Protein AF-0000000086685896 (afdb_homodimer)

Nearest PDB structures (foldseek):
  8y1j-assembly1_B-2  TM=9.340E-01  e=1.994E-27  Pseudomonas aeruginosa PAO1
  2gn1-assembly1_A  TM=9.544E-01  e=9.557E-26  Salmonella enterica subsp. enterica serovar Typhimurium
  8y1j-assembly1_A-2  TM=9.211E-01  e=3.137E-26  Pseudomonas aeruginosa PAO1
  2zpu-assembly1_A  TM=9.269E-01  e=1.569E-23  Schizosaccharomyces pombe
  6slh-assembly1_CCC  TM=8.999E-01  e=1.069E-21  Homo sapiens

InterPro domains:
  IPR001926 Tryptophan synthase beta chain-like, PALP domain [PF00291] (23-304)
  IPR036052 Tryptophan synthase beta chain-like, PALP domain superfamily [G3DSA:3.40.50.1100] (19-308)
  IPR036052 Tryptophan synthase beta chain-like, PALP domain superfamily [G3DSA:3.40.50.1100] (54-149)
  IPR036052 Tryptophan synthase beta chain-like, PALP domain superfamily [SSF53686] (8-313)
  IPR050147 Serine/Threonine Dehydratase [PTHR48078] (22-315)

Structure (mmCIF, N/CA/C/O backbone):
data_AF-0000000086685896-model_v1
#
loop_
_entity.id
_entity.type
_entity.pdbx_description
1 polymer 'Threonine dehydratase'
#
loop_
_atom_site.group_PDB
_atom_site.id
_atom_site.type_symbol
_atom_site.label_atom_id
_atom_site.label_alt_id
_atom_site.label_comp_id
_atom_site.label_asym_id
_atom_site.label_entity_id
_atom_site.label_seq_id
_atom_site.pdbx_PDB_ins_code
_atom_site.Cartn_x
_atom_site.Cartn_y
_atom_site.Cartn_z
_atom_site.occupancy
_atom_site.B_iso_or_equiv
_atom_site.auth_seq_id
_atom_site.auth_comp_id
_atom_site.auth_asym_id
_atom_site.auth_atom_id
_atom_site.pdbx_PDB_model_num
ATOM 1 N N . MET A 1 1 ? -11.961 -38.469 2.006 1 48.72 1 MET A N 1
ATOM 2 C CA . MET A 1 1 ? -11.5 -37.125 2.35 1 48.72 1 MET A CA 1
ATOM 3 C C . MET A 1 1 ? -10.297 -36.75 1.501 1 48.72 1 MET A C 1
ATOM 5 O O . MET A 1 1 ? -9.305 -37.469 1.446 1 48.72 1 MET A O 1
ATOM 9 N N . ILE A 1 2 ? -10.453 -35.844 0.538 1 66.44 2 ILE A N 1
ATOM 10 C CA . ILE A 1 2 ? -9.359 -35.562 -0.382 1 66.44 2 ILE A CA 1
ATOM 11 C C . ILE A 1 2 ? -8.141 -35.062 0.396 1 66.44 2 ILE A C 1
ATOM 13 O O . ILE A 1 2 ? -8.266 -34.156 1.212 1 66.44 2 ILE A O 1
ATOM 17 N N . THR A 1 3 ? -7.109 -35.75 0.344 1 82.12 3 THR A N 1
ATOM 18 C CA . THR A 1 3 ? -5.859 -35.469 1.041 1 82.12 3 THR A CA 1
ATOM 19 C C . THR A 1 3 ? -5.125 -34.312 0.39 1 82.12 3 THR A C 1
ATOM 21 O O . THR A 1 3 ? -5.234 -34.094 -0.819 1 82.12 3 THR A O 1
ATOM 24 N N . THR A 1 4 ? -4.656 -33.312 1.183 1 92.31 4 THR A N 1
ATOM 25 C CA . THR A 1 4 ? -3.863 -32.188 0.696 1 92.31 4 THR A CA 1
ATOM 26 C C . THR A 1 4 ? -2.391 -32.375 1.047 1 92.31 4 THR A C 1
ATOM 28 O O . THR A 1 4 ? -2.061 -33.031 2.025 1 92.31 4 THR A O 1
ATOM 31 N N . ARG A 1 5 ? -1.522 -31.797 0.205 1 96.75 5 ARG A N 1
ATOM 32 C CA . ARG A 1 5 ? -0.084 -31.812 0.454 1 96.75 5 ARG A CA 1
ATOM 33 C C . ARG A 1 5 ? 0.29 -30.875 1.59 1 96.75 5 ARG A C 1
ATOM 35 O O . ARG A 1 5 ? 1.377 -30.984 2.162 1 96.75 5 ARG A O 1
ATOM 42 N N . LEU A 1 6 ? -0.626 -29.969 1.919 1 98.12 6 LEU A N 1
ATOM 43 C CA . LEU A 1 6 ? -0.309 -28.859 2.82 1 98.12 6 LEU A CA 1
ATOM 44 C C . LEU A 1 6 ? -0.451 -29.297 4.277 1 98.12 6 LEU A C 1
ATOM 46 O O . LEU A 1 6 ? -1.217 -30.219 4.586 1 98.12 6 LEU A O 1
ATOM 50 N N . ASP A 1 7 ? 0.33 -28.688 5.125 1 98.06 7 ASP A N 1
ATOM 51 C CA . ASP A 1 7 ? 0.373 -29.016 6.547 1 98.06 7 ASP A CA 1
ATOM 52 C C . ASP A 1 7 ? 0.462 -27.75 7.395 1 98.06 7 ASP A C 1
ATOM 54 O O . ASP A 1 7 ? 1.377 -26.938 7.219 1 98.06 7 ASP A O 1
ATOM 58 N N . LEU A 1 8 ? -0.466 -27.672 8.367 1 98.31 8 LEU A N 1
ATOM 59 C CA . LEU A 1 8 ? -0.595 -26.453 9.156 1 98.31 8 LEU A CA 1
ATOM 60 C C . LEU A 1 8 ? 0.665 -26.203 9.977 1 98.31 8 LEU A C 1
ATOM 62 O O . LEU A 1 8 ? 1.104 -25.047 10.109 1 98.31 8 LEU A O 1
ATOM 66 N N . ASP A 1 9 ? 1.235 -27.219 10.5 1 98.56 9 ASP A N 1
ATOM 67 C CA . ASP A 1 9 ? 2.441 -27.062 11.305 1 98.56 9 ASP A CA 1
ATOM 68 C C . ASP A 1 9 ? 3.611 -26.578 10.445 1 98.56 9 ASP A C 1
ATOM 70 O O . ASP A 1 9 ? 4.395 -25.734 10.883 1 98.56 9 ASP A O 1
ATOM 74 N N . ARG A 1 10 ? 3.764 -27.109 9.258 1 98.69 10 ARG A N 1
ATOM 75 C CA . ARG A 1 10 ? 4.797 -26.641 8.336 1 98.69 10 ARG A CA 1
ATOM 76 C C . ARG A 1 10 ? 4.566 -25.188 7.938 1 98.69 10 ARG A C 1
ATOM 78 O O . ARG A 1 10 ? 5.516 -24.422 7.797 1 98.69 10 ARG A O 1
ATOM 85 N N . ILE A 1 11 ? 3.32 -24.828 7.832 1 98.88 11 ILE A N 1
ATOM 86 C CA . ILE A 1 11 ? 2.969 -23.453 7.465 1 98.88 11 ILE A CA 1
ATOM 87 C C . ILE A 1 11 ? 3.332 -22.516 8.602 1 98.88 11 ILE A C 1
ATOM 89 O O . ILE A 1 11 ? 3.885 -21.438 8.367 1 98.88 11 ILE A O 1
ATOM 93 N N . ARG A 1 12 ? 3.049 -22.922 9.812 1 98.81 12 ARG A N 1
ATOM 94 C CA . ARG A 1 12 ? 3.443 -22.125 10.977 1 98.81 12 ARG A CA 1
ATOM 95 C C . ARG A 1 12 ? 4.961 -21.984 11.047 1 98.81 12 ARG A C 1
ATOM 97 O O . ARG A 1 12 ? 5.473 -20.906 11.375 1 98.81 12 ARG A O 1
ATOM 104 N N . ALA A 1 13 ? 5.652 -23.062 10.719 1 98.69 13 ALA A N 1
ATOM 105 C CA . ALA A 1 13 ? 7.109 -23.016 10.68 1 98.69 13 ALA A CA 1
ATOM 106 C C . ALA A 1 13 ? 7.605 -22.125 9.555 1 98.69 13 ALA A C 1
ATOM 108 O O . ALA A 1 13 ? 8.594 -21.406 9.711 1 98.69 13 ALA A O 1
ATOM 109 N N . ALA A 1 14 ? 6.938 -22.141 8.414 1 98.69 14 ALA A N 1
ATOM 110 C CA . ALA A 1 14 ? 7.285 -21.312 7.262 1 98.69 14 ALA A CA 1
ATOM 111 C C . ALA A 1 14 ? 7.246 -19.844 7.617 1 98.69 14 ALA A C 1
ATOM 113 O O . ALA A 1 14 ? 8.07 -19.047 7.137 1 98.69 14 ALA A O 1
ATOM 114 N N . ARG A 1 15 ? 6.312 -19.453 8.453 1 98.62 15 ARG A N 1
ATOM 115 C CA . ARG A 1 15 ? 6.176 -18.047 8.844 1 98.62 15 ARG A CA 1
ATOM 116 C C . ARG A 1 15 ? 7.457 -17.547 9.5 1 98.62 15 ARG A C 1
ATOM 118 O O . ARG A 1 15 ? 7.824 -16.375 9.328 1 98.62 15 ARG A O 1
ATOM 125 N N . ARG A 1 16 ? 8.164 -18.375 10.203 1 98.12 16 ARG A N 1
ATOM 126 C CA . ARG A 1 16 ? 9.391 -18 10.898 1 98.12 16 ARG A CA 1
ATOM 127 C C . ARG A 1 16 ? 10.547 -17.844 9.922 1 98.12 16 ARG A C 1
ATOM 129 O O . ARG A 1 16 ? 11.555 -17.203 10.234 1 98.12 16 ARG A O 1
ATOM 136 N N . MET A 1 17 ? 10.391 -18.438 8.711 1 98.06 17 MET A N 1
ATOM 137 C CA . MET A 1 17 ? 11.461 -18.406 7.715 1 98.06 17 MET A CA 1
ATOM 138 C C . MET A 1 17 ? 11.242 -17.281 6.711 1 98.06 17 MET A C 1
ATOM 140 O O . MET A 1 17 ? 12.156 -16.922 5.969 1 98.06 17 MET A O 1
ATOM 144 N N . VAL A 1 18 ? 10.055 -16.703 6.688 1 98.62 18 VAL A N 1
ATOM 145 C CA . VAL A 1 18 ? 9.727 -15.609 5.773 1 98.62 18 VAL A CA 1
ATOM 146 C C . VAL A 1 18 ? 10.172 -14.273 6.375 1 98.62 18 VAL A C 1
ATOM 148 O O . VAL A 1 18 ? 9.914 -14 7.551 1 98.62 18 VAL A O 1
ATOM 151 N N . ASP A 1 19 ? 10.883 -13.492 5.613 1 98.31 19 ASP A N 1
ATOM 152 C CA . ASP A 1 19 ? 11.281 -12.164 6.059 1 98.31 19 ASP A CA 1
ATOM 153 C C . ASP A 1 19 ? 10.078 -11.359 6.547 1 98.31 19 ASP A C 1
ATOM 155 O O . ASP A 1 19 ? 9.031 -11.328 5.887 1 98.31 19 ASP A O 1
ATOM 159 N N . PRO A 1 20 ? 10.156 -10.695 7.684 1 97.75 20 PRO A N 1
ATOM 160 C CA . PRO A 1 20 ? 9.039 -9.945 8.258 1 97.75 20 PRO A CA 1
ATOM 161 C C . PRO A 1 20 ? 8.477 -8.898 7.301 1 97.75 20 PRO A C 1
ATOM 163 O O . PRO A 1 20 ? 7.32 -8.484 7.441 1 97.75 20 PRO A O 1
ATOM 166 N N . VAL A 1 21 ? 9.227 -8.477 6.27 1 97.94 21 VAL A N 1
ATOM 167 C CA . VAL A 1 21 ? 8.797 -7.453 5.328 1 97.94 21 VAL A CA 1
ATOM 168 C C . VAL A 1 21 ? 7.582 -7.953 4.547 1 97.94 21 VAL A C 1
ATOM 170 O O . VAL A 1 21 ? 6.801 -7.152 4.023 1 97.94 21 VAL A O 1
ATOM 173 N N . PHE A 1 22 ? 7.355 -9.289 4.516 1 98.75 22 PHE A N 1
ATOM 174 C CA . PHE A 1 22 ? 6.258 -9.883 3.758 1 98.75 22 PHE A CA 1
ATOM 175 C C . PHE A 1 22 ? 5.129 -10.32 4.688 1 98.75 22 PHE A C 1
ATOM 177 O O . PHE A 1 22 ? 4.105 -10.828 4.23 1 98.75 22 PHE A O 1
ATOM 184 N N . LEU A 1 23 ? 5.316 -10.172 6.023 1 98.62 23 LEU A N 1
ATOM 185 C CA . LEU A 1 23 ? 4.352 -10.695 6.988 1 98.62 23 LEU A CA 1
ATOM 186 C C . LEU A 1 23 ? 3.484 -9.57 7.551 1 98.62 23 LEU A C 1
ATOM 188 O O . LEU A 1 23 ? 3.852 -8.398 7.473 1 98.62 23 LEU A O 1
ATOM 192 N N . ASP A 1 24 ? 2.299 -9.914 8.055 1 98 24 ASP A N 1
ATOM 193 C CA . ASP A 1 24 ? 1.351 -8.992 8.664 1 98 24 ASP A CA 1
ATOM 194 C C . ASP A 1 24 ? 1.075 -7.801 7.742 1 98 24 ASP A C 1
ATOM 196 O O . ASP A 1 24 ? 1.174 -6.648 8.164 1 98 24 ASP A O 1
ATOM 200 N N . THR A 1 25 ? 0.858 -8.172 6.445 1 98.69 25 THR A N 1
ATOM 201 C CA . THR A 1 25 ? 0.575 -7.141 5.457 1 98.69 25 THR A CA 1
ATOM 202 C C . THR A 1 25 ? -0.764 -6.465 5.742 1 98.69 25 THR A C 1
ATOM 204 O O . THR A 1 25 ? -1.618 -7.035 6.422 1 98.69 25 THR A O 1
ATOM 207 N N . PRO A 1 26 ? -0.991 -5.285 5.289 1 98.75 26 PRO A N 1
ATOM 208 C CA . PRO A 1 26 ? -2.207 -4.527 5.598 1 98.75 26 PRO A CA 1
ATOM 209 C C . PRO A 1 26 ? -3.482 -5.285 5.227 1 98.75 26 PRO A C 1
ATOM 211 O O . PRO A 1 26 ? -3.537 -5.93 4.176 1 98.75 26 PRO A O 1
ATOM 214 N N . LEU A 1 27 ? -4.367 -5.285 6.066 1 98.81 27 LEU A N 1
ATOM 215 C CA . LEU A 1 27 ? -5.727 -5.809 5.941 1 98.81 27 LEU A CA 1
ATOM 216 C C . LEU A 1 27 ? -6.742 -4.828 6.516 1 98.81 27 LEU A C 1
ATOM 218 O O . LEU A 1 27 ? -6.75 -4.566 7.719 1 98.81 27 LEU A O 1
ATOM 222 N N . TYR A 1 28 ? -7.609 -4.234 5.641 1 98.44 28 TYR A N 1
ATOM 223 C CA . TYR A 1 28 ? -8.5 -3.18 6.109 1 98.44 28 TYR A CA 1
ATOM 224 C C . TYR A 1 28 ? -9.75 -3.092 5.234 1 98.44 28 TYR A C 1
ATOM 226 O O . TYR A 1 28 ? -9.703 -3.428 4.047 1 98.44 28 TYR A O 1
ATOM 234 N N . GLU A 1 29 ? -10.844 -2.693 5.844 1 97.75 29 GLU A N 1
ATOM 235 C CA . GLU A 1 29 ? -12.086 -2.441 5.117 1 97.75 29 GLU A CA 1
ATOM 236 C C . GLU A 1 29 ? -11.969 -1.194 4.246 1 97.75 29 GLU A C 1
ATOM 238 O O . GLU A 1 29 ? -11.445 -0.168 4.688 1 97.75 29 GLU A O 1
ATOM 243 N N . CYS A 1 30 ? -12.32 -1.323 3.018 1 97.75 30 CYS A N 1
ATOM 244 C CA . CYS A 1 30 ? -12.375 -0.2 2.088 1 97.75 30 CYS A CA 1
ATOM 245 C C . CYS A 1 30 ? -13.812 0.244 1.854 1 97.75 30 CYS A C 1
ATOM 247 O O . CYS A 1 30 ? -14.484 -0.248 0.943 1 97.75 30 CYS A O 1
ATOM 249 N N . ASP A 1 31 ? -14.297 1.248 2.57 1 95.44 31 ASP A N 1
ATOM 250 C CA . ASP A 1 31 ? -15.688 1.691 2.537 1 95.44 31 ASP A CA 1
ATOM 251 C C . ASP A 1 31 ? -16.062 2.203 1.149 1 95.44 31 ASP A C 1
ATOM 253 O O . ASP A 1 31 ? -17.172 1.957 0.674 1 95.44 31 ASP A O 1
ATOM 257 N N . ALA A 1 32 ? -15.156 2.904 0.57 1 94.75 32 ALA A N 1
ATOM 258 C CA . ALA A 1 32 ? -15.43 3.477 -0.745 1 94.75 32 ALA A CA 1
ATOM 259 C C . ALA A 1 32 ? -15.711 2.383 -1.771 1 94.75 32 ALA A C 1
ATOM 261 O O . ALA A 1 32 ? -16.656 2.484 -2.555 1 94.75 32 ALA A O 1
ATOM 262 N N . LEU A 1 33 ? -14.914 1.354 -1.754 1 96.81 33 LEU A N 1
ATOM 263 C CA . LEU A 1 33 ? -15.094 0.235 -2.672 1 96.81 33 LEU A CA 1
ATOM 264 C C . LEU A 1 33 ? -16.375 -0.534 -2.348 1 96.81 33 LEU A C 1
ATOM 266 O O . LEU A 1 33 ? -17.141 -0.88 -3.248 1 96.81 33 LEU A O 1
ATOM 270 N N . GLY A 1 34 ? -16.594 -0.798 -1.085 1 97 34 GLY A N 1
ATOM 271 C CA . GLY A 1 34 ? -17.781 -1.515 -0.658 1 97 34 GLY A CA 1
ATOM 272 C C . GLY A 1 34 ? -19.062 -0.811 -1.037 1 97 34 GLY A C 1
ATOM 273 O O . GLY A 1 34 ? -20.031 -1.452 -1.467 1 97 34 GLY A O 1
ATOM 274 N N . SER A 1 35 ? -19.078 0.524 -0.91 1 94.75 35 SER A N 1
ATOM 275 C CA . SER A 1 35 ? -20.266 1.323 -1.194 1 94.75 35 SER A CA 1
ATOM 276 C C . SER A 1 35 ? -20.703 1.157 -2.643 1 94.75 35 SER A C 1
ATOM 278 O O . SER A 1 35 ? -21.906 1.05 -2.922 1 94.75 35 SER A O 1
ATOM 280 N N . VAL A 1 36 ? -19.766 1.086 -3.584 1 95.62 36 VAL A N 1
ATOM 281 C CA . VAL A 1 36 ? -20.125 1.021 -4.996 1 95.62 36 VAL A CA 1
ATOM 282 C C . VAL A 1 36 ? -20.406 -0.426 -5.395 1 95.62 36 VAL A C 1
ATOM 284 O O . VAL A 1 36 ? -21.188 -0.682 -6.32 1 95.62 36 VAL A O 1
ATOM 287 N N . LEU A 1 37 ? -19.875 -1.402 -4.617 1 97.81 37 LEU A N 1
ATOM 288 C CA . LEU A 1 37 ? -20.031 -2.809 -4.973 1 97.81 37 LEU A CA 1
ATOM 289 C C . LEU A 1 37 ? -21.219 -3.428 -4.254 1 97.81 37 LEU A C 1
ATOM 291 O O . LEU A 1 37 ? -21.656 -4.527 -4.598 1 97.81 37 LEU A O 1
ATOM 295 N N . GLY A 1 38 ? -21.781 -2.779 -3.266 1 96.81 38 GLY A N 1
ATOM 296 C CA . GLY A 1 38 ? -22.969 -3.236 -2.582 1 96.81 38 GLY A CA 1
ATOM 297 C C . GLY A 1 38 ? -22.703 -4.328 -1.562 1 96.81 38 GLY A C 1
ATOM 298 O O . GLY A 1 38 ? -23.578 -5.141 -1.269 1 96.81 38 GLY A O 1
ATOM 299 N N . CYS A 1 39 ? -21.484 -4.441 -1.086 1 97.88 39 CYS A N 1
ATOM 300 C CA . CYS A 1 39 ? -21.078 -5.367 -0.035 1 97.88 39 CYS A CA 1
ATOM 301 C C . CYS A 1 39 ? -19.938 -4.773 0.793 1 97.88 39 CYS A C 1
ATOM 303 O O . CYS A 1 39 ? -19.516 -3.639 0.556 1 97.88 39 CYS A O 1
ATOM 305 N N . THR A 1 40 ? -19.609 -5.363 1.939 1 98.19 40 THR A N 1
ATOM 306 C CA . THR A 1 40 ? -18.438 -4.965 2.691 1 98.19 40 THR A CA 1
ATOM 307 C C . THR A 1 40 ? -17.172 -5.582 2.086 1 98.19 40 THR A C 1
ATOM 309 O O . THR A 1 40 ? -17.078 -6.805 1.945 1 98.19 40 THR A O 1
ATOM 312 N N . VAL A 1 41 ? -16.297 -4.766 1.689 1 98.75 41 VAL A N 1
ATOM 313 C CA . VAL A 1 41 ? -15.078 -5.254 1.036 1 98.75 41 VAL A CA 1
ATOM 314 C C . VAL A 1 41 ? -13.859 -4.887 1.875 1 98.75 41 VAL A C 1
ATOM 316 O O . VAL A 1 41 ? -13.656 -3.719 2.217 1 98.75 41 VAL A O 1
ATOM 319 N N . SER A 1 42 ? -13.117 -5.871 2.229 1 98.88 42 SER A N 1
ATOM 320 C CA . SER A 1 42 ? -11.812 -5.66 2.844 1 98.88 42 SER A CA 1
ATOM 321 C C . SER A 1 42 ? -10.68 -6.047 1.895 1 98.88 42 SER A C 1
ATOM 323 O O . SER A 1 42 ? -10.82 -6.992 1.114 1 98.88 42 SER A O 1
ATOM 325 N N . ILE A 1 43 ? -9.594 -5.258 2 1 98.81 43 ILE A N 1
ATOM 326 C CA . ILE A 1 43 ? -8.414 -5.43 1.153 1 98.81 43 ILE A CA 1
ATOM 327 C C . ILE A 1 43 ? -7.297 -6.098 1.951 1 98.81 43 ILE A C 1
ATOM 329 O O . ILE A 1 43 ? -6.922 -5.617 3.025 1 98.81 43 ILE A O 1
ATOM 333 N N . LYS A 1 44 ? -6.859 -7.262 1.559 1 98.94 44 LYS A N 1
ATOM 334 C CA . LYS A 1 44 ? -5.59 -7.832 1.996 1 98.94 44 LYS A CA 1
ATOM 335 C C . LYS A 1 44 ? -4.469 -7.488 1.02 1 98.94 44 LYS A C 1
ATOM 337 O O . LYS A 1 44 ? -4.383 -8.07 -0.066 1 98.94 44 LYS A O 1
ATOM 342 N N . LEU A 1 45 ? -3.621 -6.551 1.401 1 98.94 45 LEU A N 1
ATOM 343 C CA . LEU A 1 45 ? -2.684 -5.918 0.481 1 98.94 45 LEU A CA 1
ATOM 344 C C . LEU A 1 45 ? -1.335 -6.629 0.502 1 98.94 45 LEU A C 1
ATOM 346 O O . LEU A 1 45 ? -0.536 -6.426 1.419 1 98.94 45 LEU A O 1
ATOM 350 N N . GLU A 1 46 ? -1.024 -7.352 -0.541 1 98.94 46 GLU A N 1
ATOM 351 C CA . GLU A 1 46 ? 0.2 -8.141 -0.603 1 98.94 46 GLU A CA 1
ATOM 352 C C . GLU A 1 46 ? 1.235 -7.488 -1.513 1 98.94 46 GLU A C 1
ATOM 354 O O . GLU A 1 46 ? 2.162 -8.148 -1.985 1 98.94 46 GLU A O 1
ATOM 359 N N . THR A 1 47 ? 1.069 -6.176 -1.816 1 98.75 47 THR A N 1
ATOM 360 C CA . THR A 1 47 ? 1.945 -5.508 -2.771 1 98.75 47 THR A CA 1
ATOM 361 C C . THR A 1 47 ? 2.867 -4.523 -2.062 1 98.75 47 THR A C 1
ATOM 363 O O . THR A 1 47 ? 3.814 -4.008 -2.662 1 98.75 47 THR A O 1
ATOM 366 N N . ALA A 1 48 ? 2.602 -4.219 -0.8 1 98.38 48 ALA A N 1
ATOM 367 C CA . ALA A 1 48 ? 3.393 -3.238 -0.062 1 98.38 48 ALA A CA 1
ATOM 368 C C . ALA A 1 48 ? 4.684 -3.859 0.463 1 98.38 48 ALA A C 1
ATOM 370 O O . ALA A 1 48 ? 4.914 -3.9 1.674 1 98.38 48 ALA A O 1
ATOM 371 N N . ASN A 1 49 ? 5.562 -4.297 -0.397 1 98.56 49 ASN A N 1
ATOM 372 C CA . ASN A 1 49 ? 6.828 -4.961 -0.108 1 98.56 49 ASN A CA 1
ATOM 373 C C . ASN A 1 49 ? 7.82 -4.797 -1.254 1 98.56 49 ASN A C 1
ATOM 375 O O . ASN A 1 49 ? 7.48 -4.25 -2.303 1 98.56 49 ASN A O 1
ATOM 379 N N . PRO A 1 50 ? 9.047 -5.266 -1.147 1 97.81 50 PRO A N 1
ATOM 380 C CA . PRO A 1 50 ? 10.094 -4.949 -2.123 1 97.81 50 PRO A CA 1
ATOM 381 C C . PRO A 1 50 ? 9.828 -5.559 -3.496 1 97.81 50 PRO A C 1
ATOM 383 O O . PRO A 1 50 ? 10.328 -5.055 -4.508 1 97.81 50 PRO A O 1
ATOM 386 N N . VAL A 1 51 ? 9.055 -6.625 -3.539 1 98 51 VAL A N 1
ATOM 387 C CA . VAL A 1 51 ? 8.875 -7.281 -4.828 1 98 51 VAL A CA 1
ATOM 388 C C . VAL A 1 51 ? 7.473 -7.008 -5.359 1 98 51 VAL A C 1
ATOM 390 O O . VAL A 1 51 ? 7.121 -7.445 -6.457 1 98 51 VAL A O 1
ATOM 393 N N . ARG A 1 52 ? 6.566 -6.398 -4.586 1 98.12 52 ARG A N 1
ATOM 394 C CA . ARG A 1 52 ? 5.246 -5.887 -4.941 1 98.12 52 ARG A CA 1
ATOM 395 C C . ARG A 1 52 ? 4.305 -7.023 -5.324 1 98.12 52 ARG A C 1
ATOM 397 O O . ARG A 1 52 ? 3.514 -6.891 -6.262 1 98.12 52 ARG A O 1
ATOM 404 N N . SER A 1 53 ? 4.48 -8.18 -4.676 1 98.56 53 SER A N 1
ATOM 405 C CA . SER A 1 53 ? 3.561 -9.297 -4.855 1 98.56 53 SER A CA 1
ATOM 406 C C . SER A 1 53 ? 3.633 -10.266 -3.682 1 98.56 53 SER A C 1
ATOM 408 O O . SER A 1 53 ? 4.547 -10.188 -2.857 1 98.56 53 SER A O 1
ATOM 410 N N . PHE A 1 54 ? 2.705 -11.172 -3.641 1 98.88 54 PHE A N 1
ATOM 411 C CA . PHE A 1 54 ? 2.615 -12.156 -2.566 1 98.88 54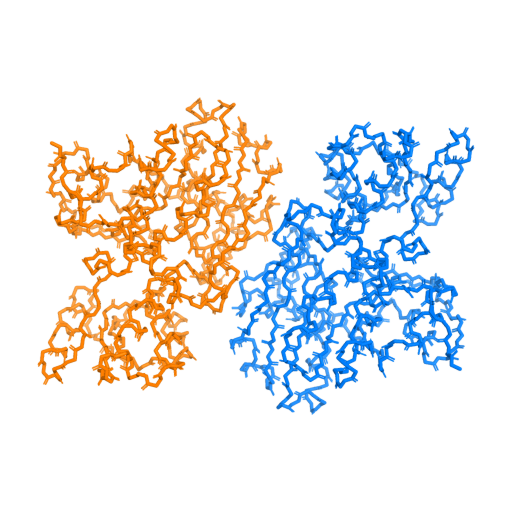 PHE A CA 1
ATOM 412 C C . PHE A 1 54 ? 3.715 -13.203 -2.695 1 98.88 54 PHE A C 1
ATOM 414 O O . PHE A 1 54 ? 3.984 -13.945 -1.751 1 98.88 54 PHE A O 1
ATOM 421 N N . LYS A 1 55 ? 4.375 -13.281 -3.844 1 98.75 55 LYS A N 1
ATOM 422 C CA . LYS A 1 55 ? 5.273 -14.398 -4.137 1 98.75 55 LYS A CA 1
ATOM 423 C C . LYS A 1 55 ? 6.527 -14.336 -3.268 1 98.75 55 LYS A C 1
ATOM 425 O O . LYS A 1 55 ? 7.219 -15.344 -3.1 1 98.75 55 LYS A O 1
ATOM 430 N N . GLY A 1 56 ? 6.773 -13.195 -2.701 1 98.81 56 GLY A N 1
ATOM 431 C CA . GLY A 1 56 ? 7.891 -13.086 -1.779 1 98.81 56 GLY A CA 1
ATOM 432 C C . GLY A 1 56 ? 7.82 -14.078 -0.634 1 98.81 56 GLY A C 1
ATOM 433 O O . GLY A 1 56 ? 8.852 -14.594 -0.188 1 98.81 56 GLY A O 1
ATOM 434 N N . ARG A 1 57 ? 6.617 -14.414 -0.185 1 98.88 57 ARG A N 1
ATOM 435 C CA . ARG A 1 57 ? 6.449 -15.328 0.942 1 98.88 57 ARG A CA 1
ATOM 436 C C . ARG A 1 57 ? 6.973 -16.719 0.604 1 98.88 57 ARG A C 1
ATOM 438 O O . ARG A 1 57 ? 7.824 -17.266 1.315 1 98.88 57 ARG A O 1
ATOM 445 N N . GLY A 1 58 ? 6.523 -17.266 -0.514 1 98.88 58 GLY A N 1
ATOM 446 C CA . GLY A 1 58 ? 6.977 -18.578 -0.929 1 98.88 58 GLY A CA 1
ATOM 447 C C . GLY A 1 58 ? 8.453 -18.625 -1.277 1 98.88 58 GLY A C 1
ATOM 448 O O . GLY A 1 58 ? 9.148 -19.578 -0.929 1 98.88 58 GLY A O 1
ATOM 449 N N . THR A 1 59 ? 8.938 -17.562 -1.977 1 98.88 59 THR A N 1
ATOM 450 C CA . THR A 1 59 ? 10.32 -17.578 -2.43 1 98.88 59 THR A CA 1
ATOM 451 C C . THR A 1 59 ? 11.281 -17.406 -1.255 1 98.88 59 THR A C 1
ATOM 453 O O . THR A 1 59 ? 12.383 -17.938 -1.257 1 98.88 59 THR A O 1
ATOM 456 N N . GLU A 1 60 ? 10.875 -16.656 -0.213 1 98.81 60 GLU A N 1
ATOM 457 C CA . GLU A 1 60 ? 11.664 -16.578 1.015 1 98.81 60 GLU A CA 1
ATOM 458 C C . GLU A 1 60 ? 11.812 -17.953 1.661 1 98.81 60 GLU A C 1
ATOM 460 O O . GLU A 1 60 ? 12.906 -18.312 2.121 1 98.81 60 GLU A O 1
ATOM 465 N N . LEU A 1 61 ? 10.703 -18.703 1.682 1 98.88 61 LEU A N 1
ATOM 466 C CA . LEU A 1 61 ? 10.766 -20.047 2.242 1 98.88 61 LEU A CA 1
ATOM 467 C C . LEU A 1 61 ? 11.719 -20.938 1.442 1 98.88 61 LEU A C 1
ATOM 469 O O . LEU A 1 61 ? 12.602 -21.578 2.014 1 98.88 61 LEU A O 1
ATOM 473 N N . VAL A 1 62 ? 11.625 -20.922 0.104 1 98.75 62 VAL A N 1
ATOM 474 C CA . VAL A 1 62 ? 12.469 -21.719 -0.782 1 98.75 62 VAL A CA 1
ATOM 475 C C . VAL A 1 62 ? 13.93 -21.328 -0.58 1 98.75 62 VAL A C 1
ATOM 477 O O . VAL A 1 62 ? 14.781 -22.203 -0.374 1 98.75 62 VAL A O 1
ATOM 480 N N . ALA A 1 63 ? 14.219 -20.062 -0.598 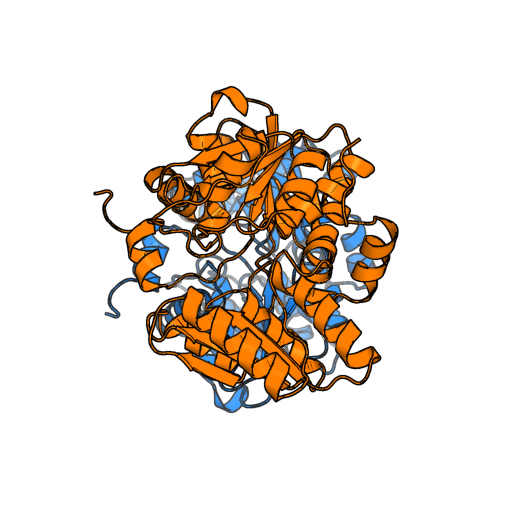1 98.56 63 ALA A N 1
ATOM 481 C CA . ALA A 1 63 ? 15.594 -19.578 -0.505 1 98.56 63 ALA A CA 1
ATOM 482 C C . ALA A 1 63 ? 16.188 -19.875 0.865 1 98.56 63 ALA A C 1
ATOM 484 O O . ALA A 1 63 ? 17.359 -20.25 0.971 1 98.56 63 ALA A O 1
ATOM 485 N N . SER A 1 64 ? 15.398 -19.703 1.913 1 98.44 64 SER A N 1
ATOM 486 C CA . SER A 1 64 ? 15.875 -19.984 3.262 1 98.44 64 SER A CA 1
ATOM 487 C C . SER A 1 64 ? 16.234 -21.453 3.422 1 98.44 64 SER A C 1
ATOM 489 O O . SER A 1 64 ? 17.281 -21.781 3.988 1 98.44 64 SER A O 1
ATOM 491 N N . LEU A 1 65 ? 15.375 -22.344 2.934 1 98.19 65 LEU A N 1
ATOM 492 C CA . LEU A 1 65 ? 15.625 -23.766 3.033 1 98.19 65 LEU A CA 1
ATOM 493 C C . LEU A 1 65 ? 16.875 -24.172 2.246 1 98.19 65 LEU A C 1
ATOM 495 O O . LEU A 1 65 ? 17.688 -24.953 2.721 1 98.19 65 LEU A O 1
ATOM 499 N N . LEU A 1 66 ? 17.031 -23.594 1.057 1 98.19 66 LEU A N 1
ATOM 500 C CA . LEU A 1 66 ? 18.203 -23.891 0.239 1 98.19 66 LEU A CA 1
ATOM 501 C C . LEU A 1 66 ? 19.469 -23.422 0.927 1 98.19 66 LEU A C 1
ATOM 503 O O . LEU A 1 66 ? 20.484 -24.125 0.936 1 98.19 66 LEU A O 1
ATOM 507 N N . ALA A 1 67 ? 19.391 -22.234 1.484 1 97.44 67 ALA A N 1
ATOM 508 C CA . ALA A 1 67 ? 20.547 -21.688 2.201 1 97.44 67 ALA A CA 1
ATOM 509 C C . ALA A 1 67 ? 20.922 -22.578 3.381 1 97.44 67 ALA A C 1
ATOM 511 O O . ALA A 1 67 ? 22.109 -22.859 3.605 1 97.44 67 ALA A O 1
ATOM 512 N N . GLU A 1 68 ? 19.953 -23.047 4.121 1 97.25 68 GLU A N 1
ATOM 513 C CA . GLU A 1 68 ? 20.188 -23.922 5.266 1 97.25 68 GLU A CA 1
ATOM 514 C C . GLU A 1 68 ? 20.797 -25.25 4.832 1 97.25 68 GLU A C 1
ATOM 516 O O . GLU A 1 68 ? 21.594 -25.844 5.57 1 97.25 68 GLU A O 1
ATOM 521 N N . GLN A 1 69 ? 20.453 -25.703 3.656 1 97 69 GLN A N 1
ATOM 522 C CA . GLN A 1 69 ? 20.938 -26.984 3.135 1 97 69 GLN A CA 1
ATOM 523 C C . GLN A 1 69 ? 22.297 -26.828 2.471 1 97 69 GLN A C 1
ATOM 525 O O . GLN A 1 69 ? 22.922 -27.812 2.068 1 97 69 GLN A O 1
ATOM 530 N N . GLY A 1 70 ? 22.766 -25.609 2.342 1 96.44 70 GLY A N 1
ATOM 531 C CA . GLY A 1 70 ? 24.047 -25.359 1.696 1 96.44 70 GLY A CA 1
ATOM 532 C C . GLY A 1 70 ? 23.984 -25.5 0.187 1 96.44 70 GLY A C 1
ATOM 533 O O . GLY A 1 70 ? 25.016 -25.766 -0.452 1 96.44 70 GLY A O 1
ATOM 534 N N . ARG A 1 71 ? 22.797 -25.406 -0.353 1 94.69 71 ARG A N 1
ATOM 535 C CA . ARG A 1 71 ? 22.641 -25.453 -1.803 1 94.69 71 ARG A CA 1
ATOM 536 C C . ARG A 1 71 ? 22.781 -24.062 -2.416 1 94.69 71 ARG A C 1
ATOM 538 O O . ARG A 1 71 ? 22.031 -23.141 -2.064 1 94.69 71 ARG A O 1
ATOM 545 N N . PRO A 1 72 ? 23.547 -23.891 -3.408 1 94.38 72 PRO A N 1
ATOM 546 C CA . PRO A 1 72 ? 24.016 -22.547 -3.758 1 94.38 72 PRO A CA 1
ATOM 547 C C . PRO A 1 72 ? 23.188 -21.891 -4.867 1 94.38 72 PRO A C 1
ATOM 549 O O . PRO A 1 72 ? 23.375 -20.719 -5.172 1 94.38 72 PRO A O 1
ATOM 552 N N . ALA A 1 73 ? 22.328 -22.703 -5.547 1 97.94 73 ALA A N 1
ATOM 553 C CA . ALA A 1 73 ? 21.719 -22.156 -6.754 1 97.94 73 ALA A CA 1
ATOM 554 C C . ALA A 1 73 ? 20.344 -22.75 -7 1 97.94 73 ALA A C 1
ATOM 556 O O . ALA A 1 73 ? 20.016 -23.812 -6.469 1 97.94 73 ALA A O 1
ATOM 557 N N . LEU A 1 74 ? 19.547 -22 -7.746 1 98.56 74 LEU A N 1
ATOM 558 C CA . LEU A 1 74 ? 18.234 -22.469 -8.195 1 98.56 74 LEU A CA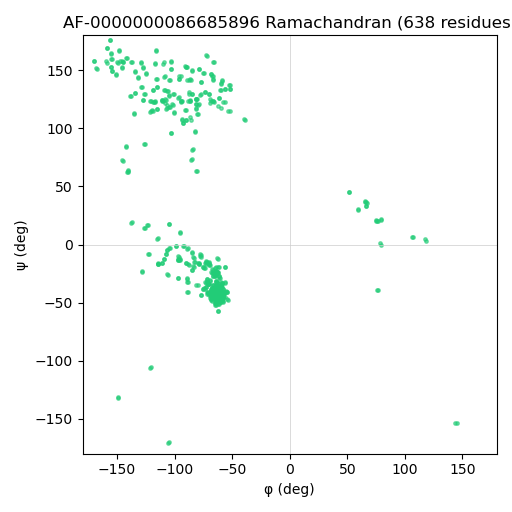 1
ATOM 559 C C . LEU A 1 74 ? 17.891 -21.891 -9.562 1 98.56 74 LEU A C 1
ATOM 561 O O . LEU A 1 74 ? 18.531 -20.938 -10.016 1 98.56 74 LEU A O 1
ATOM 565 N N . VAL A 1 75 ? 17 -22.578 -10.227 1 98.69 75 VAL A N 1
ATOM 566 C CA . VAL A 1 75 ? 16.516 -22.172 -11.547 1 98.69 75 VAL A CA 1
ATOM 567 C C . VAL A 1 75 ? 15 -22.219 -11.578 1 98.69 75 VAL A C 1
ATOM 569 O O . VAL A 1 75 ? 14.383 -23.047 -10.898 1 98.69 75 VAL A O 1
ATOM 572 N N . CYS A 1 76 ? 14.375 -21.297 -12.273 1 98.62 76 CYS A N 1
ATOM 573 C CA . CYS A 1 76 ? 12.945 -21.359 -12.547 1 98.62 76 CYS A CA 1
ATOM 574 C C . CYS A 1 76 ? 12.625 -20.797 -13.922 1 98.62 76 CYS A C 1
ATOM 576 O O . CYS A 1 76 ? 13.445 -20.094 -14.523 1 98.62 76 CYS A O 1
ATOM 578 N N . ALA A 1 77 ? 11.516 -21.203 -14.453 1 97.81 77 ALA A N 1
ATOM 579 C CA . ALA A 1 77 ? 10.938 -20.531 -15.617 1 97.81 77 ALA A CA 1
ATOM 580 C C . ALA A 1 77 ? 9.922 -19.484 -15.188 1 97.81 77 ALA A C 1
ATOM 582 O O . ALA A 1 77 ? 9 -19.781 -14.422 1 97.81 77 ALA A O 1
ATOM 583 N N . SER A 1 78 ? 10.125 -18.219 -15.617 1 96.81 78 SER A N 1
ATOM 584 C CA . SER A 1 78 ? 9.195 -17.141 -15.266 1 96.81 78 SER A CA 1
ATOM 585 C C . SER A 1 78 ? 9.461 -15.891 -16.094 1 96.81 78 SER A C 1
ATOM 587 O O . SER A 1 78 ? 10.602 -15.641 -16.5 1 96.81 78 SER A O 1
ATOM 589 N N . ALA A 1 79 ? 8.445 -15.141 -16.297 1 91.75 79 ALA A N 1
ATOM 590 C CA . ALA A 1 79 ? 8.594 -13.797 -16.859 1 91.75 79 ALA A CA 1
ATOM 591 C C . ALA A 1 79 ? 7.965 -12.758 -15.93 1 91.75 79 ALA A C 1
ATOM 593 O O . ALA A 1 79 ? 7.715 -11.617 -16.344 1 91.75 79 ALA A O 1
ATOM 594 N N . GLY A 1 80 ? 7.719 -13.156 -14.688 1 94.75 80 GLY A N 1
ATOM 595 C CA . GLY A 1 80 ? 6.973 -12.234 -13.844 1 94.75 80 GLY A CA 1
ATOM 596 C C . GLY A 1 80 ? 7.332 -12.344 -12.375 1 94.75 80 GLY A C 1
ATOM 597 O O . GLY A 1 80 ? 8.516 -12.352 -12.023 1 94.75 80 GLY A O 1
ATOM 598 N N . ASN A 1 81 ? 6.324 -12.43 -11.508 1 97.06 81 ASN A N 1
ATOM 599 C CA . ASN A 1 81 ? 6.449 -12.242 -10.07 1 97.06 81 ASN A CA 1
ATOM 600 C C . ASN A 1 81 ? 7.332 -13.312 -9.438 1 97.06 81 ASN A C 1
ATOM 602 O O . ASN A 1 81 ? 8.094 -13.031 -8.508 1 97.06 81 ASN A O 1
ATOM 606 N N . LEU A 1 82 ? 7.254 -14.523 -9.945 1 98.19 82 LEU A N 1
ATOM 607 C CA . LEU A 1 82 ? 8.086 -15.578 -9.367 1 98.19 82 LEU A CA 1
ATOM 608 C C . LEU A 1 82 ? 9.57 -15.273 -9.578 1 98.19 82 LEU A C 1
ATOM 610 O O . LEU A 1 82 ? 10.359 -15.344 -8.641 1 98.19 82 LEU A O 1
ATOM 614 N N . GLY A 1 83 ? 9.883 -14.969 -10.828 1 98.25 83 GLY A N 1
ATOM 615 C CA . GLY A 1 83 ? 11.273 -14.641 -11.133 1 98.25 83 GLY A CA 1
ATOM 616 C C . GLY A 1 83 ? 11.789 -13.453 -10.344 1 98.25 83 GLY A C 1
ATOM 617 O O . GLY A 1 83 ? 12.914 -13.484 -9.836 1 98.25 83 GLY A O 1
ATOM 618 N N . GLN A 1 84 ? 10.992 -12.453 -10.234 1 97.69 84 GLN A N 1
ATOM 619 C CA . GLN A 1 84 ? 11.352 -11.258 -9.477 1 97.69 84 GLN A CA 1
ATOM 620 C C . GLN A 1 84 ? 11.57 -11.586 -8 1 97.69 84 GLN A C 1
ATOM 622 O O . GLN A 1 84 ? 12.594 -11.211 -7.422 1 97.69 84 GLN A O 1
ATOM 627 N N . ALA A 1 85 ? 10.672 -12.32 -7.426 1 98.69 85 ALA A N 1
ATOM 628 C CA . ALA A 1 85 ? 10.719 -12.641 -6 1 98.69 85 ALA A CA 1
ATOM 629 C C . ALA A 1 85 ? 11.891 -13.555 -5.68 1 98.69 85 ALA A C 1
ATOM 631 O O . ALA A 1 85 ? 12.562 -13.383 -4.66 1 98.69 85 ALA A O 1
ATOM 632 N N . LEU A 1 86 ? 12.117 -14.539 -6.559 1 98.75 86 LEU A N 1
ATOM 633 C CA . LEU A 1 86 ? 13.258 -15.43 -6.348 1 98.75 86 LEU A CA 1
ATOM 634 C C . LEU A 1 86 ? 14.57 -14.672 -6.441 1 98.75 86 LEU A C 1
ATOM 636 O O . LEU A 1 86 ? 15.508 -14.938 -5.688 1 98.75 86 LEU A O 1
ATOM 640 N N . GLY A 1 87 ? 14.617 -13.797 -7.441 1 98.38 87 GLY A N 1
ATOM 641 C CA . GLY A 1 87 ? 15.797 -12.953 -7.523 1 98.38 87 GLY A CA 1
ATOM 642 C C . GLY A 1 87 ? 16.078 -12.188 -6.246 1 98.38 87 GLY A C 1
ATOM 643 O O . GLY A 1 87 ? 17.203 -12.219 -5.73 1 98.38 87 GLY A O 1
ATOM 644 N N . TRP A 1 88 ? 15.117 -11.578 -5.684 1 98.31 88 TRP A N 1
ATOM 645 C CA . TRP A 1 88 ? 15.242 -10.781 -4.473 1 98.31 88 TRP A CA 1
ATOM 646 C C . TRP A 1 88 ? 15.625 -11.656 -3.279 1 98.31 88 TRP A C 1
ATOM 648 O O . TRP A 1 88 ? 16.578 -11.352 -2.557 1 98.31 88 TRP A O 1
ATOM 658 N N . SER A 1 89 ? 14.898 -12.766 -3.062 1 98.56 89 SER A N 1
ATOM 659 C CA . SER A 1 89 ? 15.109 -13.656 -1.924 1 98.56 89 SER A CA 1
ATOM 660 C C . SER A 1 89 ? 16.469 -14.344 -2.002 1 98.56 89 SER A C 1
ATOM 662 O O . SER A 1 89 ? 17.141 -14.516 -0.984 1 98.56 89 SER A O 1
ATOM 664 N N . GLY A 1 90 ? 16.844 -14.758 -3.227 1 98.25 90 GLY A N 1
ATOM 665 C CA . GLY A 1 90 ? 18.094 -15.461 -3.42 1 98.25 90 GLY A CA 1
ATOM 666 C C . GLY A 1 90 ? 19.312 -14.578 -3.209 1 98.25 90 GLY A C 1
ATOM 667 O O . GLY A 1 90 ? 20.25 -14.969 -2.514 1 98.25 90 GLY A O 1
ATOM 668 N N . ARG A 1 91 ? 19.297 -13.398 -3.773 1 95.94 91 ARG A N 1
ATOM 669 C CA . ARG A 1 91 ? 20.422 -12.461 -3.666 1 95.94 91 ARG A CA 1
ATOM 670 C C . ARG A 1 91 ? 20.766 -12.188 -2.207 1 95.94 91 ARG A C 1
ATOM 672 O O . ARG A 1 91 ? 21.938 -12.156 -1.839 1 95.94 91 ARG A O 1
ATOM 679 N N . ARG A 1 92 ? 19.859 -12.062 -1.4 1 95.25 92 ARG A N 1
ATOM 680 C CA . ARG A 1 92 ? 20.031 -11.703 0.004 1 95.25 92 ARG A CA 1
ATOM 681 C C . ARG A 1 92 ? 20.641 -12.859 0.79 1 95.25 92 ARG A C 1
ATOM 683 O O . ARG A 1 92 ? 21.125 -12.664 1.907 1 95.25 92 ARG A O 1
ATOM 690 N N . ARG A 1 93 ? 20.625 -14.008 0.215 1 97 93 ARG A N 1
ATOM 691 C CA . ARG A 1 93 ? 21.156 -15.195 0.88 1 97 93 ARG A CA 1
ATOM 692 C C . ARG A 1 93 ? 22.375 -15.742 0.142 1 97 93 ARG A C 1
ATOM 694 O O . ARG A 1 93 ? 22.828 -16.859 0.43 1 97 93 ARG A O 1
ATOM 701 N N . GLY A 1 94 ? 22.812 -15.031 -0.893 1 96.88 94 GLY A N 1
ATOM 702 C CA . GLY A 1 94 ? 23.984 -15.422 -1.647 1 96.88 94 GLY A CA 1
ATOM 703 C C . GLY A 1 94 ? 23.734 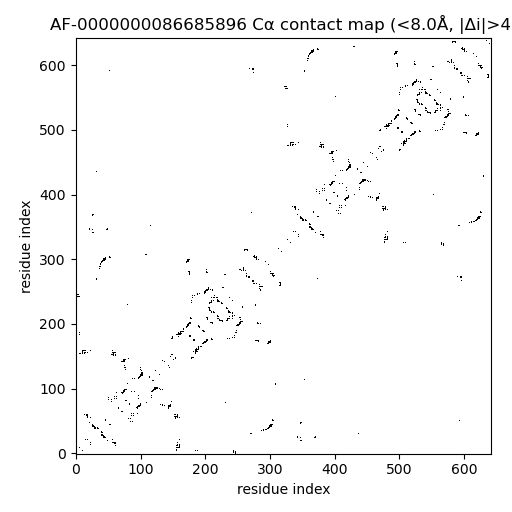-16.562 -2.607 1 96.88 94 GLY A C 1
ATOM 704 O O . GLY A 1 94 ? 24.656 -17.297 -2.963 1 96.88 94 GLY A O 1
ATOM 705 N N . LEU A 1 95 ? 22.5 -16.828 -2.986 1 98.25 95 LEU A N 1
ATOM 706 C CA . LEU A 1 95 ? 22.156 -17.891 -3.924 1 98.25 95 LEU A CA 1
ATOM 707 C C . LEU A 1 95 ? 22.266 -17.391 -5.363 1 98.25 95 LEU A C 1
ATOM 709 O O . LEU A 1 95 ? 21.922 -16.25 -5.664 1 98.25 95 LEU A O 1
ATOM 713 N N . ASP A 1 96 ? 22.75 -18.234 -6.234 1 98.31 96 ASP A N 1
ATOM 714 C CA . ASP A 1 96 ? 22.703 -17.984 -7.668 1 98.31 96 ASP A CA 1
ATOM 715 C C . ASP A 1 96 ? 21.312 -18.312 -8.234 1 98.31 96 ASP A C 1
ATOM 717 O O . ASP A 1 96 ? 20.922 -19.469 -8.273 1 98.31 96 ASP A O 1
ATOM 721 N N . VAL A 1 97 ? 20.609 -17.281 -8.672 1 98.69 97 VAL A N 1
ATOM 722 C CA . VAL A 1 97 ? 19.266 -17.469 -9.195 1 98.69 97 VAL A CA 1
ATOM 723 C C . VAL A 1 97 ? 19.281 -17.281 -10.711 1 98.69 97 VAL A C 1
ATOM 725 O O . VAL A 1 97 ? 19.672 -16.234 -11.219 1 98.69 97 VAL A O 1
ATOM 728 N N . THR A 1 98 ? 18.875 -18.281 -11.406 1 98.75 98 THR A N 1
ATOM 729 C CA . THR A 1 98 ? 18.688 -18.203 -12.852 1 98.75 98 THR A CA 1
ATOM 730 C C . THR A 1 98 ? 17.203 -18.281 -13.211 1 98.75 98 THR A C 1
ATOM 732 O O . THR A 1 98 ? 16.516 -19.219 -12.82 1 98.75 98 THR A O 1
ATOM 735 N N . VAL A 1 99 ? 16.75 -17.297 -13.922 1 98.75 99 VAL A N 1
ATOM 736 C CA . VAL A 1 99 ? 15.383 -17.266 -14.422 1 98.75 99 VAL A CA 1
ATOM 737 C C . VAL A 1 99 ? 15.375 -17.438 -15.938 1 98.75 99 VAL A C 1
ATOM 739 O O . VAL A 1 99 ? 16.031 -16.672 -16.656 1 98.75 99 VAL A O 1
ATOM 742 N N . VAL A 1 100 ? 14.648 -18.438 -16.391 1 98.62 100 VAL A N 1
ATOM 743 C CA . VAL A 1 100 ? 14.508 -18.672 -17.812 1 98.62 100 VAL A CA 1
ATOM 744 C C . VAL A 1 100 ? 13.211 -18.047 -18.328 1 98.62 100 VAL A C 1
ATOM 746 O O . VAL A 1 100 ? 12.141 -18.297 -17.766 1 98.62 100 VAL A O 1
ATOM 749 N N . ALA A 1 101 ? 13.305 -17.234 -19.328 1 97.75 101 ALA A N 1
ATOM 750 C CA . ALA A 1 101 ? 12.133 -16.562 -19.844 1 97.75 101 ALA A CA 1
ATOM 751 C C . ALA A 1 101 ? 12.133 -16.562 -21.375 1 97.75 101 ALA A C 1
ATOM 753 O O . ALA A 1 101 ? 13.172 -16.781 -22 1 97.75 101 ALA A O 1
ATOM 754 N N . SER A 1 102 ? 10.93 -16.422 -21.922 1 94.94 102 SER A N 1
ATOM 755 C CA . SER A 1 102 ? 10.781 -16.297 -23.375 1 94.94 102 SER A CA 1
ATOM 756 C C . SER A 1 102 ? 11.203 -14.914 -23.859 1 94.94 102 SER A C 1
ATOM 758 O O . SER A 1 102 ? 10.953 -13.906 -23.188 1 94.94 102 SER A O 1
ATOM 760 N N . ARG A 1 103 ? 11.727 -14.82 -25 1 92.06 103 ARG A N 1
ATOM 761 C CA . ARG A 1 103 ? 12.102 -13.57 -25.656 1 92.06 103 ARG A CA 1
ATOM 762 C C . ARG A 1 103 ? 10.883 -12.68 -25.875 1 92.06 103 ARG A C 1
ATOM 764 O O . ARG A 1 103 ? 11.008 -11.461 -25.984 1 92.06 103 ARG A O 1
ATOM 771 N N . ARG A 1 104 ? 9.75 -13.297 -25.828 1 88.62 104 ARG A N 1
ATOM 772 C CA . ARG A 1 104 ? 8.5 -12.594 -26.109 1 88.62 104 ARG A CA 1
ATOM 773 C C . ARG A 1 104 ? 7.984 -11.859 -24.891 1 88.62 104 ARG A C 1
ATOM 775 O O . ARG A 1 104 ? 7.09 -11.016 -24.984 1 88.62 104 ARG A O 1
ATOM 782 N N . ALA A 1 105 ? 8.57 -12.133 -23.75 1 88.12 105 ALA A N 1
ATOM 783 C CA . ALA A 1 105 ? 8.133 -11.461 -22.531 1 88.12 105 ALA A CA 1
ATOM 784 C C . ALA A 1 105 ? 8.445 -9.969 -22.578 1 88.12 105 ALA A C 1
ATOM 786 O O . ALA A 1 105 ? 9.461 -9.562 -23.156 1 88.12 105 ALA A O 1
ATOM 787 N N . PRO A 1 106 ? 7.551 -9.164 -22.062 1 84.38 106 PRO A N 1
ATOM 788 C CA . PRO A 1 106 ? 7.824 -7.727 -22.047 1 84.38 106 PRO A CA 1
ATOM 789 C C . PRO A 1 106 ? 9.18 -7.391 -21.422 1 84.38 106 PRO A C 1
ATOM 791 O O . PRO A 1 106 ? 9.523 -7.91 -20.359 1 84.38 106 PRO A O 1
ATOM 794 N N . ALA A 1 107 ? 9.883 -6.473 -22.047 1 86.44 107 ALA A N 1
ATOM 795 C CA . ALA A 1 107 ? 11.227 -6.09 -21.641 1 86.44 107 ALA A CA 1
ATOM 796 C C . ALA A 1 107 ? 11.234 -5.562 -20.203 1 86.44 107 ALA A C 1
ATOM 798 O O . ALA A 1 107 ? 12.156 -5.844 -19.438 1 86.44 107 ALA A O 1
ATOM 799 N N . ALA A 1 108 ? 10.219 -4.875 -19.859 1 83.69 108 ALA A N 1
ATOM 800 C CA . ALA A 1 108 ? 10.141 -4.266 -18.531 1 83.69 108 ALA A CA 1
ATOM 801 C C . ALA A 1 108 ? 10.117 -5.332 -17.438 1 83.69 108 ALA A C 1
ATOM 803 O O . ALA A 1 108 ? 10.695 -5.141 -16.375 1 83.69 108 ALA A O 1
ATOM 804 N N . LYS A 1 109 ? 9.508 -6.383 -17.688 1 88.31 109 LYS A N 1
ATOM 805 C CA . LYS A 1 109 ? 9.438 -7.477 -16.734 1 88.31 109 LYS A CA 1
ATOM 806 C C . LYS A 1 109 ? 10.789 -8.172 -16.578 1 88.31 109 LYS A C 1
ATOM 808 O O . LYS A 1 109 ? 11.219 -8.477 -15.469 1 88.31 109 LYS A O 1
ATOM 813 N N . LEU A 1 110 ? 11.43 -8.352 -17.703 1 92.75 110 LEU A N 1
ATOM 814 C CA . LEU A 1 110 ? 12.742 -9 -17.703 1 92.75 110 LEU A CA 1
ATOM 815 C C . LEU A 1 110 ? 13.781 -8.117 -17.031 1 92.75 110 LEU A C 1
ATOM 817 O O . LEU A 1 110 ? 14.617 -8.609 -16.266 1 92.75 110 LEU A O 1
ATOM 821 N N . ASP A 1 111 ? 13.672 -6.836 -17.281 1 91.75 111 ASP A N 1
ATOM 822 C CA . ASP A 1 111 ? 14.594 -5.891 -16.672 1 91.75 111 ASP A CA 1
ATOM 823 C C . ASP A 1 111 ? 14.453 -5.891 -15.156 1 91.75 111 ASP A C 1
ATOM 825 O O . ASP A 1 111 ? 15.445 -5.797 -14.43 1 91.75 111 ASP A O 1
ATOM 829 N N . ARG A 1 112 ? 13.289 -6.004 -14.695 1 92.62 112 ARG A N 1
ATOM 830 C CA . ARG A 1 112 ? 13.047 -6.012 -13.258 1 92.62 112 ARG A CA 1
ATOM 831 C C . ARG A 1 112 ? 13.594 -7.277 -12.617 1 92.62 112 ARG A C 1
ATOM 833 O O . ARG A 1 112 ? 14.109 -7.242 -11.492 1 92.62 112 ARG A O 1
ATOM 840 N N . ILE A 1 113 ? 13.445 -8.367 -13.281 1 96.12 113 ILE A N 1
ATOM 841 C CA . ILE A 1 113 ? 13.992 -9.625 -12.797 1 96.12 113 ILE A CA 1
ATOM 842 C C . ILE A 1 113 ? 15.508 -9.5 -12.633 1 96.12 113 ILE A C 1
ATOM 844 O O . ILE A 1 113 ? 16.062 -9.852 -11.586 1 96.12 113 ILE A O 1
ATOM 848 N N . ARG A 1 114 ? 16.172 -8.914 -13.617 1 94.88 114 ARG A N 1
ATOM 849 C CA . ARG A 1 114 ? 17.609 -8.695 -13.547 1 94.88 114 ARG A CA 1
ATOM 850 C C . ARG A 1 114 ? 17.953 -7.734 -12.414 1 94.88 114 ARG A C 1
ATOM 852 O O . ARG A 1 114 ? 18.891 -7.984 -11.648 1 94.88 114 ARG A O 1
ATOM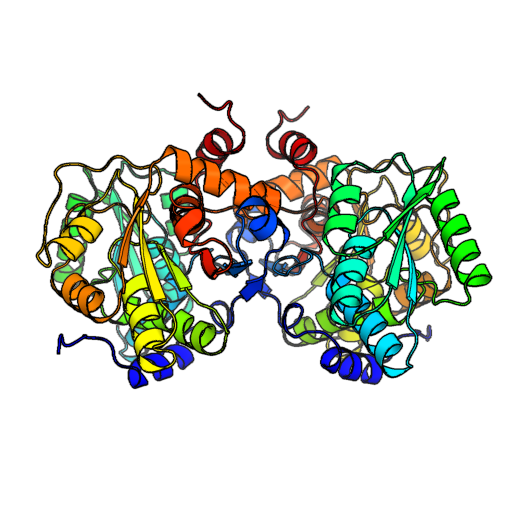 859 N N . ALA A 1 115 ? 17.172 -6.75 -12.312 1 93.31 115 ALA A N 1
ATOM 860 C CA . ALA A 1 115 ? 17.422 -5.711 -11.312 1 93.31 115 ALA A CA 1
ATOM 861 C C . ALA A 1 115 ? 17.312 -6.266 -9.898 1 93.31 115 ALA A C 1
ATOM 863 O O . ALA A 1 115 ? 17.984 -5.789 -8.984 1 93.31 115 ALA A O 1
ATOM 864 N N . LEU A 1 116 ? 16.562 -7.301 -9.766 1 94.62 116 LEU A N 1
ATOM 865 C CA . LEU A 1 116 ? 16.328 -7.859 -8.438 1 94.62 116 LEU A CA 1
ATOM 866 C C . LEU A 1 116 ? 17.344 -8.961 -8.125 1 94.62 116 LEU A C 1
ATOM 868 O O . LEU A 1 116 ? 17.312 -9.555 -7.051 1 94.62 116 LEU A O 1
ATOM 872 N N . GLY A 1 117 ? 18.234 -9.242 -9.078 1 93.69 117 GLY A N 1
ATOM 873 C CA . GLY A 1 117 ? 19.406 -10.023 -8.703 1 93.69 117 GLY A CA 1
ATOM 874 C C . GLY A 1 117 ? 19.484 -11.359 -9.422 1 93.69 117 GLY A C 1
ATOM 875 O O . GLY A 1 117 ? 20.406 -12.148 -9.18 1 93.69 117 GLY A O 1
ATOM 876 N N . ALA A 1 118 ? 18.562 -11.594 -10.344 1 97.5 118 ALA A N 1
ATOM 877 C CA . ALA A 1 118 ? 18.547 -12.883 -11.016 1 97.5 118 ALA A CA 1
ATOM 878 C C . ALA A 1 118 ? 19.297 -12.812 -12.352 1 97.5 118 ALA A C 1
ATOM 880 O O . ALA A 1 118 ? 19.266 -11.781 -13.031 1 97.5 118 ALA A O 1
ATOM 881 N N . ALA A 1 119 ? 19.969 -13.883 -12.695 1 97.81 119 ALA A N 1
ATOM 882 C CA . ALA A 1 119 ? 20.453 -14.055 -14.062 1 97.81 119 ALA A CA 1
ATOM 883 C C . ALA A 1 119 ? 19.328 -14.477 -15 1 97.81 119 ALA A C 1
ATOM 885 O O . ALA A 1 119 ? 18.469 -15.281 -14.625 1 97.81 119 ALA A O 1
ATOM 886 N N . LEU A 1 120 ? 19.344 -13.906 -16.203 1 97.56 120 LEU A N 1
ATOM 887 C CA . LEU A 1 120 ? 18.297 -14.211 -17.156 1 97.56 120 LEU A CA 1
ATOM 888 C C . LEU A 1 120 ? 18.812 -15.102 -18.281 1 97.56 120 LEU A C 1
ATOM 890 O O . LEU A 1 120 ? 19.859 -14.805 -18.875 1 97.56 120 LEU A O 1
ATOM 894 N N . GLU A 1 121 ? 18.188 -16.156 -18.453 1 97.44 121 GLU A N 1
ATOM 895 C CA . GLU A 1 121 ? 18.359 -17 -19.641 1 97.44 121 GLU A CA 1
ATOM 896 C C . GLU A 1 121 ? 17.156 -16.891 -20.562 1 97.44 121 GLU A C 1
ATOM 898 O O . GLU A 1 121 ? 16.047 -17.297 -20.203 1 97.44 121 GLU A O 1
ATOM 903 N N . ILE A 1 122 ? 17.375 -16.391 -21.781 1 97.12 122 ILE A N 1
ATOM 904 C CA . ILE A 1 122 ? 16.281 -16.109 -22.719 1 97.12 122 ILE A CA 1
ATOM 905 C C . ILE A 1 122 ? 16.203 -17.234 -23.75 1 97.12 122 ILE A C 1
ATOM 907 O O . ILE A 1 122 ? 17.219 -17.641 -24.312 1 97.12 122 ILE A O 1
ATOM 911 N N . VAL A 1 123 ? 15.094 -17.75 -23.938 1 96.81 123 VAL A N 1
ATOM 912 C CA . VAL A 1 123 ? 14.898 -18.766 -24.969 1 96.81 123 VAL A CA 1
ATOM 913 C C . VAL A 1 123 ? 14.07 -18.203 -26.109 1 96.81 123 VAL A C 1
ATOM 915 O O . VAL A 1 123 ? 13.297 -17.25 -25.922 1 96.81 123 VAL A O 1
ATOM 918 N N . ASP A 1 124 ? 14.328 -18.953 -27.266 1 91.5 124 ASP A N 1
ATOM 919 C CA . ASP A 1 124 ? 13.492 -18.656 -28.438 1 91.5 124 ASP A CA 1
ATOM 920 C C . ASP A 1 124 ? 12.203 -19.469 -28.391 1 91.5 124 ASP A C 1
ATOM 922 O O . ASP A 1 124 ? 12.227 -20.672 -28.156 1 91.5 124 ASP A O 1
ATOM 926 N N . GLY A 1 125 ? 11.039 -18.828 -28.156 1 89.62 125 GLY A N 1
ATOM 927 C CA . GLY A 1 125 ? 9.773 -19.531 -28.078 1 89.62 125 GLY A CA 1
ATOM 928 C C . GLY A 1 125 ? 8.836 -18.953 -27.031 1 89.62 125 GLY A C 1
ATOM 929 O O . GLY A 1 125 ? 8.875 -17.766 -26.75 1 89.62 125 GLY A O 1
ATOM 930 N N . ASP A 1 126 ? 7.957 -19.953 -26.578 1 87.25 126 ASP A N 1
ATOM 931 C CA . ASP A 1 126 ? 6.949 -19.531 -25.609 1 87.25 126 ASP A CA 1
ATOM 932 C C . ASP A 1 126 ? 7.301 -20.016 -24.203 1 87.25 126 ASP A C 1
ATOM 934 O O . ASP A 1 126 ? 8.438 -20.422 -23.938 1 87.25 126 ASP A O 1
ATOM 938 N N . PHE A 1 127 ? 6.465 -19.906 -23.312 1 88 127 PHE A N 1
ATOM 939 C CA . PHE A 1 127 ? 6.684 -20.234 -21.906 1 88 127 PHE A CA 1
ATOM 940 C C . PHE A 1 127 ? 6.988 -21.719 -21.734 1 88 127 PHE A C 1
ATOM 942 O O . PHE A 1 127 ? 7.781 -22.109 -20.875 1 88 127 PHE A O 1
ATOM 949 N N . GLU A 1 128 ? 6.391 -22.531 -22.562 1 87.31 128 GLU A N 1
ATOM 950 C CA . GLU A 1 128 ? 6.637 -23.969 -22.484 1 87.31 128 GLU A CA 1
ATOM 951 C C . GLU A 1 128 ? 8.094 -24.297 -22.797 1 87.31 128 GLU A C 1
ATOM 953 O O . GLU A 1 128 ? 8.688 -25.172 -22.156 1 87.31 128 GLU A O 1
ATOM 958 N N . GLN A 1 129 ? 8.609 -23.625 -23.703 1 93.06 129 GLN A N 1
ATOM 959 C CA . GLN A 1 129 ? 10.023 -23.797 -24.016 1 93.06 129 GLN A CA 1
ATOM 960 C C . GLN A 1 129 ? 10.906 -23.312 -22.875 1 93.06 129 GLN A C 1
ATOM 962 O O . GLN A 1 129 ? 11.969 -23.891 -22.609 1 93.06 129 GLN A O 1
ATOM 967 N N . ALA A 1 130 ? 10.469 -22.219 -22.25 1 96.38 130 ALA A N 1
ATOM 968 C CA . ALA A 1 130 ? 11.203 -21.719 -21.094 1 96.38 130 ALA A CA 1
ATOM 969 C C . ALA A 1 130 ? 11.195 -22.75 -19.969 1 96.38 130 ALA A C 1
ATOM 971 O O . ALA A 1 130 ? 12.211 -22.953 -19.297 1 96.38 130 ALA A O 1
ATOM 972 N N . ARG A 1 131 ? 10.141 -23.391 -19.766 1 95.31 131 ARG A N 1
ATOM 973 C CA . ARG A 1 131 ? 10.023 -24.406 -18.734 1 95.31 131 ARG A CA 1
ATOM 974 C C . ARG A 1 131 ? 10.945 -25.594 -19 1 95.31 131 ARG A C 1
ATOM 976 O O . ARG A 1 131 ? 11.625 -26.078 -18.109 1 95.31 131 ARG A O 1
ATOM 983 N N . GLU A 1 132 ? 10.898 -26.016 -20.25 1 96.56 132 GLU A N 1
ATOM 984 C CA . GLU A 1 132 ? 11.758 -27.125 -20.641 1 96.56 132 GLU A CA 1
ATOM 985 C C . GLU A 1 132 ? 13.234 -26.781 -20.453 1 96.56 132 GLU A C 1
ATOM 987 O O . GLU A 1 132 ? 14 -27.594 -19.938 1 96.56 132 GLU A O 1
ATOM 992 N N . ARG A 1 133 ? 13.57 -25.609 -20.844 1 98 133 ARG A N 1
ATOM 993 C CA . ARG A 1 133 ? 14.953 -25.172 -20.703 1 98 133 ARG A CA 1
ATOM 994 C C . ARG A 1 133 ? 15.352 -25.078 -19.234 1 98 133 ARG A C 1
ATOM 996 O O . ARG A 1 133 ? 16.469 -25.438 -18.859 1 98 133 ARG A O 1
ATOM 1003 N N . ALA A 1 134 ? 14.508 -24.547 -18.406 1 98.56 134 ALA A N 1
ATOM 1004 C CA . ALA A 1 134 ? 14.781 -24.469 -16.969 1 98.56 134 ALA A CA 1
ATOM 1005 C C . ALA A 1 134 ? 15.023 -25.859 -16.375 1 98.56 134 ALA A C 1
ATOM 1007 O O . ALA A 1 134 ? 15.953 -26.047 -15.594 1 98.56 134 ALA A O 1
ATOM 1008 N N . SER A 1 135 ? 14.211 -26.812 -16.766 1 98.19 135 SER A N 1
ATOM 1009 C CA . SER A 1 135 ? 14.359 -28.188 -16.312 1 98.19 135 SER A CA 1
ATOM 1010 C C . SER A 1 135 ? 15.695 -28.766 -16.766 1 98.19 135 SER A C 1
ATOM 1012 O O . SER A 1 135 ? 16.375 -29.453 -15.984 1 98.19 135 SER A O 1
ATOM 1014 N N . GLU A 1 136 ? 16.016 -28.484 -17.969 1 98.38 136 GLU A N 1
ATOM 1015 C CA . GLU A 1 136 ? 17.281 -28.953 -18.516 1 98.38 136 GLU A CA 1
ATOM 1016 C C . GLU A 1 136 ? 18.469 -28.375 -17.766 1 98.38 136 GLU A C 1
ATOM 1018 O O . GLU A 1 136 ? 19.406 -29.094 -17.406 1 98.38 136 GLU A O 1
ATOM 1023 N N . LEU A 1 137 ? 18.438 -27.125 -17.547 1 98.06 137 LEU A N 1
ATOM 1024 C CA . LEU A 1 137 ? 19.5 -26.438 -16.828 1 98.06 137 LEU A CA 1
ATOM 1025 C C . LEU A 1 137 ? 19.656 -26.984 -15.414 1 98.06 137 LEU A C 1
ATOM 1027 O O . LEU A 1 137 ? 20.781 -27.172 -14.938 1 98.06 137 LEU A O 1
ATOM 1031 N N . ALA A 1 138 ? 18.531 -27.156 -14.742 1 98.31 138 ALA A N 1
ATOM 1032 C CA . ALA A 1 138 ? 18.562 -27.703 -13.383 1 98.31 138 ALA A CA 1
ATOM 1033 C C . ALA A 1 138 ? 19.234 -29.062 -13.352 1 98.31 138 ALA A C 1
ATOM 1035 O O . ALA A 1 138 ? 20.047 -29.344 -12.461 1 98.31 138 ALA A O 1
ATOM 1036 N N . ARG A 1 139 ? 18.922 -29.906 -14.312 1 98.06 139 ARG A N 1
ATOM 1037 C CA . ARG A 1 139 ? 19.5 -31.234 -14.406 1 98.06 139 ARG A CA 1
ATOM 1038 C C . ARG A 1 139 ? 21 -31.156 -14.711 1 98.06 139 ARG A C 1
ATOM 1040 O O . ARG A 1 139 ? 21.797 -31.844 -14.07 1 98.06 139 ARG A O 1
ATOM 1047 N N . GLN A 1 140 ? 21.328 -30.359 -15.656 1 97.94 140 GLN A N 1
ATOM 1048 C CA . GLN A 1 140 ? 22.703 -30.234 -16.109 1 97.94 140 GLN A CA 1
ATOM 1049 C C . GLN A 1 140 ? 23.609 -29.703 -14.992 1 97.94 140 GLN A C 1
ATOM 1051 O O . GLN A 1 140 ? 24.734 -30.172 -14.82 1 97.94 140 GLN A O 1
ATOM 1056 N N . ARG A 1 141 ? 23.078 -28.797 -14.242 1 96.94 141 ARG A N 1
ATOM 1057 C CA . ARG A 1 141 ? 23.875 -28.109 -13.234 1 96.94 141 ARG A CA 1
ATOM 1058 C C . ARG A 1 141 ? 23.719 -28.75 -11.867 1 96.94 141 ARG A C 1
ATOM 1060 O O . ARG A 1 141 ? 24.484 -28.469 -10.938 1 96.94 141 ARG A O 1
ATOM 1067 N N . GLY A 1 142 ? 22.766 -29.641 -11.719 1 97.25 142 GLY A N 1
ATOM 1068 C CA . GLY A 1 142 ? 22.484 -30.25 -10.43 1 97.25 142 GLY A CA 1
ATOM 1069 C C . GLY A 1 142 ? 21.969 -29.266 -9.406 1 97.25 142 GLY A C 1
ATOM 1070 O O . GLY A 1 142 ? 22.375 -29.281 -8.242 1 97.25 142 GLY A O 1
ATOM 1071 N N . VAL A 1 143 ? 21.141 -28.328 -9.875 1 97.81 143 VAL A N 1
ATOM 1072 C CA . VAL A 1 143 ? 20.625 -27.297 -8.969 1 97.81 143 VAL A CA 1
ATOM 1073 C C . VAL A 1 143 ? 19.109 -27.422 -8.844 1 97.81 143 VAL A C 1
ATOM 1075 O O . VAL A 1 143 ? 18.484 -28.156 -9.602 1 97.81 143 VAL A O 1
ATOM 1078 N N . ARG A 1 144 ? 18.562 -26.734 -7.855 1 98.38 144 ARG A N 1
ATOM 1079 C CA . ARG A 1 144 ? 17.141 -26.797 -7.539 1 98.38 144 ARG A CA 1
ATOM 1080 C C . ARG A 1 144 ? 16.297 -26.141 -8.625 1 98.38 144 ARG A C 1
ATOM 1082 O O . ARG A 1 144 ? 16.516 -24.984 -8.969 1 98.38 144 ARG A O 1
ATOM 1089 N N . LEU A 1 145 ? 15.367 -26.922 -9.203 1 98.75 145 LEU A N 1
ATOM 1090 C CA . LEU A 1 145 ? 14.305 -26.359 -10.031 1 98.75 145 LEU A CA 1
ATOM 1091 C C . LEU A 1 145 ? 13.109 -25.938 -9.188 1 98.75 145 LEU A C 1
ATOM 1093 O O . LEU A 1 145 ? 12.594 -26.719 -8.391 1 98.75 145 LEU A O 1
ATOM 1097 N N . VAL A 1 146 ? 12.734 -24.672 -9.305 1 98.75 146 VAL A N 1
ATOM 1098 C CA . VAL A 1 146 ? 11.555 -24.219 -8.586 1 98.75 146 VAL A CA 1
ATOM 1099 C C . VAL A 1 146 ? 10.367 -24.125 -9.547 1 98.75 146 VAL A C 1
ATOM 1101 O O . VAL A 1 146 ? 10.422 -23.422 -10.555 1 98.75 146 VAL A O 1
ATOM 1104 N N . GLU A 1 147 ? 9.383 -24.844 -9.242 1 97.94 147 GLU A N 1
ATOM 1105 C CA . GLU A 1 147 ? 8.141 -24.844 -10.016 1 97.94 147 GLU A CA 1
ATOM 1106 C C . GLU A 1 147 ? 6.977 -24.312 -9.18 1 97.94 147 GLU A C 1
ATOM 1108 O O . GLU A 1 147 ? 6.543 -24.969 -8.227 1 97.94 147 GLU A O 1
ATOM 1113 N N . ASP A 1 148 ? 6.434 -23.219 -9.625 1 97 148 ASP A N 1
ATOM 1114 C CA . ASP A 1 148 ? 5.375 -22.531 -8.891 1 97 148 ASP A CA 1
ATOM 1115 C C . ASP A 1 148 ? 4.152 -23.422 -8.711 1 97 148 ASP A C 1
ATOM 1117 O O . ASP A 1 148 ? 3.729 -24.094 -9.648 1 97 148 ASP A O 1
ATOM 1121 N N . SER A 1 149 ? 3.586 -23.516 -7.531 1 97.81 149 SER A N 1
ATOM 1122 C CA . SER A 1 149 ? 2.408 -24.281 -7.137 1 97.81 149 SER A CA 1
ATOM 1123 C C . SER A 1 149 ? 2.736 -25.766 -6.988 1 97.81 149 SER A C 1
ATOM 1125 O O . SER A 1 149 ? 2.215 -26.438 -6.098 1 97.81 149 SER A O 1
ATOM 1127 N N . LEU A 1 150 ? 3.59 -26.297 -7.895 1 97.88 150 LEU A N 1
ATOM 1128 C CA . LEU A 1 150 ? 3.98 -27.703 -7.746 1 97.88 150 LEU A CA 1
ATOM 1129 C C . LEU A 1 150 ? 4.844 -27.891 -6.504 1 97.88 150 LEU A C 1
ATOM 1131 O O . LEU A 1 150 ? 4.625 -28.828 -5.727 1 97.88 150 LEU A O 1
ATOM 1135 N N . ASP A 1 151 ? 5.832 -27.016 -6.395 1 98.38 151 ASP A N 1
ATOM 1136 C CA . ASP A 1 151 ? 6.641 -27.047 -5.18 1 98.38 151 ASP A CA 1
ATOM 1137 C C . ASP A 1 151 ? 5.828 -26.578 -3.971 1 98.38 151 ASP A C 1
ATOM 1139 O O . ASP A 1 151 ? 5.344 -25.453 -3.932 1 98.38 151 ASP A O 1
ATOM 1143 N N . ILE A 1 152 ? 5.777 -27.375 -2.986 1 98.5 152 ILE A N 1
ATOM 1144 C CA . ILE A 1 152 ? 4.875 -27.188 -1.857 1 98.5 152 ILE A CA 1
ATOM 1145 C C . ILE A 1 152 ? 5.277 -25.938 -1.08 1 98.5 152 ILE A C 1
ATOM 1147 O O . ILE A 1 152 ? 4.43 -25.25 -0.502 1 98.5 152 ILE A O 1
ATOM 1151 N N . GLU A 1 153 ? 6.566 -25.562 -1.125 1 98.62 153 GLU A N 1
ATOM 1152 C CA . GLU A 1 153 ? 7.078 -24.391 -0.411 1 98.62 153 GLU A CA 1
ATOM 1153 C C . GLU A 1 153 ? 6.422 -23.109 -0.911 1 98.62 153 GLU A C 1
ATOM 1155 O O . GLU A 1 153 ? 6.184 -22.188 -0.133 1 98.62 153 GLU A O 1
ATOM 1160 N N . THR A 1 154 ? 6.145 -23.047 -2.24 1 98.81 154 THR A N 1
ATOM 1161 C CA . THR A 1 154 ? 5.512 -21.844 -2.777 1 98.81 154 THR A CA 1
ATOM 1162 C C . THR A 1 154 ? 4.074 -21.734 -2.277 1 98.81 154 THR A C 1
ATOM 1164 O O . THR A 1 154 ? 3.59 -20.625 -2.029 1 98.81 154 THR A O 1
ATOM 1167 N N . CYS A 1 155 ? 3.426 -22.875 -2.037 1 98.88 155 CYS A N 1
ATOM 1168 C CA . CYS A 1 155 ? 2.066 -22.891 -1.508 1 98.88 155 CYS A CA 1
ATOM 1169 C C . CYS A 1 155 ? 2.061 -22.594 -0.014 1 98.88 155 CYS A C 1
ATOM 1171 O O . CYS A 1 155 ? 1.261 -21.781 0.455 1 98.88 155 CYS A O 1
ATOM 1173 N N . GLU A 1 156 ? 3.008 -23.219 0.686 1 98.88 156 GLU A N 1
ATOM 1174 C CA . GLU A 1 156 ? 3.033 -23.062 2.139 1 98.88 156 GLU A CA 1
ATOM 1175 C C . GLU A 1 156 ? 3.531 -21.688 2.539 1 98.88 156 GLU A C 1
ATOM 1177 O O . GLU A 1 156 ? 3.088 -21.125 3.545 1 98.88 156 GLU A O 1
ATOM 1182 N N . GLY A 1 157 ? 4.434 -21.109 1.745 1 98.94 157 GLY A N 1
ATOM 1183 C CA . GLY A 1 157 ? 4.75 -19.703 1.937 1 98.94 157 GLY A CA 1
ATOM 1184 C C . GLY A 1 157 ? 3.555 -18.797 1.756 1 98.94 157 GLY A C 1
ATOM 1185 O O . GLY A 1 157 ? 3.277 -17.953 2.607 1 98.94 157 GLY A O 1
ATOM 1186 N N . ALA A 1 158 ? 2.812 -18.969 0.66 1 98.88 158 ALA A N 1
ATOM 1187 C CA . ALA A 1 158 ? 1.608 -18.188 0.392 1 98.88 158 ALA A CA 1
ATOM 1188 C C . ALA A 1 158 ? 0.558 -18.406 1.477 1 98.88 158 ALA A C 1
ATOM 1190 O O . ALA A 1 158 ? -0.203 -17.5 1.809 1 98.88 158 ALA A O 1
ATOM 1191 N N . ALA A 1 159 ? 0.603 -19.578 2.109 1 98.94 159 ALA A N 1
ATOM 1192 C CA . ALA A 1 159 ? -0.375 -19.984 3.117 1 98.94 159 ALA A CA 1
ATOM 1193 C C . ALA A 1 159 ? -0.261 -19.125 4.367 1 98.94 159 ALA A C 1
ATOM 1195 O O . ALA A 1 159 ? -1.212 -19.016 5.148 1 98.94 159 ALA A O 1
ATOM 1196 N N . THR A 1 160 ? 0.862 -18.5 4.574 1 98.94 160 THR A N 1
ATOM 1197 C CA . THR A 1 160 ? 1.018 -17.641 5.734 1 98.94 160 THR A CA 1
ATOM 1198 C C . THR A 1 160 ? 0.061 -16.453 5.656 1 98.94 160 THR A C 1
ATOM 1200 O O . THR A 1 160 ? -0.29 -15.859 6.684 1 98.94 160 THR A O 1
ATOM 1203 N N . ILE A 1 161 ? -0.39 -16.094 4.441 1 98.94 161 ILE A N 1
ATOM 1204 C CA . ILE A 1 161 ? -1.455 -15.109 4.289 1 98.94 161 ILE A CA 1
ATOM 1205 C C . ILE A 1 161 ? -2.717 -15.594 4.992 1 98.94 161 ILE A C 1
ATOM 1207 O O . ILE A 1 161 ? -3.408 -14.82 5.656 1 98.94 161 ILE A O 1
ATOM 1211 N N . GLY A 1 162 ? -2.986 -16.922 4.84 1 98.94 162 GLY A N 1
ATOM 1212 C CA . GLY A 1 162 ? -4.141 -17.516 5.488 1 98.94 162 GLY A CA 1
ATOM 1213 C C . GLY A 1 162 ? -4.098 -17.422 7 1 98.94 162 GLY A C 1
ATOM 1214 O O . GLY A 1 162 ? -5.133 -17.219 7.645 1 98.94 162 GLY A O 1
ATOM 1215 N N . LEU A 1 163 ? -2.914 -17.531 7.602 1 98.88 163 LEU A N 1
ATOM 1216 C CA . LEU A 1 163 ? -2.764 -17.375 9.047 1 98.88 163 LEU A CA 1
ATOM 1217 C C . LEU A 1 163 ? -3.213 -15.992 9.492 1 98.88 163 LEU A C 1
ATOM 1219 O O . LEU A 1 163 ? -3.84 -15.852 10.547 1 98.88 163 LEU A O 1
ATOM 1223 N N . GLU A 1 164 ? -2.891 -15.016 8.719 1 98.75 164 GLU A N 1
ATOM 1224 C CA . GLU A 1 164 ? -3.268 -13.641 9.039 1 98.75 164 GLU A CA 1
ATOM 1225 C C . GLU A 1 164 ? -4.762 -13.414 8.82 1 98.75 164 GLU A C 1
ATOM 1227 O O . GLU A 1 164 ? -5.406 -12.711 9.602 1 98.75 164 GLU A O 1
ATOM 1232 N N . LEU A 1 165 ? -5.324 -14.039 7.793 1 98.81 165 LEU A N 1
ATOM 1233 C CA . LEU A 1 165 ? -6.742 -13.906 7.473 1 98.81 165 LEU A CA 1
ATOM 1234 C C . LEU A 1 165 ? -7.602 -14.641 8.492 1 98.81 165 LEU A C 1
ATOM 1236 O O . LEU A 1 165 ? -8.742 -14.242 8.758 1 98.81 165 LEU A O 1
ATOM 1240 N N . ALA A 1 166 ? -7.059 -15.703 9.062 1 98.44 166 ALA A N 1
ATOM 1241 C CA . ALA A 1 166 ? -7.828 -16.531 9.984 1 98.44 166 ALA A CA 1
ATOM 1242 C C . ALA A 1 166 ? -8.227 -15.75 11.234 1 98.44 166 ALA A C 1
ATOM 1244 O O . ALA A 1 166 ? -9.219 -16.078 11.891 1 98.44 166 ALA A O 1
ATOM 1245 N N . ALA A 1 167 ? -7.496 -14.688 11.539 1 94.56 167 ALA A N 1
ATOM 1246 C CA . ALA A 1 167 ? -7.766 -13.852 12.711 1 94.56 167 ALA A CA 1
ATOM 1247 C C . ALA A 1 167 ? -8.75 -12.742 12.367 1 94.56 167 ALA A C 1
ATOM 1249 O O . ALA A 1 167 ? -9.195 -12 13.25 1 94.56 167 ALA A O 1
ATOM 1250 N N . PHE A 1 168 ? -9.156 -12.633 11.117 1 96.81 168 PHE A N 1
ATOM 1251 C CA . PHE A 1 168 ? -10.023 -11.57 10.617 1 96.81 168 PHE A CA 1
ATOM 1252 C C . PHE A 1 168 ? -11.43 -12.102 10.359 1 96.81 168 PHE A C 1
ATOM 1254 O O . PHE A 1 168 ? -11.602 -13.195 9.812 1 96.81 168 PHE A O 1
ATOM 1261 N N . SER A 1 169 ? -12.445 -11.461 10.805 1 96.94 169 SER A N 1
ATOM 1262 C CA . SER A 1 169 ? -13.82 -11.898 10.633 1 96.94 169 SER A CA 1
ATOM 1263 C C . SER A 1 169 ? -14.352 -11.516 9.25 1 96.94 169 SER A C 1
ATOM 1265 O O . SER A 1 169 ? -14.461 -10.336 8.93 1 96.94 169 SER A O 1
ATOM 1267 N N . CYS A 1 170 ? -14.695 -12.469 8.43 1 98.38 170 CYS A N 1
ATOM 1268 C CA . CYS A 1 170 ? -15.305 -12.266 7.117 1 98.38 170 CYS A CA 1
ATOM 1269 C C . CYS A 1 170 ? -16.109 -13.492 6.699 1 98.38 170 CYS A C 1
ATOM 1271 O O . CYS A 1 170 ? -16 -14.547 7.328 1 98.38 170 CYS A O 1
ATOM 1273 N N . ASP A 1 171 ? -16.969 -13.289 5.703 1 98.69 171 ASP A N 1
ATOM 1274 C CA . ASP A 1 171 ? -17.797 -14.375 5.191 1 98.69 171 ASP A CA 1
ATOM 1275 C C . ASP A 1 171 ? -17.078 -15.141 4.082 1 98.69 171 ASP A C 1
ATOM 1277 O O . ASP A 1 171 ? -17.297 -16.344 3.91 1 98.69 171 ASP A O 1
ATOM 1281 N N . MET A 1 172 ? -16.219 -14.391 3.297 1 98.69 172 MET A N 1
ATOM 1282 C CA . MET A 1 172 ? -15.641 -14.945 2.074 1 98.69 172 MET A CA 1
ATOM 1283 C C . MET A 1 172 ? -14.281 -14.312 1.776 1 98.69 172 MET A C 1
ATOM 1285 O O . MET A 1 172 ? -14.055 -13.141 2.074 1 98.69 172 MET A O 1
ATOM 1289 N N . VAL A 1 173 ? -13.469 -15.117 1.223 1 98.94 173 VAL A N 1
ATOM 1290 C CA . VAL A 1 173 ? -12.211 -14.625 0.67 1 98.94 173 VAL A CA 1
ATOM 1291 C C . VAL A 1 173 ? -12.141 -14.953 -0.82 1 98.94 173 VAL A C 1
ATOM 1293 O O . VAL A 1 173 ? -12.352 -16.094 -1.224 1 98.94 173 VAL A O 1
ATOM 1296 N N . LEU A 1 174 ? -11.953 -13.914 -1.635 1 98.94 174 LEU A N 1
ATOM 1297 C CA . LEU A 1 174 ? -11.766 -14.055 -3.074 1 98.94 174 LEU A CA 1
ATOM 1298 C C . LEU A 1 174 ? -10.281 -14.094 -3.428 1 98.94 174 LEU A C 1
ATOM 1300 O O . LEU A 1 174 ? -9.539 -13.164 -3.102 1 98.94 174 LEU A O 1
ATOM 1304 N N . ILE A 1 175 ? -9.867 -15.172 -4.109 1 98.94 175 ILE A N 1
ATOM 1305 C CA . ILE A 1 175 ? -8.453 -15.422 -4.355 1 98.94 175 ILE A CA 1
ATOM 1306 C C . ILE A 1 175 ? -8.219 -15.625 -5.848 1 98.94 175 ILE A C 1
ATOM 1308 O O . ILE A 1 175 ? -8.914 -16.406 -6.492 1 98.94 175 ILE A O 1
ATOM 1312 N N . ALA A 1 176 ? -7.234 -14.883 -6.406 1 98.94 176 ALA A N 1
ATOM 1313 C CA . ALA A 1 176 ? -6.832 -15.102 -7.793 1 98.94 176 ALA A CA 1
ATOM 1314 C C . ALA A 1 176 ? -6.348 -16.531 -8 1 98.94 176 ALA A C 1
ATOM 1316 O O . ALA A 1 176 ? -5.633 -17.078 -7.156 1 98.94 176 ALA A O 1
ATOM 1317 N N . LEU A 1 177 ? -6.75 -17.094 -9.094 1 98.81 177 LEU A N 1
ATOM 1318 C CA . LEU A 1 177 ? -6.445 -18.484 -9.367 1 98.81 177 LEU A CA 1
ATOM 1319 C C . LEU A 1 177 ? -5.652 -18.625 -10.656 1 98.81 177 LEU A C 1
ATOM 1321 O O . LEU A 1 177 ? -6.113 -18.219 -11.727 1 98.81 177 LEU A O 1
ATOM 1325 N N . GLY A 1 178 ? -4.492 -19.047 -10.57 1 97.44 178 GLY A N 1
ATOM 1326 C CA . GLY A 1 178 ? -3.627 -19.5 -11.648 1 97.44 178 GLY A CA 1
ATOM 1327 C C . GLY A 1 178 ? -3.172 -20.938 -11.484 1 97.44 178 GLY A C 1
ATOM 1328 O O . GLY A 1 178 ? -3.988 -21.859 -11.516 1 97.44 178 GLY A O 1
ATOM 1329 N N . GLY A 1 179 ? -1.921 -21.062 -11.109 1 96.25 179 GLY A N 1
ATOM 1330 C CA . GLY A 1 179 ? -1.405 -22.391 -10.805 1 96.25 179 GLY A CA 1
ATOM 1331 C C . GLY A 1 179 ? -1.908 -22.922 -9.484 1 96.25 179 GLY A C 1
ATOM 1332 O O . GLY A 1 179 ? -1.855 -24.141 -9.242 1 96.25 179 GLY A O 1
ATOM 1333 N N . GLY A 1 180 ? -2.336 -22.078 -8.664 1 98.5 180 GLY A N 1
ATOM 1334 C CA . GLY A 1 180 ? -3.053 -22.531 -7.484 1 98.5 180 GLY A CA 1
ATOM 1335 C C . GLY A 1 180 ? -2.246 -22.391 -6.207 1 98.5 180 GLY A C 1
ATOM 1336 O O . GLY A 1 180 ? -2.715 -22.766 -5.125 1 98.5 180 GLY A O 1
ATOM 1337 N N . ALA A 1 181 ? -1.063 -21.766 -6.281 1 98.62 181 ALA A N 1
ATOM 1338 C CA . ALA A 1 181 ? -0.217 -21.672 -5.094 1 98.62 181 ALA A CA 1
ATOM 1339 C C . ALA A 1 181 ? -0.908 -20.891 -3.984 1 98.62 181 ALA A C 1
ATOM 1341 O O . ALA A 1 181 ? -1.024 -21.375 -2.854 1 98.62 181 ALA A O 1
ATOM 1342 N N . MET A 1 182 ? -1.408 -19.734 -4.266 1 98.88 182 MET A N 1
ATOM 1343 C CA . MET A 1 182 ? -2.039 -18.875 -3.268 1 98.88 182 MET A CA 1
ATOM 1344 C C . MET A 1 182 ? -3.367 -19.469 -2.807 1 98.88 182 MET A C 1
ATOM 1346 O O . MET A 1 182 ? -3.645 -19.516 -1.606 1 98.88 182 MET A O 1
ATOM 1350 N N . ALA A 1 183 ? -4.125 -19.953 -3.766 1 98.88 183 ALA A N 1
ATOM 1351 C CA . ALA A 1 183 ? -5.457 -20.469 -3.473 1 98.88 183 ALA A CA 1
ATOM 1352 C C . ALA A 1 183 ? -5.387 -21.688 -2.555 1 98.88 183 ALA A C 1
ATOM 1354 O O . ALA A 1 183 ? -6.117 -21.766 -1.563 1 98.88 183 ALA A O 1
ATOM 1355 N N . THR A 1 184 ? -4.527 -22.641 -2.887 1 98.81 184 THR A N 1
ATOM 1356 C CA . THR A 1 184 ? -4.43 -23.844 -2.07 1 98.81 184 THR A CA 1
ATOM 1357 C C . THR A 1 184 ? -3.852 -23.531 -0.697 1 98.81 184 THR A C 1
ATOM 1359 O O . THR A 1 184 ? -4.312 -24.062 0.317 1 98.81 184 THR A O 1
ATOM 1362 N N . GLY A 1 185 ? -2.848 -22.641 -0.645 1 98.88 185 GLY A N 1
ATOM 1363 C CA . GLY A 1 185 ? -2.244 -22.25 0.62 1 98.88 185 GLY A CA 1
ATOM 1364 C C . GLY A 1 185 ? -3.219 -21.562 1.563 1 98.88 185 GLY A C 1
ATOM 1365 O O . GLY A 1 185 ? -3.475 -22.062 2.662 1 98.88 185 GLY A O 1
ATOM 1366 N N . ILE A 1 186 ? -3.834 -20.453 1.119 1 98.94 186 ILE A N 1
ATOM 1367 C CA . ILE A 1 186 ? -4.793 -19.719 1.933 1 98.94 186 ILE A CA 1
ATOM 1368 C C . ILE A 1 186 ? -5.977 -20.609 2.281 1 98.94 186 ILE A C 1
ATOM 1370 O O . ILE A 1 186 ? -6.41 -20.656 3.436 1 98.94 186 ILE A O 1
ATOM 1374 N N . GLY A 1 187 ? -6.438 -21.359 1.28 1 98.81 187 GLY A N 1
ATOM 1375 C CA . GLY A 1 187 ? -7.582 -22.234 1.479 1 98.81 187 GLY A CA 1
ATOM 1376 C C . GLY A 1 187 ? -7.359 -23.266 2.57 1 98.81 187 GLY A C 1
ATOM 1377 O O . GLY A 1 187 ? -8.242 -23.484 3.402 1 98.81 187 GLY A O 1
ATOM 1378 N N . HIS A 1 188 ? -6.215 -23.859 2.537 1 98.75 188 HIS A N 1
ATOM 1379 C CA . HIS A 1 188 ? -5.922 -24.891 3.531 1 98.75 188 HIS A CA 1
ATOM 1380 C C . HIS A 1 188 ? -5.996 -24.328 4.945 1 98.75 188 HIS A C 1
ATOM 1382 O O . HIS A 1 188 ? -6.598 -24.938 5.832 1 98.75 188 HIS A O 1
ATOM 1388 N N . VAL A 1 189 ? -5.395 -23.188 5.133 1 98.88 189 VAL A N 1
ATOM 1389 C CA . VAL A 1 189 ? -5.363 -22.594 6.465 1 98.88 189 VAL A CA 1
ATOM 1390 C C . VAL A 1 189 ? -6.781 -22.219 6.898 1 98.88 189 VAL A C 1
ATOM 1392 O O . VAL A 1 189 ? -7.191 -22.516 8.023 1 98.88 189 VAL A O 1
ATOM 1395 N N . LEU A 1 190 ? -7.562 -21.594 6.004 1 98.75 190 LEU A N 1
ATOM 1396 C CA . LEU A 1 190 ? -8.906 -21.156 6.355 1 98.75 190 LEU A CA 1
ATOM 1397 C C . LEU A 1 190 ? -9.82 -22.344 6.637 1 98.75 190 LEU A C 1
ATOM 1399 O O . LEU A 1 190 ? -10.617 -22.312 7.57 1 98.75 190 LEU A O 1
ATOM 1403 N N . LYS A 1 191 ? -9.68 -23.422 5.859 1 97.75 191 LYS A N 1
ATOM 1404 C CA . LYS A 1 191 ? -10.492 -24.609 6.094 1 97.75 191 LYS A CA 1
ATOM 1405 C C . LYS A 1 191 ? -10.172 -25.25 7.449 1 97.75 191 LYS A C 1
ATOM 1407 O O . LYS A 1 191 ? -11.039 -25.859 8.078 1 97.75 191 LYS A O 1
ATOM 1412 N N . THR A 1 192 ? -8.969 -25.031 7.887 1 97.62 192 THR A N 1
ATOM 1413 C CA . THR A 1 192 ? -8.516 -25.641 9.133 1 97.62 192 THR A CA 1
ATOM 1414 C C . THR A 1 192 ? -8.852 -24.75 10.328 1 97.62 192 THR A C 1
ATOM 1416 O O . THR A 1 192 ? -9.328 -25.219 11.352 1 97.62 192 THR A O 1
ATOM 1419 N N . LEU A 1 193 ? -8.672 -23.469 10.188 1 98.44 193 LEU A N 1
ATOM 1420 C CA . LEU A 1 193 ? -8.727 -22.578 11.352 1 98.44 193 LEU A CA 1
ATOM 1421 C C . LEU A 1 193 ? -10.023 -21.781 11.352 1 98.44 193 LEU A C 1
ATOM 1423 O O . LEU A 1 193 ? -10.453 -21.297 12.406 1 98.44 193 LEU A O 1
ATOM 1427 N N . SER A 1 194 ? -10.625 -21.547 10.219 1 98.25 194 SER A N 1
ATOM 1428 C CA . SER A 1 194 ? -11.844 -20.766 10.062 1 98.25 194 SER A CA 1
ATOM 1429 C C . SER A 1 194 ? -12.781 -21.391 9.031 1 98.25 194 SER A C 1
ATOM 1431 O O . SER A 1 194 ? -13.125 -20.766 8.031 1 98.25 194 SER A O 1
ATOM 1433 N N . PRO A 1 195 ? -13.266 -22.594 9.336 1 97 195 PRO A N 1
ATOM 1434 C CA . PRO A 1 195 ? -14.023 -23.359 8.336 1 97 195 PRO A CA 1
ATOM 1435 C C . PRO A 1 195 ? -15.312 -22.672 7.906 1 97 195 PRO A C 1
ATOM 1437 O O . PRO A 1 195 ? -15.906 -23.031 6.891 1 97 195 PRO A O 1
ATOM 1440 N N . GLY A 1 196 ? -15.766 -21.641 8.578 1 97.81 196 GLY A N 1
ATOM 1441 C CA . GLY A 1 196 ? -16.969 -20.891 8.211 1 97.81 196 GLY A CA 1
ATOM 1442 C C . GLY A 1 196 ? -16.734 -19.906 7.082 1 97.81 196 GLY A C 1
ATOM 1443 O O . GLY A 1 196 ? -17.703 -19.438 6.469 1 97.81 196 GLY A O 1
ATOM 1444 N N . VAL A 1 197 ? -15.5 -19.578 6.785 1 98.69 197 VAL A N 1
ATOM 1445 C CA . VAL A 1 197 ? -15.172 -18.641 5.719 1 98.69 197 VAL A CA 1
ATOM 1446 C C . VAL A 1 197 ? -15.211 -19.359 4.371 1 98.69 197 VAL A C 1
ATOM 1448 O O . VAL A 1 197 ? -14.586 -20.406 4.199 1 98.69 197 VAL A O 1
ATOM 1451 N N . GLU A 1 198 ? -15.961 -18.875 3.43 1 98.81 198 GLU A N 1
ATOM 1452 C CA . GLU A 1 198 ? -16 -19.438 2.08 1 98.81 198 GLU A CA 1
ATOM 1453 C C . GLU A 1 198 ? -14.781 -19.016 1.27 1 98.81 198 GLU A C 1
ATOM 1455 O O . GLU A 1 198 ? -14.422 -17.828 1.239 1 98.81 198 GLU A O 1
ATOM 1460 N N . VAL A 1 199 ? -14.164 -19.969 0.691 1 98.88 199 VAL A N 1
ATOM 1461 C CA . VAL A 1 199 ? -13.016 -19.734 -0.175 1 98.88 199 VAL A CA 1
ATOM 1462 C C . VAL A 1 199 ? -13.445 -19.797 -1.638 1 98.88 199 VAL A C 1
ATOM 1464 O O . VAL A 1 199 ? -13.789 -20.859 -2.143 1 98.88 199 VAL A O 1
ATOM 1467 N N . VAL A 1 200 ? -13.383 -18.656 -2.338 1 98.94 200 VAL A N 1
ATOM 1468 C CA . VAL A 1 200 ? -13.789 -18.578 -3.736 1 98.94 200 VAL A CA 1
ATOM 1469 C C . VAL A 1 200 ? -12.594 -18.172 -4.598 1 98.94 200 VAL A C 1
ATOM 1471 O O . VAL A 1 200 ? -11.992 -17.109 -4.371 1 98.94 200 VAL A O 1
ATOM 1474 N N . CYS A 1 201 ? -12.297 -19 -5.543 1 98.94 201 CYS A N 1
ATOM 1475 C CA . CYS A 1 201 ? -11.203 -18.734 -6.469 1 98.94 201 CYS A CA 1
ATOM 1476 C C . CYS A 1 201 ? -11.727 -18.094 -7.754 1 98.94 201 CYS A C 1
ATOM 1478 O O . CYS A 1 201 ? -12.82 -18.422 -8.211 1 98.94 201 CYS A O 1
ATOM 1480 N N . VAL A 1 202 ? -10.945 -17.156 -8.289 1 98.94 202 VAL A N 1
ATOM 1481 C CA . VAL A 1 202 ? -11.398 -16.406 -9.453 1 98.94 202 VAL A CA 1
ATOM 1482 C C . VAL A 1 202 ? -10.336 -16.469 -10.555 1 98.94 202 VAL A C 1
ATOM 1484 O O . VAL A 1 202 ? -9.164 -16.172 -10.305 1 98.94 202 VAL A O 1
ATOM 1487 N N . GLN A 1 203 ? -10.68 -16.891 -11.664 1 98.88 203 GLN A N 1
ATOM 1488 C CA . GLN A 1 203 ? -9.812 -17 -12.836 1 98.88 203 GLN A CA 1
ATOM 1489 C C . GLN A 1 203 ? -10.414 -16.25 -14.023 1 98.88 203 GLN A C 1
ATOM 1491 O O . GLN A 1 203 ? -11.641 -16.125 -14.133 1 98.88 203 GLN A O 1
ATOM 1496 N N . PRO A 1 204 ? -9.539 -15.656 -14.906 1 98.81 204 PRO A N 1
ATOM 1497 C CA . PRO A 1 204 ? -10.102 -15.039 -16.109 1 98.81 204 PRO A CA 1
ATOM 1498 C C . PRO A 1 204 ? -10.719 -16.062 -17.062 1 98.81 204 PRO A C 1
ATOM 1500 O O . PRO A 1 204 ? -10.18 -17.156 -17.219 1 98.81 204 PRO A O 1
ATOM 1503 N N . ALA A 1 205 ? -11.773 -15.703 -17.719 1 98.5 205 ALA A N 1
ATOM 1504 C CA . ALA A 1 205 ? -12.422 -16.547 -18.719 1 98.5 205 ALA A CA 1
ATOM 1505 C C . ALA A 1 205 ? -11.492 -16.828 -19.891 1 98.5 205 ALA A C 1
ATOM 1507 O O . ALA A 1 205 ? -11.609 -17.859 -20.562 1 98.5 205 ALA A O 1
ATOM 1508 N N . GLY A 1 206 ? -10.523 -15.945 -20.094 1 98.12 206 GLY A N 1
ATOM 1509 C CA . GLY A 1 206 ? -9.562 -16.109 -21.172 1 98.12 206 GLY A CA 1
ATOM 1510 C C . GLY A 1 206 ? -8.492 -17.125 -20.875 1 98.12 206 GLY A C 1
ATOM 1511 O O . GLY A 1 206 ? -7.707 -17.5 -21.75 1 98.12 206 GLY A O 1
ATOM 1512 N N . ALA A 1 207 ? -8.414 -17.641 -19.656 1 97.62 207 ALA A N 1
ATOM 1513 C CA . ALA A 1 207 ? -7.508 -18.719 -19.25 1 97.62 207 ALA A CA 1
ATOM 1514 C C . ALA A 1 207 ? -8.164 -19.609 -18.188 1 97.62 207 ALA A C 1
ATOM 1516 O O . ALA A 1 207 ? -7.699 -19.672 -17.047 1 97.62 207 ALA A O 1
ATOM 1517 N N . PRO A 1 208 ? -9.109 -20.406 -18.547 1 98.31 208 PRO A N 1
ATOM 1518 C CA . PRO A 1 208 ? -10.055 -21.016 -17.625 1 98.31 208 PRO A CA 1
ATOM 1519 C C . PRO A 1 208 ? -9.625 -22.422 -17.188 1 98.31 208 PRO A C 1
ATOM 1521 O O . PRO A 1 208 ? -10.406 -23.141 -16.562 1 98.31 208 PRO A O 1
ATOM 1524 N N . ALA A 1 209 ? -8.438 -22.859 -17.469 1 98.38 209 ALA A N 1
ATOM 1525 C CA . ALA A 1 209 ? -8.062 -24.281 -17.391 1 98.38 209 ALA A CA 1
ATOM 1526 C C . ALA A 1 209 ? -8.258 -24.812 -15.984 1 98.38 209 ALA A C 1
ATOM 1528 O O . ALA A 1 209 ? -8.836 -25.891 -15.797 1 98.38 209 ALA A O 1
ATOM 1529 N N . MET A 1 210 ? -7.805 -24.109 -14.984 1 98.69 210 MET A N 1
ATOM 1530 C CA . MET A 1 210 ? -7.887 -24.625 -13.617 1 98.69 210 MET A CA 1
ATOM 1531 C C . MET A 1 210 ? -9.328 -24.625 -13.117 1 98.69 210 MET A C 1
ATOM 1533 O O . MET A 1 210 ? -9.766 -25.562 -12.453 1 98.69 210 MET A O 1
ATOM 1537 N N . THR A 1 211 ? -10.07 -23.562 -13.422 1 98.81 211 THR A N 1
ATOM 1538 C CA . THR A 1 211 ? -11.477 -23.5 -13.023 1 98.81 211 THR A CA 1
ATOM 1539 C C . THR A 1 211 ? -12.273 -24.625 -13.664 1 98.81 211 THR A C 1
ATOM 1541 O O . THR A 1 211 ? -13.078 -25.281 -13 1 98.81 211 THR A O 1
ATOM 1544 N N . ARG A 1 212 ? -12.016 -24.844 -14.922 1 98.75 212 ARG A N 1
ATOM 1545 C CA . ARG A 1 212 ? -12.672 -25.969 -15.586 1 98.75 212 ARG A CA 1
ATOM 1546 C C . ARG A 1 212 ? -12.273 -27.297 -14.953 1 98.75 212 ARG A C 1
ATOM 1548 O O . ARG A 1 212 ? -13.117 -28.172 -14.781 1 98.75 212 ARG A O 1
ATOM 1555 N N . SER A 1 213 ? -11.016 -27.406 -14.664 1 98.88 213 SER A N 1
ATOM 1556 C CA . SER A 1 213 ? -10.539 -28.609 -13.992 1 98.88 213 SER A CA 1
ATOM 1557 C C . SER A 1 213 ? -11.219 -28.812 -12.648 1 98.88 213 SER A C 1
ATOM 1559 O O . SER A 1 213 ? -11.586 -29.938 -12.289 1 98.88 213 SER A O 1
ATOM 1561 N N . PHE A 1 214 ? -11.375 -27.797 -11.891 1 98.88 214 PHE A N 1
ATOM 1562 C CA . PHE A 1 214 ? -12.016 -27.828 -10.578 1 98.88 214 PHE A CA 1
ATOM 1563 C C . PHE A 1 214 ? -13.438 -28.359 -10.688 1 98.88 214 PHE A C 1
ATOM 1565 O O . PHE A 1 214 ? -13.828 -29.266 -9.945 1 98.88 214 PHE A O 1
ATOM 1572 N N . HIS A 1 215 ? -14.156 -27.812 -11.625 1 98.81 215 HIS A N 1
ATOM 1573 C CA . HIS A 1 215 ? -15.555 -28.203 -11.773 1 98.81 215 HIS A CA 1
ATOM 1574 C C . HIS A 1 215 ? -15.672 -29.609 -12.328 1 98.81 215 HIS A C 1
ATOM 1576 O O . HIS A 1 215 ? -16.594 -30.359 -11.969 1 98.81 215 HIS A O 1
ATOM 1582 N N . ALA A 1 216 ? -14.75 -29.969 -13.172 1 98.69 216 ALA A N 1
ATOM 1583 C CA . ALA A 1 216 ? -14.773 -31.297 -13.766 1 98.69 216 ALA A CA 1
ATOM 1584 C C . ALA A 1 216 ? -14.148 -32.344 -12.82 1 98.69 216 ALA A C 1
ATOM 1586 O O . ALA A 1 216 ? -14.273 -33.531 -13.047 1 98.69 216 ALA A O 1
ATOM 1587 N N . ARG A 1 217 ? -13.453 -31.875 -11.836 1 98.12 217 ARG A N 1
ATOM 1588 C CA . ARG A 1 217 ? -12.75 -32.719 -10.859 1 98.12 217 ARG A CA 1
ATOM 1589 C C . ARG A 1 217 ? -11.727 -33.625 -11.547 1 98.12 217 ARG A C 1
ATOM 1591 O O . ARG A 1 217 ? -11.547 -34.781 -11.156 1 98.12 217 ARG A O 1
ATOM 1598 N N . ARG A 1 218 ? -11.227 -33.094 -12.625 1 98.31 218 ARG A N 1
ATOM 1599 C CA . ARG A 1 218 ? -10.141 -33.688 -13.391 1 98.31 218 ARG A CA 1
ATOM 1600 C C . ARG A 1 218 ? -9.383 -32.656 -14.188 1 98.31 218 ARG A C 1
ATOM 1602 O O . ARG A 1 218 ? -9.922 -31.578 -14.484 1 98.31 218 ARG A O 1
ATOM 1609 N N . VAL A 1 219 ? -8.18 -32.969 -14.57 1 98.44 219 VAL A N 1
ATOM 1610 C CA . VAL A 1 219 ? -7.379 -32 -15.32 1 98.44 219 VAL A CA 1
ATOM 1611 C C . VAL A 1 219 ? -8.016 -31.766 -16.688 1 98.44 219 VAL A C 1
ATOM 1613 O O . VAL A 1 219 ? -8.289 -32.719 -17.438 1 98.44 219 VAL A O 1
ATOM 1616 N N . VAL A 1 220 ? -8.312 -30.547 -16.953 1 98.31 220 VAL A N 1
ATOM 1617 C CA . VAL A 1 220 ? -8.773 -30.062 -18.25 1 98.31 220 VAL A CA 1
ATOM 1618 C C . VAL A 1 220 ? -7.789 -29.031 -18.797 1 98.31 220 VAL A C 1
ATOM 1620 O O . VAL A 1 220 ? -7.547 -28 -18.156 1 98.31 220 VAL A O 1
ATOM 1623 N N . THR A 1 221 ? -7.125 -29.328 -19.891 1 97.25 221 THR A N 1
ATOM 1624 C CA . THR A 1 221 ? -6.211 -28.406 -20.531 1 97.25 221 THR A CA 1
ATOM 1625 C C . THR A 1 221 ? -6.941 -27.562 -21.578 1 97.25 221 THR A C 1
ATOM 1627 O O . THR A 1 221 ? -8.031 -27.922 -22.016 1 97.25 221 THR A O 1
ATOM 1630 N N . THR A 1 222 ? -6.434 -26.406 -21.828 1 95.75 222 THR A N 1
ATOM 1631 C CA . THR A 1 222 ? -7 -25.531 -22.859 1 95.75 222 THR A CA 1
ATOM 1632 C C . THR A 1 222 ? -5.988 -25.297 -23.969 1 95.75 222 THR A C 1
ATOM 1634 O O . THR A 1 222 ? -4.781 -25.438 -23.766 1 95.75 222 THR A O 1
ATOM 1637 N N . ASP A 1 223 ? -6.461 -24.953 -25.156 1 90.44 223 ASP A N 1
ATOM 1638 C CA . ASP A 1 223 ? -5.613 -24.797 -26.344 1 90.44 223 ASP A CA 1
ATOM 1639 C C . ASP A 1 223 ? -4.938 -23.422 -26.344 1 90.44 223 ASP A C 1
ATOM 1641 O O . ASP A 1 223 ? -3.848 -23.266 -26.891 1 90.44 223 ASP A O 1
ATOM 1645 N N . SER A 1 224 ? -5.641 -22.516 -25.859 1 85.12 224 SER A N 1
ATOM 1646 C CA . SER A 1 224 ? -5.113 -21.156 -25.875 1 85.12 224 SER A CA 1
ATOM 1647 C C . SER A 1 224 ? -5.488 -20.391 -24.594 1 85.12 224 SER A C 1
ATOM 1649 O O . SER A 1 224 ? -6.277 -20.891 -23.797 1 85.12 224 SER A O 1
ATOM 1651 N N . MET A 1 225 ? -4.672 -19.344 -24.438 1 87.94 225 MET A N 1
ATOM 1652 C CA . MET A 1 225 ? -5.004 -18.359 -23.406 1 87.94 225 MET A CA 1
ATOM 1653 C C . MET A 1 225 ? -4.988 -16.953 -23.984 1 87.94 225 MET A C 1
ATOM 1655 O O . MET A 1 225 ? -4.156 -16.625 -24.828 1 87.94 225 MET A O 1
ATOM 1659 N N . ASP A 1 226 ? -5.965 -16.188 -23.656 1 94.75 226 ASP A N 1
ATOM 1660 C CA . ASP A 1 226 ? -6.125 -14.812 -24.109 1 94.75 226 ASP A CA 1
ATOM 1661 C C . ASP A 1 226 ? -6.688 -13.938 -22.984 1 94.75 226 ASP A C 1
ATOM 1663 O O . ASP A 1 226 ? -7.891 -13.688 -22.938 1 94.75 226 ASP A O 1
ATOM 1667 N N . THR A 1 227 ? -5.816 -13.469 -22.156 1 97.19 227 THR A N 1
ATOM 1668 C CA . THR A 1 227 ? -6.219 -12.648 -21.031 1 97.19 227 THR A CA 1
ATOM 1669 C C . THR A 1 227 ? -5.172 -11.586 -20.719 1 97.19 227 THR A C 1
ATOM 1671 O O . THR A 1 227 ? -3.982 -11.789 -20.984 1 97.19 227 THR A O 1
ATOM 1674 N N . ILE A 1 228 ? -5.59 -10.469 -20.156 1 96.44 228 ILE A N 1
ATOM 1675 C CA . ILE A 1 228 ? -4.668 -9.422 -19.719 1 96.44 228 ILE A CA 1
ATOM 1676 C C . ILE A 1 228 ? -4.047 -9.812 -18.375 1 96.44 228 ILE A C 1
ATOM 1678 O O . ILE A 1 228 ? -3.074 -9.195 -17.938 1 96.44 228 ILE A O 1
ATOM 1682 N N . ALA A 1 229 ? -4.637 -10.805 -17.656 1 97 229 ALA A N 1
ATOM 1683 C CA . ALA A 1 229 ? -4.121 -11.281 -16.375 1 97 229 ALA A CA 1
ATOM 1684 C C . ALA A 1 229 ? -3.053 -12.352 -16.578 1 97 229 ALA A C 1
ATOM 1686 O O . ALA A 1 229 ? -3.246 -13.508 -16.203 1 97 229 ALA A O 1
ATOM 1687 N N . ASP A 1 230 ? -1.958 -11.93 -17 1 92.5 230 ASP A N 1
ATOM 1688 C CA . ASP A 1 230 ? -0.88 -12.828 -17.391 1 92.5 230 ASP A CA 1
ATOM 1689 C C . ASP A 1 230 ? -0.332 -13.586 -16.172 1 92.5 230 ASP A C 1
ATOM 1691 O O . ASP A 1 230 ? 0.185 -14.695 -16.312 1 92.5 230 ASP A O 1
ATOM 1695 N N . GLY A 1 231 ? -0.483 -13.07 -14.961 1 92.5 231 GLY A N 1
ATOM 1696 C CA . GLY A 1 231 ? 0.04 -13.68 -13.758 1 92.5 231 GLY A CA 1
ATOM 1697 C C . GLY A 1 231 ? -0.681 -14.961 -13.375 1 92.5 231 GLY A C 1
ATOM 1698 O O . GLY A 1 231 ? -0.179 -15.75 -12.57 1 92.5 231 GLY A O 1
ATOM 1699 N N . VAL A 1 232 ? -1.832 -15.156 -13.984 1 96.25 232 VAL A N 1
ATOM 1700 C CA . VAL A 1 232 ? -2.609 -16.344 -13.648 1 96.25 232 VAL A CA 1
ATOM 1701 C C . VAL A 1 232 ? -2.945 -17.109 -14.922 1 96.25 232 VAL A C 1
ATOM 1703 O O . VAL A 1 232 ? -3.824 -17.984 -14.914 1 96.25 232 VAL A O 1
ATOM 1706 N N . ALA A 1 233 ? -2.275 -16.766 -15.953 1 93.5 233 ALA A N 1
ATOM 1707 C CA . ALA A 1 233 ? -2.555 -17.422 -17.234 1 93.5 233 ALA A CA 1
ATOM 1708 C C . ALA A 1 233 ? -1.843 -18.766 -17.328 1 93.5 233 ALA A C 1
ATOM 1710 O O . ALA A 1 233 ? -0.629 -18.859 -17.125 1 93.5 233 ALA A O 1
ATOM 1711 N N . GLY A 1 234 ? -2.627 -19.859 -17.516 1 91.75 234 GLY A N 1
ATOM 1712 C CA .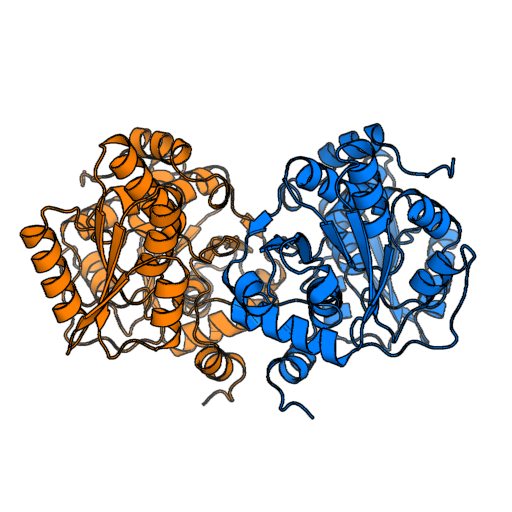 GLY A 1 234 ? -2.098 -21.188 -17.703 1 91.75 234 GLY A CA 1
ATOM 1713 C C . GLY A 1 234 ? -3.039 -22.109 -18.453 1 91.75 234 GLY A C 1
ATOM 1714 O O . GLY A 1 234 ? -4.258 -21.953 -18.391 1 91.75 234 GLY A O 1
ATOM 1715 N N . ARG A 1 235 ? -2.445 -23.062 -19.109 1 94.94 235 ARG A N 1
ATOM 1716 C CA . ARG A 1 235 ? -3.25 -23.969 -19.938 1 94.94 235 ARG A CA 1
ATOM 1717 C C . ARG A 1 235 ? -3.207 -25.391 -19.391 1 94.94 235 ARG A C 1
ATOM 1719 O O . ARG A 1 235 ? -4.031 -26.234 -19.75 1 94.94 235 ARG A O 1
ATOM 1726 N N . PHE A 1 236 ? -2.242 -25.625 -18.531 1 95.31 236 PHE A N 1
ATOM 1727 C CA . PHE A 1 236 ? -1.978 -27 -18.109 1 95.31 236 PHE A CA 1
ATOM 1728 C C . PHE A 1 236 ? -1.997 -27.094 -16.578 1 95.31 236 PHE A C 1
ATOM 1730 O O . PHE A 1 236 ? -0.946 -27.062 -15.938 1 95.31 236 PHE A O 1
ATOM 1737 N N . PRO A 1 237 ? -3.176 -27.297 -16 1 97.69 237 PRO A N 1
ATOM 1738 C CA . PRO A 1 237 ? -3.248 -27.453 -14.547 1 97.69 237 PRO A CA 1
ATOM 1739 C C . PRO A 1 237 ? -2.412 -28.625 -14.031 1 97.69 237 PRO A C 1
ATOM 1741 O O . PRO A 1 237 ? -2.346 -29.672 -14.68 1 97.69 237 PRO A O 1
ATOM 1744 N N . ILE A 1 238 ? -1.798 -28.406 -12.93 1 97.19 238 ILE A N 1
ATOM 1745 C CA . ILE A 1 238 ? -1.019 -29.453 -12.258 1 97.19 238 ILE A CA 1
ATOM 1746 C C . ILE A 1 238 ? -1.948 -30.359 -11.461 1 97.19 238 ILE A C 1
ATOM 1748 O O . ILE A 1 238 ? -2.654 -29.891 -10.562 1 97.19 238 ILE A O 1
ATOM 1752 N N . PRO A 1 239 ? -1.873 -31.656 -11.727 1 97.56 239 PRO A N 1
ATOM 1753 C CA . PRO A 1 239 ? -2.824 -32.562 -11.078 1 97.56 239 PRO A CA 1
ATOM 1754 C C . PRO A 1 239 ? -2.758 -32.5 -9.555 1 97.56 239 PRO A C 1
ATOM 1756 O O . PRO A 1 239 ? -3.795 -32.469 -8.891 1 97.56 239 PRO A O 1
ATOM 1759 N N . GLU A 1 240 ? -1.535 -32.469 -8.992 1 97.44 240 GLU A N 1
ATOM 1760 C CA . GLU A 1 240 ? -1.364 -32.406 -7.543 1 97.44 240 GLU A CA 1
ATOM 1761 C C . GLU A 1 240 ? -2.002 -31.156 -6.953 1 97.44 240 GLU A C 1
ATOM 1763 O O . GLU A 1 240 ? -2.576 -31.203 -5.863 1 97.44 240 GLU A O 1
ATOM 1768 N N . VAL A 1 241 ? -1.909 -30.062 -7.664 1 98.38 241 VAL A N 1
ATOM 1769 C CA . VAL A 1 241 ? -2.447 -28.797 -7.188 1 98.38 241 VAL A CA 1
ATOM 1770 C C . VAL A 1 241 ? -3.971 -28.797 -7.297 1 98.38 241 VAL A C 1
ATOM 1772 O O . VAL A 1 241 ? -4.664 -28.266 -6.43 1 98.38 241 VAL A O 1
ATOM 1775 N N . LEU A 1 242 ? -4.453 -29.391 -8.344 1 98.5 242 LEU A N 1
ATOM 1776 C CA . LEU A 1 242 ? -5.898 -29.562 -8.469 1 98.5 242 LEU A CA 1
ATOM 1777 C C . LEU A 1 242 ? -6.457 -30.344 -7.281 1 98.5 242 LEU A C 1
ATOM 1779 O O . LEU A 1 242 ? -7.484 -29.969 -6.715 1 98.5 242 LEU A O 1
ATOM 1783 N N . ASP A 1 243 ? -5.781 -31.422 -6.953 1 98.19 243 ASP A N 1
ATOM 1784 C CA . ASP A 1 243 ? -6.211 -32.219 -5.809 1 98.19 243 ASP A CA 1
ATOM 1785 C C . ASP A 1 243 ? -6.277 -31.375 -4.539 1 98.19 243 ASP A C 1
ATOM 1787 O O . ASP A 1 243 ? -7.242 -31.469 -3.775 1 98.19 243 ASP A O 1
ATOM 1791 N N . ASP A 1 244 ? -5.246 -30.562 -4.305 1 98.56 244 ASP A N 1
ATOM 1792 C CA . ASP A 1 244 ? -5.246 -29.656 -3.16 1 98.56 244 ASP A CA 1
ATOM 1793 C C . ASP A 1 244 ? -6.422 -28.688 -3.23 1 98.56 244 ASP A C 1
ATOM 1795 O O . ASP A 1 244 ? -7.082 -28.438 -2.223 1 98.56 244 ASP A O 1
ATOM 1799 N N . LEU A 1 245 ? -6.648 -28.141 -4.402 1 98.69 245 LEU A N 1
ATOM 1800 C CA . LEU A 1 245 ? -7.688 -27.141 -4.602 1 98.69 245 LEU A CA 1
ATOM 1801 C C . LEU A 1 245 ? -9.062 -27.703 -4.301 1 98.69 245 LEU A C 1
ATOM 1803 O O . LEU A 1 245 ? -9.898 -27.047 -3.67 1 98.69 245 LEU A O 1
ATOM 1807 N N . LEU A 1 246 ? -9.312 -28.938 -4.738 1 98.5 246 LEU A N 1
ATOM 1808 C CA . LEU A 1 246 ? -10.586 -29.609 -4.523 1 98.5 246 LEU A CA 1
ATOM 1809 C C . LEU A 1 246 ? -10.852 -29.812 -3.035 1 98.5 246 LEU A C 1
ATOM 1811 O O . LEU A 1 246 ? -12.008 -29.859 -2.605 1 98.5 246 LEU A O 1
ATOM 1815 N N . ALA A 1 247 ? -9.797 -29.844 -2.311 1 98.12 247 ALA A N 1
ATOM 1816 C CA . ALA A 1 247 ? -9.914 -30.078 -0.875 1 98.12 247 ALA A CA 1
ATOM 1817 C C . ALA A 1 247 ? -10.227 -28.781 -0.124 1 98.12 247 ALA A C 1
ATOM 1819 O O . ALA A 1 247 ? -10.781 -28.812 0.978 1 98.12 247 ALA A O 1
ATOM 1820 N N . VAL A 1 248 ? -9.953 -27.625 -0.774 1 98.25 248 VAL A N 1
ATOM 1821 C CA . VAL A 1 248 ? -9.93 -26.453 0.109 1 98.25 248 VAL A CA 1
ATOM 1822 C C . VAL A 1 248 ? -10.828 -25.359 -0.451 1 98.25 248 VAL A C 1
ATOM 1824 O O . VAL A 1 248 ? -11.281 -24.484 0.286 1 98.25 248 VAL A O 1
ATOM 1827 N N . ALA A 1 249 ? -11.102 -25.344 -1.682 1 98.56 249 ALA A N 1
ATOM 1828 C CA . ALA A 1 249 ? -11.906 -24.281 -2.281 1 98.56 249 ALA A CA 1
ATOM 1829 C C . ALA A 1 249 ? -13.391 -24.609 -2.236 1 98.56 249 ALA A C 1
ATOM 1831 O O . ALA A 1 249 ? -13.781 -25.766 -2.436 1 98.56 249 ALA A O 1
ATOM 1832 N N . ASP A 1 250 ? -14.18 -23.609 -1.992 1 98.81 250 ASP A N 1
ATOM 1833 C CA . ASP A 1 250 ? -15.625 -23.812 -2.008 1 98.81 250 ASP A CA 1
ATOM 1834 C C . ASP A 1 250 ? -16.188 -23.594 -3.404 1 98.81 250 ASP A C 1
ATOM 1836 O O . ASP A 1 250 ? -17.234 -24.141 -3.752 1 98.81 250 ASP A O 1
ATOM 1840 N N . ASP A 1 251 ? -15.547 -22.75 -4.152 1 98.88 251 ASP A N 1
ATOM 1841 C CA . ASP A 1 251 ? -15.992 -22.438 -5.508 1 98.88 251 ASP A CA 1
ATOM 1842 C C . ASP A 1 251 ? -14.859 -21.859 -6.344 1 98.88 251 ASP A C 1
ATOM 1844 O O . ASP A 1 251 ? -13.844 -21.422 -5.801 1 98.88 251 ASP A O 1
ATOM 1848 N N . ALA A 1 252 ? -14.969 -21.984 -7.605 1 98.94 252 ALA A N 1
ATOM 1849 C CA . ALA A 1 252 ? -14.109 -21.328 -8.594 1 98.94 252 ALA A CA 1
ATOM 1850 C C . ALA A 1 252 ? -14.938 -20.719 -9.727 1 98.94 252 ALA A C 1
ATOM 1852 O O . ALA A 1 252 ? -15.836 -21.375 -10.266 1 98.94 252 ALA A O 1
ATOM 1853 N N . VAL A 1 253 ? -14.664 -19.453 -10.039 1 98.94 253 VAL A N 1
ATOM 1854 C CA . VAL A 1 253 ? -15.508 -18.781 -11.023 1 98.94 253 VAL A CA 1
ATOM 1855 C C . VAL A 1 253 ? -14.633 -18.125 -12.094 1 98.94 253 VAL A C 1
ATOM 1857 O O . VAL A 1 253 ? -13.438 -17.906 -11.875 1 98.94 253 VAL A O 1
ATOM 1860 N N . LEU A 1 254 ? -15.195 -17.906 -13.266 1 98.81 254 LEU A N 1
ATOM 1861 C CA . LEU A 1 254 ? -14.547 -17.219 -14.375 1 98.81 254 LEU A CA 1
ATOM 1862 C C . LEU A 1 254 ? -15.086 -15.789 -14.523 1 98.81 254 LEU A C 1
ATOM 1864 O O . LEU A 1 254 ? -16.266 -15.547 -14.281 1 98.81 254 LEU A O 1
ATOM 1868 N N . VAL A 1 255 ? -14.227 -14.844 -14.844 1 98.94 255 VAL A N 1
ATOM 1869 C CA . VAL A 1 255 ? -14.656 -13.469 -15.039 1 98.94 255 VAL A CA 1
ATOM 1870 C C . VAL A 1 255 ? -14.172 -12.961 -16.391 1 98.94 255 VAL A C 1
ATOM 1872 O O . VAL A 1 255 ? -13.164 -13.453 -16.922 1 98.94 255 VAL A O 1
ATOM 1875 N N . ARG A 1 256 ? -14.891 -12 -16.984 1 98.69 256 ARG A N 1
ATOM 1876 C CA . ARG A 1 256 ? -14.594 -11.422 -18.297 1 98.69 256 ARG A CA 1
ATOM 1877 C C . ARG A 1 256 ? -13.469 -10.398 -18.203 1 98.69 256 ARG A C 1
ATOM 1879 O O . ARG A 1 256 ? -13.281 -9.766 -17.156 1 98.69 256 ARG A O 1
ATOM 1886 N N . GLU A 1 257 ? -12.703 -10.242 -19.328 1 98.44 257 GLU A N 1
ATOM 1887 C CA . GLU A 1 257 ? -11.609 -9.281 -19.406 1 98.44 257 GLU A CA 1
ATOM 1888 C C . GLU A 1 257 ? -12.094 -7.871 -19.062 1 98.44 257 GLU A C 1
ATOM 1890 O O . GLU A 1 257 ? -11.398 -7.109 -18.391 1 98.44 257 GLU A O 1
ATOM 1895 N N . GLU A 1 258 ? -13.305 -7.523 -19.562 1 98.06 258 GLU A N 1
ATOM 1896 C CA . GLU A 1 258 ? -13.859 -6.195 -19.312 1 98.06 258 GLU A CA 1
ATOM 1897 C C . GLU A 1 258 ? -14.047 -5.945 -17.812 1 98.06 258 GLU A C 1
ATOM 1899 O O . GLU A 1 258 ? -13.82 -4.836 -17.328 1 98.06 258 GLU A O 1
ATOM 1904 N N . SER A 1 259 ? -14.477 -6.973 -17.078 1 98.75 259 SER A N 1
ATOM 1905 C CA . SER A 1 259 ? -14.672 -6.848 -15.641 1 98.75 259 SER A CA 1
ATOM 1906 C C . SER A 1 259 ? -13.344 -6.715 -14.914 1 98.75 259 SER A C 1
ATOM 1908 O O . SER A 1 259 ? -13.25 -6.031 -13.891 1 98.75 259 SER A O 1
ATOM 1910 N N . ILE A 1 260 ? -12.32 -7.379 -15.438 1 98.81 260 ILE A N 1
ATOM 1911 C CA . ILE A 1 260 ? -10.992 -7.254 -14.852 1 98.81 260 ILE A CA 1
ATOM 1912 C C . ILE A 1 260 ? -10.508 -5.812 -14.977 1 98.81 260 ILE A C 1
ATOM 1914 O O . ILE A 1 260 ? -10.055 -5.219 -13.992 1 98.81 260 ILE A O 1
ATOM 1918 N N . VAL A 1 261 ? -10.664 -5.223 -16.172 1 98.62 261 VAL A N 1
ATOM 1919 C CA . VAL A 1 261 ? -10.258 -3.844 -16.422 1 98.62 261 VAL A CA 1
ATOM 1920 C C . VAL A 1 261 ? -11.047 -2.9 -15.508 1 98.62 261 VAL A C 1
ATOM 1922 O O . VAL A 1 261 ? -10.477 -1.996 -14.898 1 98.62 261 VAL A O 1
ATOM 1925 N N . ARG A 1 262 ? -12.344 -3.148 -15.422 1 98.38 262 ARG A N 1
ATOM 1926 C CA . ARG A 1 262 ? -13.18 -2.328 -14.547 1 98.38 262 ARG A CA 1
ATOM 1927 C C . ARG A 1 262 ? -12.75 -2.457 -13.094 1 98.38 262 ARG A C 1
ATOM 1929 O O . ARG A 1 262 ? -12.734 -1.47 -12.352 1 98.38 262 ARG A O 1
ATOM 1936 N N . GLY A 1 263 ? -12.438 -3.678 -12.688 1 98.75 263 GLY A N 1
ATOM 1937 C CA . GLY A 1 263 ? -11.922 -3.885 -11.344 1 98.75 263 GLY A CA 1
ATOM 1938 C C . GLY A 1 263 ? -10.648 -3.111 -11.062 1 98.75 263 GLY A C 1
ATOM 1939 O O . GLY A 1 263 ? -10.492 -2.521 -9.992 1 98.75 263 GLY A O 1
ATOM 1940 N N . MET A 1 264 ? -9.75 -3.117 -12.055 1 98.56 264 MET A N 1
ATOM 1941 C CA . MET A 1 264 ? -8.516 -2.346 -11.922 1 98.56 264 MET A CA 1
ATOM 1942 C C . MET A 1 264 ? -8.82 -0.861 -11.75 1 98.56 264 MET A C 1
ATOM 1944 O O . MET A 1 264 ? -8.234 -0.198 -10.891 1 98.56 264 MET A O 1
ATOM 1948 N N . ARG A 1 265 ? -9.734 -0.323 -12.516 1 97.62 265 ARG A N 1
ATOM 1949 C CA . ARG A 1 265 ? -10.125 1.081 -12.445 1 97.62 265 ARG A CA 1
ATOM 1950 C C . ARG A 1 265 ? -10.719 1.413 -11.086 1 97.62 265 ARG A C 1
ATOM 1952 O O . ARG A 1 265 ? -10.406 2.449 -10.492 1 97.62 265 ARG A O 1
ATOM 1959 N N . MET A 1 266 ? -11.562 0.551 -10.602 1 97.75 266 MET A N 1
ATOM 1960 C CA . MET A 1 266 ? -12.227 0.782 -9.328 1 97.75 266 MET A CA 1
ATOM 1961 C C . MET A 1 266 ? -11.227 0.776 -8.18 1 97.75 266 MET A C 1
ATOM 1963 O O . MET A 1 266 ? -11.344 1.564 -7.238 1 97.75 266 MET A O 1
ATOM 1967 N N . LEU A 1 267 ? -10.211 -0.119 -8.242 1 98.5 267 LEU A N 1
ATOM 1968 C CA . LEU A 1 267 ? -9.188 -0.169 -7.203 1 98.5 267 LEU A CA 1
ATOM 1969 C C . LEU A 1 267 ? -8.344 1.098 -7.211 1 98.5 267 LEU A C 1
ATOM 1971 O O . LEU A 1 267 ? -7.922 1.577 -6.156 1 98.5 267 LEU A O 1
ATOM 1975 N N . LEU A 1 268 ? -8.102 1.651 -8.383 1 97.12 268 LEU A N 1
ATOM 1976 C CA . LEU A 1 268 ? -7.414 2.934 -8.469 1 97.12 268 LEU A CA 1
ATOM 1977 C C . LEU A 1 268 ? -8.273 4.055 -7.902 1 97.12 268 LEU A C 1
ATOM 1979 O O . LEU A 1 268 ? -7.832 4.809 -7.035 1 97.12 268 LEU A O 1
ATOM 1983 N N . GLU A 1 269 ? -9.516 4.098 -8.258 1 94.56 269 GLU A N 1
ATOM 1984 C CA . GLU A 1 269 ? -10.414 5.211 -7.969 1 94.56 269 GLU A CA 1
ATOM 1985 C C . GLU A 1 269 ? -10.844 5.211 -6.504 1 94.56 269 GLU A C 1
ATOM 1987 O O . GLU A 1 269 ? -10.938 6.27 -5.879 1 94.56 269 GLU A O 1
ATOM 1992 N N . HIS A 1 270 ? -11.07 4.023 -5.965 1 95.62 270 HIS A N 1
ATOM 1993 C CA . HIS A 1 270 ? -11.742 3.959 -4.668 1 95.62 270 HIS A CA 1
ATOM 1994 C C . HIS A 1 270 ? -10.789 3.484 -3.578 1 95.62 270 HIS A C 1
ATOM 1996 O O . HIS A 1 270 ? -11.055 3.674 -2.391 1 95.62 270 HIS A O 1
ATOM 2002 N N . ALA A 1 271 ? -9.664 2.904 -3.986 1 96.88 271 ALA A N 1
ATOM 2003 C CA . ALA A 1 271 ? -8.742 2.398 -2.977 1 96.88 271 ALA A CA 1
ATOM 2004 C C . ALA A 1 271 ? -7.359 3.029 -3.133 1 96.88 271 ALA A C 1
ATOM 2006 O O . ALA A 1 271 ? -6.496 2.873 -2.264 1 96.88 271 ALA A O 1
ATOM 2007 N N . GLY A 1 272 ? -7.141 3.766 -4.203 1 96.44 272 GLY A N 1
ATOM 2008 C CA . GLY A 1 272 ? -5.84 4.375 -4.438 1 96.44 272 GLY A CA 1
ATOM 2009 C C . GLY A 1 272 ? -4.746 3.357 -4.707 1 96.44 272 GLY A C 1
ATOM 2010 O O . GLY A 1 272 ? -3.6 3.549 -4.297 1 96.44 272 GLY A O 1
ATOM 2011 N N . LEU A 1 273 ? -5.074 2.26 -5.414 1 98.12 273 LEU A N 1
ATOM 2012 C CA . LEU A 1 273 ? -4.113 1.181 -5.617 1 98.12 273 LEU A CA 1
ATOM 2013 C C . LEU A 1 273 ? -3.82 0.983 -7.098 1 98.12 273 LEU A C 1
ATOM 2015 O O . LEU A 1 273 ? -4.738 0.981 -7.922 1 98.12 273 LEU A O 1
ATOM 2019 N N . VAL A 1 274 ? -2.562 0.882 -7.398 1 97.5 274 VAL A N 1
ATOM 2020 C CA . VAL A 1 274 ? -2.113 0.309 -8.664 1 97.5 274 VAL A CA 1
ATOM 2021 C C . VAL A 1 274 ? -2.004 -1.209 -8.531 1 97.5 274 VAL A C 1
ATOM 2023 O O . VAL A 1 274 ? -1.301 -1.712 -7.652 1 97.5 274 VAL A O 1
ATOM 2026 N N . VAL A 1 275 ? -2.699 -1.887 -9.414 1 98.31 275 VAL A N 1
ATOM 2027 C CA . VAL A 1 275 ? -2.682 -3.34 -9.297 1 98.31 275 VAL A CA 1
ATOM 2028 C C . VAL A 1 275 ? -2.459 -3.971 -10.672 1 98.31 275 VAL A C 1
ATOM 2030 O O . VAL A 1 275 ? -2.811 -3.381 -11.695 1 98.31 275 VAL A O 1
ATOM 2033 N N . GLU A 1 276 ? -1.809 -5.133 -10.727 1 97.81 276 GLU A N 1
ATOM 2034 C CA . GLU A 1 276 ? -1.823 -5.941 -11.938 1 97.81 276 GLU A CA 1
ATOM 2035 C C . GLU A 1 276 ? -3.182 -6.605 -12.141 1 97.81 276 GLU A C 1
ATOM 2037 O O . GLU A 1 276 ? -3.969 -6.727 -11.203 1 97.81 276 GLU A O 1
ATOM 2042 N N . PRO A 1 277 ? -3.498 -7.086 -13.336 1 98.38 277 PRO A N 1
ATOM 2043 C CA . PRO A 1 277 ? -4.844 -7.578 -13.641 1 98.38 277 PRO A CA 1
ATOM 2044 C C . PRO A 1 277 ? -5.281 -8.711 -12.711 1 98.38 277 PRO A C 1
ATOM 2046 O O . PRO A 1 277 ? -6.438 -8.758 -12.289 1 98.38 277 PRO A O 1
ATOM 2049 N N . SER A 1 278 ? -4.363 -9.594 -12.359 1 98.62 278 SER A N 1
ATOM 2050 C CA . SER A 1 278 ? -4.707 -10.727 -11.5 1 98.62 278 SER A CA 1
ATOM 2051 C C . SER A 1 278 ? -5.215 -10.25 -10.148 1 98.62 278 SER A C 1
ATOM 2053 O O . SER A 1 278 ? -6.039 -10.922 -9.516 1 98.62 278 SER A O 1
ATOM 2055 N N . ALA A 1 279 ? -4.781 -9.117 -9.688 1 98.81 279 ALA A N 1
ATOM 2056 C CA . ALA A 1 279 ? -5.156 -8.586 -8.375 1 98.81 279 ALA A CA 1
ATOM 2057 C C . ALA A 1 279 ? -6.559 -7.988 -8.406 1 98.81 279 ALA A C 1
ATOM 2059 O O . ALA A 1 279 ? -7.156 -7.734 -7.359 1 98.81 279 ALA A O 1
ATOM 2060 N N . ALA A 1 280 ? -7.141 -7.832 -9.586 1 98.88 280 ALA A N 1
ATOM 2061 C CA . ALA A 1 280 ? -8.461 -7.234 -9.727 1 98.88 280 ALA A CA 1
ATOM 2062 C C . ALA A 1 280 ? -9.539 -8.312 -9.875 1 98.88 280 ALA A C 1
ATOM 2064 O O . ALA A 1 280 ? -10.727 -8 -9.93 1 98.88 280 ALA A O 1
ATOM 2065 N N . LEU A 1 281 ? -9.141 -9.539 -9.883 1 98.94 281 LEU A N 1
ATOM 2066 C CA . LEU A 1 281 ? -10.062 -10.625 -10.18 1 98.94 281 LEU A CA 1
ATOM 2067 C C . LEU A 1 281 ? -11.164 -10.703 -9.125 1 98.94 281 LEU A C 1
ATOM 2069 O O . LEU A 1 281 ? -12.32 -10.969 -9.445 1 98.94 281 LEU A O 1
ATOM 2073 N N . GLY A 1 282 ? -10.836 -10.516 -7.867 1 98.94 282 GLY A N 1
ATOM 2074 C CA . GLY A 1 282 ? -11.844 -10.531 -6.82 1 98.94 282 GLY A CA 1
ATOM 2075 C C . GLY A 1 282 ? -12.93 -9.484 -7.027 1 98.94 282 GLY A C 1
ATOM 2076 O O . GLY A 1 282 ? -14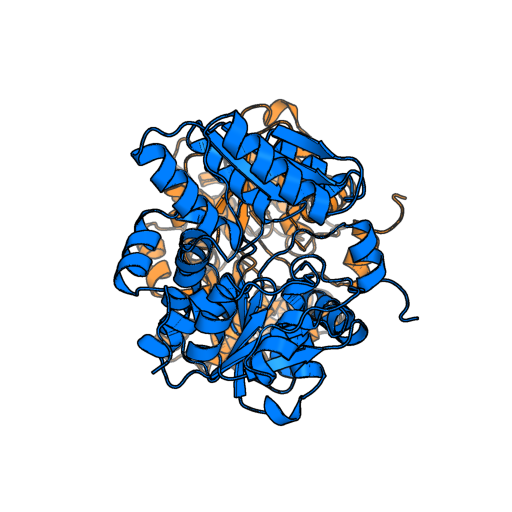.117 -9.797 -6.945 1 98.94 282 GLY A O 1
ATOM 2077 N N . VAL A 1 283 ? -12.539 -8.273 -7.32 1 98.94 283 VAL A N 1
ATOM 2078 C CA . VAL A 1 283 ? -13.484 -7.199 -7.574 1 98.94 283 VAL A CA 1
ATOM 2079 C C . VAL A 1 283 ? -14.312 -7.516 -8.82 1 98.94 283 VAL A C 1
ATOM 2081 O O . VAL A 1 283 ? -15.523 -7.277 -8.852 1 98.94 283 VAL A O 1
ATOM 2084 N N . ALA A 1 284 ? -13.625 -8.086 -9.859 1 98.94 284 ALA A N 1
ATOM 2085 C CA . ALA A 1 284 ? -14.312 -8.477 -11.086 1 98.94 284 ALA A CA 1
ATOM 2086 C C . ALA A 1 284 ? -15.414 -9.5 -10.789 1 98.94 284 ALA A C 1
ATOM 2088 O O . ALA A 1 284 ? -16.5 -9.422 -11.359 1 98.94 284 ALA A O 1
ATOM 2089 N N . ALA A 1 285 ? -15.133 -10.414 -9.906 1 98.94 285 ALA A N 1
ATOM 2090 C CA . ALA A 1 285 ? -16.125 -11.43 -9.547 1 98.94 285 ALA A CA 1
ATOM 2091 C C . ALA A 1 285 ? -17.344 -10.789 -8.898 1 98.94 285 ALA A C 1
ATOM 2093 O O . ALA A 1 285 ? -18.484 -11.164 -9.203 1 98.94 285 ALA A O 1
ATOM 2094 N N . ILE A 1 286 ? -17.156 -9.844 -7.992 1 98.94 286 ILE A N 1
ATOM 2095 C CA . ILE A 1 286 ? -18.266 -9.148 -7.34 1 98.94 286 ILE A CA 1
ATOM 2096 C C . ILE A 1 286 ? -19.094 -8.406 -8.383 1 98.94 286 ILE A C 1
ATOM 2098 O O . ILE A 1 286 ? -20.328 -8.477 -8.367 1 98.94 286 ILE A O 1
ATOM 2102 N N . LEU A 1 287 ? -18.406 -7.75 -9.336 1 98.81 287 LEU A N 1
ATOM 2103 C CA . LEU A 1 287 ? -19.062 -6.98 -10.383 1 98.81 287 LEU A CA 1
ATOM 2104 C C . LEU A 1 287 ? -19.969 -7.871 -11.219 1 98.81 287 LEU A C 1
ATOM 2106 O O . LEU A 1 287 ? -21.047 -7.445 -11.648 1 98.81 287 LEU A O 1
ATOM 2110 N N . GLU A 1 288 ? -19.562 -9.125 -11.438 1 98.81 288 GLU A N 1
ATOM 2111 C CA . GLU A 1 288 ? -20.281 -9.992 -12.359 1 98.81 288 GLU A CA 1
ATOM 2112 C C . GLU A 1 288 ? -21.391 -10.75 -11.648 1 98.81 288 GLU A C 1
ATOM 2114 O O . GLU A 1 288 ? -22.297 -11.297 -12.289 1 98.81 288 GLU A O 1
ATOM 2119 N N . ASP A 1 289 ? -21.359 -10.812 -10.344 1 98.56 289 ASP A N 1
ATOM 2120 C CA . ASP A 1 289 ? -22.391 -11.5 -9.57 1 98.56 289 ASP A CA 1
ATOM 2121 C C . ASP A 1 289 ? -22.719 -10.742 -8.289 1 98.56 289 ASP A C 1
ATOM 2123 O O . ASP A 1 289 ? -22.594 -11.273 -7.191 1 98.56 289 ASP A O 1
ATOM 2127 N N . PRO A 1 290 ? -23.219 -9.508 -8.422 1 98.31 290 PRO A N 1
ATOM 2128 C CA . PRO A 1 290 ? -23.453 -8.648 -7.258 1 98.31 290 PRO A CA 1
ATOM 2129 C C . PRO A 1 290 ? -24.406 -9.273 -6.25 1 98.31 290 PRO A C 1
ATOM 2131 O O . PRO A 1 290 ? -24.266 -9.07 -5.043 1 98.31 290 PRO A O 1
ATOM 2134 N N . GLU A 1 291 ? -25.406 -10.055 -6.699 1 98.31 291 GLU A N 1
ATOM 2135 C CA . GLU A 1 291 ? -26.406 -10.648 -5.805 1 98.31 291 GLU A CA 1
ATOM 2136 C C . GLU A 1 291 ? -25.75 -11.656 -4.859 1 98.31 291 GLU A C 1
ATOM 2138 O O . GLU A 1 291 ? -26.125 -11.734 -3.684 1 98.31 291 GLU A O 1
ATOM 2143 N N . ARG A 1 292 ? -24.781 -12.375 -5.336 1 98.25 292 ARG A N 1
ATOM 2144 C CA . ARG A 1 292 ? -24.094 -13.383 -4.531 1 98.25 292 ARG A CA 1
ATOM 2145 C C . ARG A 1 292 ? -23.375 -12.75 -3.35 1 98.25 292 ARG A C 1
ATOM 2147 O O . ARG A 1 292 ? -23.281 -13.344 -2.275 1 98.25 292 ARG A O 1
ATOM 2154 N N . PHE A 1 293 ? -22.922 -11.539 -3.561 1 98.31 293 PHE A N 1
ATOM 2155 C CA . PHE A 1 293 ? -22.031 -10.93 -2.584 1 98.31 293 PHE A CA 1
ATOM 2156 C C . PHE A 1 293 ? -22.75 -9.844 -1.79 1 98.31 293 PHE A C 1
ATOM 2158 O O . PHE A 1 293 ? -22.219 -9.32 -0.813 1 98.31 293 PHE A O 1
ATOM 2165 N N . ALA A 1 294 ? -23.984 -9.555 -2.145 1 98.06 294 ALA A N 1
ATOM 2166 C CA . ALA A 1 294 ? -24.75 -8.477 -1.513 1 98.06 294 ALA A CA 1
ATOM 2167 C C . ALA A 1 294 ? -24.859 -8.695 -0.006 1 98.06 294 ALA A C 1
ATOM 2169 O O . ALA A 1 294 ? -25.25 -9.773 0.448 1 98.06 294 ALA A O 1
ATOM 2170 N N . GLY A 1 295 ? -24.391 -7.699 0.747 1 96.94 295 GLY A N 1
ATOM 2171 C CA . GLY A 1 295 ? -24.531 -7.707 2.195 1 96.94 295 GLY A CA 1
ATOM 2172 C C . GLY A 1 295 ? -23.5 -8.594 2.887 1 96.94 295 GLY A C 1
ATOM 2173 O O . GLY A 1 295 ? -23.5 -8.703 4.113 1 96.94 295 GLY A O 1
ATOM 2174 N N . ARG A 1 296 ? -22.609 -9.258 2.137 1 98.12 296 ARG A N 1
ATOM 2175 C CA . ARG A 1 296 ? -21.578 -10.141 2.703 1 98.12 296 ARG A CA 1
ATOM 2176 C C . ARG A 1 296 ? -20.312 -9.367 3.021 1 98.12 296 ARG A C 1
ATOM 2178 O O . ARG A 1 296 ? -20.094 -8.266 2.51 1 98.12 296 ARG A O 1
ATOM 2185 N N . ASN A 1 297 ? -19.578 -9.852 3.984 1 98.62 297 ASN A N 1
ATOM 2186 C CA . ASN A 1 297 ? -18.234 -9.367 4.27 1 98.62 297 ASN A CA 1
ATOM 2187 C C . ASN A 1 297 ? -17.172 -10.141 3.484 1 98.62 297 ASN A C 1
ATOM 2189 O O . ASN A 1 297 ? -16.859 -11.281 3.82 1 98.62 297 ASN A O 1
ATOM 2193 N N . VAL A 1 298 ? -16.625 -9.469 2.5 1 98.81 298 VAL A N 1
ATOM 2194 C CA . VAL A 1 298 ? -15.742 -10.133 1.541 1 98.81 298 VAL A CA 1
ATOM 2195 C C . VAL A 1 298 ? -14.328 -9.57 1.658 1 98.81 298 VAL A C 1
ATOM 2197 O O . VAL A 1 298 ? -14.148 -8.367 1.846 1 98.81 298 VAL A O 1
ATOM 2200 N N . VAL A 1 299 ? -13.359 -10.445 1.659 1 98.94 299 VAL A N 1
ATOM 2201 C CA . VAL A 1 299 ? -11.961 -10.039 1.546 1 98.94 299 VAL A CA 1
ATOM 2202 C C . VAL A 1 299 ? -11.445 -10.344 0.143 1 98.94 299 VAL A C 1
ATOM 2204 O O . VAL A 1 299 ? -11.672 -11.438 -0.382 1 98.94 299 VAL A O 1
ATOM 2207 N N . THR A 1 300 ? -10.875 -9.414 -0.515 1 98.94 300 THR A N 1
ATOM 2208 C CA . THR A 1 300 ? -10.148 -9.656 -1.756 1 98.94 300 THR A CA 1
ATOM 2209 C C . THR A 1 300 ? -8.641 -9.5 -1.544 1 98.94 300 THR A C 1
ATOM 2211 O O . THR A 1 300 ? -8.203 -8.555 -0.883 1 98.94 300 THR A O 1
ATOM 2214 N N . VAL A 1 301 ? -7.844 -10.414 -2.023 1 98.94 301 VAL A N 1
ATOM 2215 C CA . VAL A 1 301 ? -6.391 -10.375 -1.893 1 98.94 301 VAL A CA 1
ATOM 2216 C C . VAL A 1 301 ? -5.785 -9.648 -3.092 1 98.94 301 VAL A C 1
ATOM 2218 O O . VAL A 1 301 ? -5.961 -10.07 -4.238 1 98.94 301 VAL A O 1
ATOM 2221 N N . ILE A 1 302 ? -5.16 -8.531 -2.84 1 98.94 302 ILE A N 1
ATOM 2222 C CA . ILE A 1 302 ? -4.414 -7.816 -3.869 1 98.94 302 ILE A CA 1
ATOM 2223 C C . ILE A 1 302 ? -3.025 -8.438 -4.023 1 98.94 302 ILE A C 1
ATOM 2225 O O . ILE A 1 302 ? -2.08 -8.039 -3.338 1 98.94 302 ILE A O 1
ATOM 2229 N N . CYS A 1 303 ? -2.877 -9.289 -4.98 1 98.81 303 CYS A N 1
ATOM 2230 C CA . CYS A 1 303 ? -1.797 -10.273 -4.965 1 98.81 303 CYS A CA 1
ATOM 2231 C C . CYS A 1 303 ? -0.549 -9.719 -5.641 1 98.81 303 CYS A C 1
ATOM 2233 O O . CYS A 1 303 ? 0.535 -10.289 -5.52 1 98.81 303 CYS A O 1
ATOM 2235 N N . GLY A 1 304 ? -0.705 -8.625 -6.414 1 98.31 304 GLY A N 1
ATOM 2236 C CA . GLY A 1 304 ? 0.448 -8.062 -7.102 1 98.31 304 GLY A CA 1
ATOM 2237 C C . GLY A 1 304 ? 0.169 -6.711 -7.73 1 98.31 304 GLY A C 1
ATOM 2238 O O . GLY A 1 304 ? -0.983 -6.379 -8.016 1 98.31 304 GLY A O 1
ATOM 2239 N N . SER A 1 305 ? 1.231 -5.953 -7.969 1 97.69 305 SER A N 1
ATOM 2240 C CA . SER A 1 305 ? 1.096 -4.637 -8.586 1 97.69 305 SER A CA 1
ATOM 2241 C C . SER A 1 305 ? 2.17 -4.406 -9.641 1 97.69 305 SER A C 1
ATOM 2243 O O . SER A 1 305 ? 2.484 -3.264 -9.977 1 97.69 305 SER A O 1
ATOM 2245 N N . ASN A 1 306 ? 2.785 -5.508 -10.109 1 95.69 306 ASN A N 1
ATOM 2246 C CA . ASN A 1 306 ? 3.791 -5.414 -11.164 1 95.69 306 ASN A CA 1
ATOM 2247 C C . ASN A 1 306 ? 3.148 -5.379 -12.547 1 95.69 306 ASN A C 1
ATOM 2249 O O . ASN A 1 306 ? 3.076 -6.406 -13.227 1 95.69 306 ASN A O 1
ATOM 2253 N N . VAL A 1 307 ? 2.711 -4.227 -12.953 1 92.38 307 VAL A N 1
ATOM 2254 C CA . VAL A 1 307 ? 2.018 -4.031 -14.219 1 92.38 307 VAL A CA 1
ATOM 2255 C C . VAL A 1 307 ? 2.846 -3.123 -15.125 1 92.38 307 VAL A C 1
ATOM 2257 O O . VAL A 1 307 ? 3.588 -2.264 -14.648 1 92.38 307 VAL A O 1
ATOM 2260 N N . ASP A 1 308 ? 2.789 -3.494 -16.422 1 89.56 308 ASP A N 1
ATOM 2261 C CA . ASP A 1 308 ? 3.363 -2.578 -17.406 1 89.56 308 ASP A CA 1
ATOM 2262 C C . ASP A 1 308 ? 2.65 -1.229 -17.391 1 89.56 308 ASP A C 1
ATOM 2264 O O . ASP A 1 308 ? 1.438 -1.158 -17.594 1 89.56 308 ASP A O 1
ATOM 2268 N N . ILE A 1 309 ? 3.35 -0.174 -17.234 1 90.5 309 ILE A N 1
ATOM 2269 C CA . ILE A 1 309 ? 2.764 1.135 -16.953 1 90.5 309 ILE A CA 1
ATOM 2270 C C . ILE A 1 309 ? 1.989 1.615 -18.188 1 90.5 309 ILE A C 1
ATOM 2272 O O . ILE A 1 309 ? 0.933 2.238 -18.047 1 90.5 309 ILE A O 1
ATOM 2276 N N . ASP A 1 310 ? 2.502 1.37 -19.406 1 90.62 310 ASP A N 1
ATOM 2277 C CA . ASP A 1 310 ? 1.801 1.788 -20.625 1 90.62 310 ASP A CA 1
ATOM 2278 C C . ASP A 1 310 ? 0.494 1.016 -20.781 1 90.62 310 ASP A C 1
ATOM 2280 O O . ASP A 1 310 ? -0.534 1.595 -21.141 1 90.62 310 ASP A O 1
ATOM 2284 N N . ALA A 1 311 ? 0.556 -0.296 -20.578 1 92.44 311 ALA A N 1
ATOM 2285 C CA . ALA A 1 311 ? -0.66 -1.104 -20.625 1 92.44 311 ALA A CA 1
ATOM 2286 C C . ALA A 1 311 ? -1.661 -0.662 -19.562 1 92.44 311 ALA A C 1
ATOM 2288 O O . ALA A 1 311 ? -2.855 -0.529 -19.844 1 92.44 311 ALA A O 1
ATOM 2289 N N . TYR A 1 312 ? -1.124 -0.391 -18.422 1 94.31 312 TYR A N 1
ATOM 2290 C CA . TYR A 1 312 ? -1.96 0.066 -17.312 1 94.31 312 TYR A CA 1
ATOM 2291 C C . TYR A 1 312 ? -2.68 1.359 -17.672 1 94.31 312 TYR A C 1
ATOM 2293 O O . TYR A 1 312 ? -3.885 1.491 -17.453 1 94.31 312 TYR A O 1
ATOM 2301 N N . HIS A 1 313 ? -1.909 2.277 -18.203 1 93.25 313 HIS A N 1
ATOM 2302 C CA . HIS A 1 313 ? -2.48 3.551 -18.625 1 93.25 313 HIS A CA 1
ATOM 2303 C C . HIS A 1 313 ? -3.611 3.338 -19.641 1 93.25 313 HIS A C 1
ATOM 2305 O O . HIS A 1 313 ? -4.676 3.947 -19.516 1 93.25 313 HIS A O 1
ATOM 2311 N N . ARG A 1 314 ? -3.426 2.451 -20.516 1 93.31 314 ARG A N 1
ATOM 2312 C CA . ARG A 1 314 ? -4.43 2.172 -21.547 1 93.31 314 ARG A CA 1
ATOM 2313 C C . ARG A 1 314 ? -5.68 1.551 -20.922 1 93.31 314 ARG A C 1
ATOM 2315 O O . ARG A 1 314 ? -6.801 1.912 -21.297 1 93.31 314 ARG A O 1
ATOM 2322 N N . TRP A 1 315 ? -5.504 0.646 -20.016 1 94.44 315 TRP A N 1
ATOM 2323 C CA . TRP A 1 315 ? -6.625 -0.076 -19.422 1 94.44 315 TRP A CA 1
ATOM 2324 C C . TRP A 1 315 ? -7.434 0.835 -18.5 1 94.44 315 TRP A C 1
ATOM 2326 O O . TRP A 1 315 ? -8.664 0.843 -18.547 1 94.44 315 TRP A O 1
ATOM 2336 N N . VAL A 1 316 ? -6.73 1.634 -17.719 1 93.19 316 VAL A N 1
ATOM 2337 C CA . VAL A 1 316 ? -7.398 2.283 -16.594 1 93.19 316 VAL A CA 1
ATOM 2338 C C . VAL A 1 316 ? -7.805 3.703 -16.984 1 93.19 316 VAL A C 1
ATOM 2340 O O . VAL A 1 316 ? -8.781 4.242 -16.453 1 93.19 316 VAL A O 1
ATOM 2343 N N . PHE A 1 317 ? -7.105 4.336 -17.875 1 88.25 317 PHE A N 1
ATOM 2344 C CA . PHE A 1 317 ? -7.426 5.711 -18.234 1 88.25 317 PHE A CA 1
ATOM 2345 C C . PHE A 1 317 ? -7.898 5.793 -19.688 1 88.25 317 PHE A C 1
ATOM 2347 O O . PHE A 1 317 ? -8.336 6.852 -20.141 1 88.25 317 PHE A O 1
ATOM 2354 N N . GLY A 1 318 ? -7.621 4.77 -20.453 1 76.75 318 GLY A N 1
ATOM 2355 C CA . GLY A 1 318 ? -8.031 4.781 -21.844 1 76.75 318 GLY A CA 1
ATOM 2356 C C . GLY A 1 318 ? -9.531 4.699 -22.031 1 76.75 318 GLY A C 1
ATOM 2357 O O . GLY A 1 318 ? -10.258 4.367 -21.094 1 76.75 318 GLY A O 1
ATOM 2358 N N . SER A 1 319 ? -10.109 5.344 -23.094 1 60.66 319 SER A N 1
ATOM 2359 C CA . SER A 1 319 ? -11.516 5.375 -23.453 1 60.66 319 SER A CA 1
ATOM 2360 C C . SER A 1 319 ? -12.094 3.967 -23.562 1 60.66 319 SER A C 1
ATOM 2362 O O . SER A 1 319 ? -11.453 3.066 -24.109 1 60.66 319 SER A O 1
ATOM 2364 N N . PRO A 1 320 ? -13.031 3.639 -22.688 1 49.5 320 PRO A N 1
ATOM 2365 C CA . PRO A 1 320 ? -13.719 2.365 -22.906 1 49.5 320 PRO A CA 1
ATOM 2366 C C . PRO A 1 320 ? -14.008 2.102 -24.375 1 49.5 320 PRO A C 1
ATOM 2368 O O . PRO A 1 320 ? -14.305 3.035 -25.125 1 49.5 320 PRO A O 1
ATOM 2371 N N . SER A 1 321 ? -13.281 1.147 -25 1 34.38 321 SER A N 1
ATOM 2372 C CA . SER A 1 321 ? -13.812 0.864 -26.328 1 34.38 321 SER A CA 1
ATOM 2373 C C . SER A 1 321 ? -15.312 0.576 -26.266 1 34.38 321 SER A C 1
ATOM 2375 O O . SER A 1 321 ? -15.805 0.021 -25.281 1 34.38 321 SER A O 1
ATOM 2377 N N . MET B 1 1 ? 17.984 25.234 25.562 1 49.25 1 MET B N 1
ATOM 2378 C CA . MET B 1 1 ? 17.453 24.016 24.938 1 49.25 1 MET B CA 1
ATOM 2379 C C . MET B 1 1 ? 16 24.219 24.531 1 49.25 1 MET B C 1
ATOM 2381 O O . MET B 1 1 ? 15.164 24.609 25.344 1 49.25 1 MET B O 1
ATOM 2385 N N . ILE B 1 2 ? 15.711 24.328 23.234 1 66.25 2 ILE B N 1
ATOM 2386 C CA . ILE B 1 2 ? 14.352 24.688 22.844 1 66.25 2 ILE B CA 1
ATOM 2387 C C . ILE B 1 2 ? 13.383 23.609 23.328 1 66.25 2 ILE B C 1
ATOM 2389 O O . ILE B 1 2 ? 13.609 22.406 23.109 1 66.25 2 ILE B O 1
ATOM 2393 N N . THR B 1 3 ? 12.5 23.953 24.125 1 82.06 3 THR B N 1
ATOM 2394 C CA . THR B 1 3 ? 11.516 23.078 24.734 1 82.06 3 THR B CA 1
ATOM 2395 C C . THR B 1 3 ? 10.445 22.672 23.734 1 82.06 3 THR B C 1
ATOM 2397 O O . THR B 1 3 ? 10.117 23.438 22.812 1 82.06 3 THR B O 1
ATOM 2400 N N . THR B 1 4 ? 10.117 21.359 23.625 1 92.31 4 THR B N 1
ATOM 2401 C CA . THR B 1 4 ? 9.055 20.844 22.766 1 92.31 4 THR B CA 1
ATOM 2402 C C . THR B 1 4 ? 7.824 20.484 23.578 1 92.31 4 THR B C 1
ATOM 2404 O O . THR B 1 4 ? 7.934 20.156 24.766 1 92.31 4 THR B O 1
ATOM 2407 N N . ARG B 1 5 ? 6.648 20.594 22.938 1 96.75 5 ARG B N 1
ATOM 2408 C CA . ARG B 1 5 ? 5.391 20.203 23.562 1 96.75 5 ARG B CA 1
ATOM 2409 C C . ARG B 1 5 ? 5.266 18.688 23.641 1 96.75 5 ARG B C 1
ATOM 2411 O O . ARG B 1 5 ? 4.453 18.172 24.422 1 96.75 5 ARG B O 1
ATOM 2418 N N . LEU B 1 6 ? 6.094 18 22.875 1 98.12 6 LEU B N 1
ATOM 2419 C CA . LEU B 1 6 ? 5.926 16.562 22.688 1 98.12 6 LEU B CA 1
ATOM 2420 C C . LEU B 1 6 ? 6.594 15.781 23.812 1 98.12 6 LEU B C 1
ATOM 2422 O O . LEU B 1 6 ? 7.547 16.266 24.438 1 98.12 6 LEU B O 1
ATOM 2426 N N . ASP B 1 7 ? 6.051 14.648 24.125 1 98.06 7 ASP B N 1
ATOM 2427 C CA . ASP B 1 7 ? 6.516 13.797 25.219 1 98.06 7 ASP B CA 1
ATOM 2428 C C . ASP B 1 7 ? 6.516 12.328 24.812 1 98.06 7 ASP B C 1
ATOM 2430 O O . ASP B 1 7 ? 5.48 11.789 24.406 1 98.06 7 ASP B O 1
ATOM 2434 N N . LEU B 1 8 ? 7.684 11.688 25.031 1 98.31 8 LEU B N 1
ATOM 2435 C CA . LEU B 1 8 ? 7.871 10.32 24.547 1 98.31 8 LEU B CA 1
ATOM 2436 C C . LEU B 1 8 ? 6.922 9.359 25.25 1 98.31 8 LEU B C 1
ATOM 2438 O O . LEU B 1 8 ? 6.383 8.445 24.625 1 98.31 8 LEU B O 1
ATOM 2442 N N . ASP B 1 9 ? 6.719 9.562 26.516 1 98.5 9 ASP B N 1
ATOM 2443 C CA . ASP B 1 9 ? 5.824 8.672 27.25 1 98.5 9 ASP B CA 1
ATOM 2444 C C . ASP B 1 9 ? 4.383 8.812 26.766 1 98.5 9 ASP B C 1
ATOM 2446 O O . ASP B 1 9 ? 3.664 7.82 26.641 1 98.5 9 ASP B O 1
ATOM 2450 N N . ARG B 1 10 ? 3.938 10.031 26.5 1 98.62 10 ARG B N 1
ATOM 2451 C CA . ARG B 1 10 ? 2.605 10.25 25.953 1 98.62 10 ARG B CA 1
ATOM 2452 C C . ARG B 1 10 ? 2.477 9.625 24.562 1 98.62 10 ARG B C 1
ATOM 2454 O O . ARG B 1 10 ? 1.425 9.078 24.219 1 98.62 10 ARG B O 1
ATOM 2461 N N . ILE B 1 11 ? 3.547 9.648 23.828 1 98.81 11 ILE B N 1
ATOM 2462 C CA . ILE B 1 11 ? 3.551 9.078 22.484 1 98.81 11 ILE B CA 1
ATOM 2463 C C . ILE B 1 11 ? 3.434 7.555 22.578 1 98.81 11 ILE B C 1
ATOM 2465 O O . ILE B 1 11 ? 2.678 6.941 21.812 1 98.81 11 ILE B O 1
ATOM 2469 N N . ARG B 1 12 ? 4.152 6.969 23.5 1 98.81 12 ARG B N 1
ATOM 2470 C CA . ARG B 1 12 ? 4.039 5.531 23.719 1 98.81 12 ARG B CA 1
ATOM 2471 C C . ARG B 1 12 ? 2.625 5.156 24.141 1 98.81 12 ARG B C 1
ATOM 2473 O O . ARG B 1 12 ? 2.086 4.137 23.703 1 98.81 12 ARG B O 1
ATOM 2480 N N . ALA B 1 13 ? 2.037 6.012 24.984 1 98.69 13 ALA B N 1
ATOM 2481 C CA . ALA B 1 13 ? 0.656 5.793 25.406 1 98.69 13 ALA B CA 1
ATOM 2482 C C . ALA B 1 13 ? -0.307 5.961 24.234 1 98.69 13 ALA B C 1
ATOM 2484 O O . ALA B 1 13 ? -1.291 5.223 24.125 1 98.69 13 ALA B O 1
ATOM 2485 N N . ALA B 1 14 ? -0.05 6.918 23.359 1 98.69 14 ALA B N 1
ATOM 2486 C CA . ALA B 1 14 ? -0.876 7.18 22.188 1 98.69 14 ALA B CA 1
ATOM 2487 C C . ALA B 1 14 ? -0.946 5.949 21.281 1 98.69 14 ALA B C 1
ATOM 2489 O O . ALA B 1 14 ? -1.988 5.672 20.688 1 98.69 14 ALA B O 1
ATOM 2490 N N . ARG B 1 15 ? 0.136 5.219 21.188 1 98.62 15 ARG B N 1
ATOM 2491 C CA . ARG B 1 15 ? 0.179 4.031 20.344 1 98.62 15 ARG B CA 1
ATOM 2492 C C . ARG B 1 15 ? -0.883 3.021 20.766 1 98.62 15 ARG B C 1
ATOM 2494 O O . ARG B 1 15 ? -1.462 2.334 19.922 1 98.62 15 ARG B O 1
ATOM 2501 N N . ARG B 1 16 ? -1.189 2.949 22.031 1 98.06 16 ARG B N 1
ATOM 2502 C CA . ARG B 1 16 ? -2.168 2.006 22.562 1 98.06 16 ARG B CA 1
ATOM 2503 C C . ARG B 1 16 ? -3.59 2.451 22.234 1 98.06 16 ARG B C 1
ATOM 2505 O O . ARG B 1 16 ? -4.523 1.646 22.281 1 98.06 16 ARG B O 1
ATOM 2512 N N . MET B 1 17 ? -3.742 3.748 21.906 1 98.06 17 MET B N 1
ATOM 2513 C CA . MET B 1 17 ? -5.066 4.309 21.641 1 98.06 17 MET B CA 1
ATOM 2514 C C . MET B 1 17 ? -5.355 4.348 20.141 1 98.06 17 MET B C 1
ATOM 2516 O O . MET B 1 17 ? -6.504 4.531 19.734 1 98.06 17 MET B O 1
ATOM 2520 N N . VAL B 1 18 ? -4.348 4.156 19.312 1 98.62 18 VAL B N 1
ATOM 2521 C CA . VAL B 1 18 ? -4.492 4.168 17.859 1 98.62 18 VAL B CA 1
ATOM 2522 C C . VAL B 1 18 ? -4.914 2.785 17.375 1 98.62 18 VAL B C 1
ATOM 2524 O O . VAL B 1 18 ? -4.34 1.773 17.781 1 98.62 18 VAL B O 1
ATOM 2527 N N . ASP B 1 19 ? -5.945 2.732 16.578 1 98.25 19 ASP B N 1
ATOM 2528 C CA . ASP B 1 19 ? -6.379 1.471 15.984 1 98.25 19 ASP B CA 1
ATOM 2529 C C . ASP B 1 19 ? -5.219 0.764 15.289 1 98.25 19 ASP B C 1
ATOM 2531 O O . ASP B 1 19 ? -4.461 1.388 14.539 1 98.25 19 ASP B O 1
ATOM 2535 N N . PRO B 1 20 ? -5.023 -0.529 15.484 1 97.69 20 PRO B N 1
ATOM 2536 C CA . PRO B 1 20 ? -3.91 -1.284 14.914 1 97.69 20 PRO B CA 1
ATOM 2537 C C . PRO B 1 20 ? -3.85 -1.177 13.391 1 97.69 20 PRO B C 1
ATOM 2539 O O . PRO B 1 20 ? -2.789 -1.379 12.797 1 97.69 20 PRO B O 1
ATOM 2542 N N . VAL B 1 21 ? -4.953 -0.797 12.719 1 97.88 21 VAL B N 1
ATOM 2543 C CA . VAL B 1 21 ? -5.004 -0.707 11.258 1 97.88 21 VAL B CA 1
ATOM 2544 C C . VAL B 1 21 ? -4.047 0.38 10.773 1 97.88 21 VAL B C 1
ATOM 2546 O O . VAL B 1 21 ? -3.607 0.36 9.625 1 97.88 21 VAL B O 1
ATOM 2549 N N . PHE B 1 22 ? -3.654 1.323 11.68 1 98.75 22 PHE B N 1
ATOM 2550 C CA . PHE B 1 22 ? -2.783 2.436 11.312 1 98.75 22 PHE B CA 1
ATOM 2551 C C . PHE B 1 22 ? -1.366 2.203 11.82 1 98.75 22 PHE B C 1
ATOM 2553 O O . PHE B 1 22 ? -0.479 3.029 11.602 1 98.75 22 PHE B O 1
ATOM 2560 N N . LEU B 1 23 ? -1.121 1.086 12.555 1 98.62 23 LEU B N 1
ATOM 2561 C CA . LEU B 1 23 ? 0.169 0.857 13.195 1 98.62 23 LEU B CA 1
ATOM 2562 C C . LEU B 1 23 ? 0.99 -0.165 12.422 1 98.62 23 LEU B C 1
ATOM 2564 O O . LEU B 1 23 ? 0.444 -0.929 11.625 1 98.62 23 LEU B O 1
ATOM 2568 N N . ASP B 1 24 ? 2.314 -0.141 12.602 1 98 24 ASP B N 1
ATOM 2569 C CA . ASP B 1 24 ? 3.256 -1.058 11.969 1 98 24 ASP B CA 1
ATOM 2570 C C . ASP B 1 24 ? 3.041 -1.106 10.461 1 98 24 ASP B C 1
ATOM 2572 O O . ASP B 1 24 ? 2.906 -2.188 9.883 1 98 24 ASP B O 1
ATOM 2576 N N . THR B 1 25 ? 2.887 0.123 9.898 1 98.69 25 THR B N 1
ATOM 2577 C CA . THR B 1 25 ? 2.674 0.229 8.461 1 98.69 25 THR B CA 1
ATOM 2578 C C . THR B 1 25 ? 3.916 -0.223 7.691 1 98.69 25 THR B C 1
ATOM 2580 O O . THR B 1 25 ? 5.02 -0.23 8.242 1 98.69 25 THR B O 1
ATOM 2583 N N . PRO B 1 26 ? 3.803 -0.623 6.477 1 98.81 26 PRO B N 1
ATOM 2584 C CA . PRO B 1 26 ? 4.926 -1.165 5.707 1 98.81 26 PRO B CA 1
ATOM 2585 C C . PRO B 1 26 ? 6.109 -0.206 5.637 1 98.81 26 PRO B C 1
ATOM 2587 O O . PRO B 1 26 ? 5.922 1.002 5.477 1 98.81 26 PRO B O 1
ATOM 2590 N N . LEU B 1 27 ? 7.211 -0.689 5.852 1 98.81 27 LEU B N 1
ATOM 2591 C CA . LEU B 1 27 ? 8.516 -0.052 5.727 1 98.81 27 LEU B CA 1
ATOM 2592 C C . LEU B 1 27 ? 9.508 -0.969 5.012 1 98.81 27 LEU B C 1
ATOM 2594 O O . LEU B 1 27 ? 9.859 -2.029 5.527 1 98.81 27 LEU B O 1
ATOM 2598 N N . TYR B 1 28 ? 9.945 -0.587 3.773 1 98.5 28 TYR B N 1
ATOM 2599 C CA . TYR B 1 28 ? 10.773 -1.492 2.98 1 98.5 28 TYR B CA 1
ATOM 2600 C C . TYR B 1 28 ? 11.641 -0.717 1.998 1 98.5 28 TYR B C 1
ATOM 2602 O O . TYR B 1 28 ? 11.273 0.376 1.561 1 98.5 28 TYR B O 1
ATOM 2610 N N . GLU B 1 29 ? 12.789 -1.267 1.701 1 97.69 29 GLU B N 1
ATOM 2611 C CA . GLU B 1 29 ? 13.68 -0.707 0.685 1 97.69 29 GLU B CA 1
ATOM 2612 C C . GLU B 1 29 ? 13.102 -0.895 -0.715 1 97.69 29 GLU B C 1
ATOM 2614 O O . GLU B 1 29 ? 12.602 -1.972 -1.046 1 97.69 29 GLU B O 1
ATOM 2619 N N . CYS B 1 30 ? 13.055 0.153 -1.455 1 97.75 30 CYS B N 1
ATOM 2620 C CA . CYS B 1 30 ? 12.633 0.113 -2.852 1 97.75 30 CYS B CA 1
ATOM 2621 C C . CYS B 1 30 ? 13.836 0.208 -3.785 1 97.75 30 CYS B C 1
ATOM 2623 O O . CYS B 1 30 ? 14.234 1.306 -4.176 1 97.75 30 CYS B O 1
ATOM 2625 N N . ASP B 1 31 ? 14.359 -0.901 -4.262 1 95.44 31 ASP B N 1
ATOM 2626 C CA . ASP B 1 31 ? 15.578 -0.959 -5.059 1 95.44 31 ASP B CA 1
ATOM 2627 C C . ASP B 1 31 ? 15.406 -0.212 -6.379 1 95.44 31 ASP B C 1
ATOM 2629 O O . ASP B 1 31 ? 16.328 0.465 -6.844 1 95.44 31 ASP B O 1
ATOM 2633 N N . ALA B 1 32 ? 14.258 -0.379 -6.941 1 94.69 32 ALA B N 1
ATOM 2634 C CA . ALA B 1 32 ? 14.008 0.259 -8.234 1 94.69 32 ALA B CA 1
ATOM 2635 C C . ALA B 1 32 ? 14.102 1.777 -8.117 1 94.69 32 ALA B C 1
ATOM 2637 O O . ALA B 1 32 ? 14.711 2.432 -8.969 1 94.69 32 ALA B O 1
ATOM 2638 N N . LEU B 1 33 ? 13.531 2.32 -7.09 1 96.75 33 LEU B N 1
ATOM 2639 C CA . LEU B 1 33 ? 13.57 3.76 -6.863 1 96.75 33 LEU B CA 1
ATOM 2640 C C . LEU B 1 33 ? 14.984 4.215 -6.516 1 96.75 33 LEU B C 1
ATOM 2642 O O . LEU B 1 33 ? 15.461 5.223 -7.039 1 96.75 33 LEU B O 1
ATOM 2646 N N . GLY B 1 34 ? 15.641 3.479 -5.652 1 97 34 GLY B N 1
ATOM 2647 C CA . GLY B 1 34 ? 17 3.809 -5.254 1 97 34 GLY B CA 1
ATOM 2648 C C . GLY B 1 34 ? 17.969 3.82 -6.418 1 97 34 GLY B C 1
ATOM 2649 O O . GLY B 1 34 ? 18.828 4.703 -6.504 1 97 34 GLY B O 1
ATOM 2650 N N . SER B 1 35 ? 17.812 2.857 -7.324 1 94.62 35 SER B N 1
ATOM 2651 C CA . SER B 1 35 ? 18.719 2.721 -8.469 1 94.62 35 SER B CA 1
ATOM 2652 C C . SER B 1 35 ? 18.688 3.969 -9.344 1 94.62 35 SER B C 1
ATOM 2654 O O . SER B 1 35 ? 19.734 4.422 -9.812 1 94.62 35 SER B O 1
ATOM 2656 N N . VAL B 1 36 ? 17.531 4.578 -9.539 1 95.56 36 VAL B N 1
ATOM 2657 C CA . VAL B 1 36 ? 17.406 5.723 -10.438 1 95.56 36 VAL B CA 1
ATOM 2658 C C . VAL B 1 36 ? 17.766 7.004 -9.695 1 95.56 36 VAL B C 1
ATOM 2660 O O . VAL B 1 36 ? 18.234 7.977 -10.297 1 95.56 36 VAL B O 1
ATOM 2663 N N . LEU B 1 37 ? 17.672 6.984 -8.344 1 97.81 37 LEU B N 1
ATOM 2664 C CA . LEU B 1 37 ? 17.906 8.195 -7.555 1 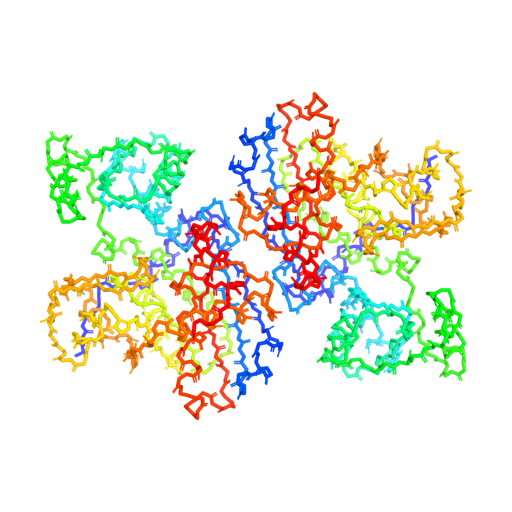97.81 37 LEU B CA 1
ATOM 2665 C C . LEU B 1 37 ? 19.344 8.25 -7.059 1 97.81 37 LEU B C 1
ATOM 2667 O O . LEU B 1 37 ? 19.812 9.289 -6.59 1 97.81 37 LEU B O 1
ATOM 2671 N N . GLY B 1 38 ? 20.078 7.184 -7.137 1 96.75 38 GLY B N 1
ATOM 2672 C CA . GLY B 1 38 ? 21.5 7.16 -6.781 1 96.75 38 GLY B CA 1
ATOM 2673 C C . GLY B 1 38 ? 21.734 7.074 -5.285 1 96.75 38 GLY B C 1
ATOM 2674 O O . GLY B 1 38 ? 22.766 7.52 -4.793 1 96.75 38 GLY B O 1
ATOM 2675 N N . CYS B 1 39 ? 20.766 6.617 -4.531 1 97.88 39 CYS B N 1
ATOM 2676 C CA . CYS B 1 39 ? 20.859 6.383 -3.096 1 97.88 39 CYS B CA 1
ATOM 2677 C C . CYS B 1 39 ? 19.969 5.215 -2.682 1 97.88 39 CYS B C 1
ATOM 2679 O O . CYS B 1 39 ? 19.312 4.598 -3.521 1 97.88 39 CYS B O 1
ATOM 2681 N N . THR B 1 40 ? 20.141 4.691 -1.466 1 98.19 40 THR B N 1
ATOM 2682 C CA . THR B 1 40 ? 19.219 3.697 -0.937 1 98.19 40 THR B CA 1
ATOM 2683 C C . THR B 1 40 ? 17.938 4.359 -0.43 1 98.19 40 THR B C 1
ATOM 2685 O O . THR B 1 40 ? 17.984 5.25 0.423 1 98.19 40 THR B O 1
ATOM 2688 N N . VAL B 1 41 ? 16.859 3.982 -0.983 1 98.75 41 VAL B N 1
ATOM 2689 C CA . VAL B 1 41 ? 15.586 4.605 -0.616 1 98.75 41 VAL B CA 1
ATOM 2690 C C . VAL B 1 41 ? 14.656 3.564 0.002 1 98.75 41 VAL B C 1
ATOM 2692 O O . VAL B 1 41 ? 14.406 2.518 -0.599 1 98.75 41 VAL B O 1
ATOM 2695 N N . SER B 1 42 ? 14.234 3.836 1.18 1 98.88 42 SER B N 1
ATOM 2696 C CA . SER B 1 42 ? 13.18 3.047 1.81 1 98.88 42 SER B CA 1
ATOM 2697 C C . SER B 1 42 ? 11.875 3.834 1.898 1 98.88 42 SER B C 1
ATOM 2699 O O . SER B 1 42 ? 11.891 5.055 2.086 1 98.88 42 SER B O 1
ATOM 2701 N N . ILE B 1 43 ? 10.773 3.078 1.733 1 98.81 43 ILE B N 1
ATOM 2702 C CA . ILE B 1 43 ? 9.43 3.643 1.741 1 98.81 43 ILE B CA 1
ATOM 2703 C C . ILE B 1 43 ? 8.742 3.32 3.066 1 98.81 43 ILE B C 1
ATOM 2705 O O . ILE B 1 43 ? 8.664 2.156 3.469 1 98.81 43 ILE B O 1
ATOM 2709 N N . LYS B 1 44 ? 8.383 4.309 3.84 1 98.94 44 LYS B N 1
ATOM 2710 C CA . LYS B 1 44 ? 7.418 4.168 4.93 1 98.94 44 LYS B CA 1
ATOM 2711 C C . LYS B 1 44 ? 6.004 4.496 4.465 1 98.94 44 LYS B C 1
ATOM 2713 O O . LYS B 1 44 ? 5.66 5.668 4.277 1 98.94 44 LYS B O 1
ATOM 2718 N N . LEU B 1 45 ? 5.191 3.48 4.266 1 98.94 45 LEU B N 1
ATOM 2719 C CA . LEU B 1 45 ? 3.924 3.605 3.559 1 98.94 45 LEU B CA 1
ATOM 2720 C C . LEU B 1 45 ? 2.779 3.854 4.535 1 98.94 45 LEU B C 1
ATOM 2722 O O . LEU B 1 45 ? 2.295 2.922 5.18 1 98.94 45 LEU B O 1
ATOM 2726 N N . GLU B 1 46 ? 2.266 5.055 4.559 1 98.94 46 GLU B N 1
ATOM 2727 C CA . GLU B 1 46 ? 1.22 5.434 5.504 1 98.94 46 GLU B CA 1
ATOM 2728 C C . GLU B 1 46 ? -0.139 5.523 4.816 1 98.94 46 GLU B C 1
ATOM 2730 O O . GLU B 1 46 ? -1.057 6.172 5.324 1 98.94 46 GLU B O 1
ATOM 2735 N N . THR B 1 47 ? -0.28 4.906 3.611 1 98.69 47 THR B N 1
ATOM 2736 C CA . THR B 1 47 ? -1.508 5.043 2.834 1 98.69 47 THR B CA 1
ATOM 2737 C C . THR B 1 47 ? -2.289 3.732 2.824 1 98.69 47 THR B C 1
ATOM 2739 O O . THR B 1 47 ? -3.445 3.697 2.396 1 98.69 47 THR B O 1
ATOM 2742 N N . ALA B 1 48 ? -1.681 2.641 3.264 1 98.38 48 ALA B N 1
ATOM 2743 C CA . ALA B 1 48 ? -2.332 1.333 3.229 1 98.38 48 ALA B CA 1
ATOM 2744 C C . ALA B 1 48 ? -3.275 1.159 4.414 1 98.38 48 ALA B C 1
ATOM 2746 O O . ALA B 1 48 ? -3.092 0.255 5.234 1 98.38 48 ALA B O 1
ATOM 2747 N N . ASN B 1 49 ? -4.301 1.948 4.508 1 98.56 49 ASN B N 1
ATOM 2748 C CA . ASN B 1 49 ? -5.293 1.98 5.578 1 98.56 49 ASN B CA 1
ATOM 2749 C C . ASN B 1 49 ? -6.617 2.572 5.102 1 98.56 49 ASN B C 1
ATOM 2751 O O . ASN B 1 49 ? -6.719 3.039 3.965 1 98.56 49 ASN B O 1
ATOM 2755 N N . PRO B 1 50 ? -7.668 2.615 5.902 1 97.81 50 PRO B N 1
ATOM 2756 C CA . PRO B 1 50 ? -9.008 2.973 5.43 1 97.81 50 PRO B CA 1
ATOM 2757 C C . PRO B 1 50 ? -9.102 4.43 4.984 1 97.81 50 PRO B C 1
ATOM 2759 O O . PRO B 1 50 ? -9.969 4.777 4.176 1 97.81 50 PRO B O 1
ATOM 2762 N N . VAL B 1 51 ? -8.234 5.273 5.504 1 98 51 VAL B N 1
ATOM 2763 C CA . VAL B 1 51 ? -8.383 6.688 5.176 1 98 51 VAL B CA 1
ATOM 2764 C C . VAL B 1 51 ? -7.285 7.113 4.207 1 98 51 VAL B C 1
ATOM 2766 O O . VAL B 1 51 ? -7.246 8.266 3.768 1 98 51 VAL B O 1
ATOM 2769 N N . ARG B 1 52 ? -6.281 6.273 3.916 1 98.12 52 ARG B N 1
ATOM 2770 C CA . ARG B 1 52 ? -5.238 6.402 2.9 1 98.12 52 ARG B CA 1
ATOM 2771 C C . ARG B 1 52 ? -4.312 7.57 3.213 1 98.12 52 ARG B C 1
ATOM 2773 O O . ARG B 1 52 ? -3.895 8.297 2.307 1 98.12 52 ARG B O 1
ATOM 2780 N N . SER B 1 53 ? -4.09 7.828 4.512 1 98.56 53 SER B N 1
ATOM 2781 C CA . SER B 1 53 ? -3.119 8.836 4.938 1 98.56 53 SER B CA 1
ATOM 2782 C C . SER B 1 53 ? -2.662 8.586 6.371 1 98.56 53 SER B C 1
ATOM 2784 O O . SER B 1 53 ? -3.26 7.781 7.09 1 98.56 53 SER B O 1
ATOM 2786 N N . PHE B 1 54 ? -1.643 9.289 6.766 1 98.88 54 PHE B N 1
ATOM 2787 C CA . PHE B 1 54 ? -1.065 9.148 8.094 1 98.88 54 PHE B CA 1
ATOM 2788 C C . PHE B 1 54 ? -1.978 9.766 9.148 1 98.88 54 PHE B C 1
ATOM 2790 O O . PHE B 1 54 ? -1.813 9.516 10.344 1 98.88 54 PHE B O 1
ATOM 2797 N N . LYS B 1 55 ? -2.955 10.57 8.742 1 98.75 55 LYS B N 1
ATOM 2798 C CA . LYS B 1 55 ? -3.723 11.383 9.688 1 98.75 55 LYS B CA 1
ATOM 2799 C C . LYS B 1 55 ? -4.617 10.508 10.562 1 98.75 55 LYS B C 1
ATOM 2801 O O . LYS B 1 55 ? -5.062 10.938 11.633 1 98.75 55 LYS B O 1
ATOM 2806 N N . GLY B 1 56 ? -4.836 9.305 10.125 1 98.81 56 GLY B N 1
ATOM 2807 C CA . GLY B 1 56 ? -5.602 8.383 10.953 1 98.81 56 GLY B CA 1
ATOM 2808 C C . GLY B 1 56 ? -5.02 8.195 12.336 1 98.81 56 GLY B C 1
ATOM 2809 O O . GLY B 1 56 ? -5.758 8.039 13.312 1 98.81 56 GLY B O 1
ATOM 2810 N N . ARG B 1 57 ? -3.701 8.273 12.469 1 98.88 57 ARG B N 1
ATOM 2811 C CA . ARG B 1 57 ? -3.041 8.062 13.758 1 98.88 57 ARG B CA 1
ATOM 2812 C C . ARG B 1 57 ? -3.432 9.141 14.758 1 98.88 57 ARG B C 1
ATOM 2814 O O . ARG B 1 57 ? -3.91 8.836 15.852 1 98.88 57 ARG B O 1
ATOM 2821 N N . GLY B 1 58 ? -3.293 10.391 14.352 1 98.88 58 GLY B N 1
ATOM 2822 C CA . GLY B 1 58 ? -3.65 11.492 15.227 1 98.88 58 GLY B CA 1
ATOM 2823 C C . GLY B 1 58 ? -5.137 11.555 15.531 1 98.88 58 GLY B C 1
ATOM 2824 O O . GLY B 1 58 ? -5.531 11.812 16.672 1 98.88 58 GLY B O 1
ATOM 2825 N N . THR B 1 59 ? -5.969 11.305 14.492 1 98.88 59 THR B N 1
ATOM 2826 C CA . THR B 1 59 ? -7.406 11.438 14.688 1 98.88 59 THR B CA 1
ATOM 2827 C C . THR B 1 59 ? -7.945 10.305 15.555 1 98.88 59 THR B C 1
ATOM 2829 O O . THR B 1 59 ? -8.898 10.492 16.312 1 98.88 59 THR B O 1
ATOM 2832 N N . GLU B 1 60 ? -7.336 9.117 15.484 1 98.81 60 GLU B N 1
ATOM 2833 C CA . GLU B 1 60 ? -7.684 8.039 16.406 1 98.81 60 GLU B CA 1
ATOM 2834 C C . GLU B 1 60 ? -7.414 8.43 17.859 1 98.81 60 GLU B C 1
ATOM 2836 O O . GLU B 1 60 ? -8.227 8.164 18.734 1 98.81 60 GLU B O 1
ATOM 2841 N N . LEU B 1 61 ? -6.262 9.07 18.062 1 98.88 61 LEU B N 1
ATOM 2842 C CA . LEU B 1 61 ? -5.938 9.531 19.406 1 98.88 61 LEU B CA 1
ATOM 2843 C C . LEU B 1 61 ? -6.957 10.547 19.906 1 98.88 61 LEU B C 1
ATOM 2845 O O . LEU B 1 61 ? -7.496 10.422 21 1 98.88 61 LEU B O 1
ATOM 2849 N N . VAL B 1 62 ? -7.305 11.555 19.062 1 98.75 62 VAL B N 1
ATOM 2850 C CA . VAL B 1 62 ? -8.258 12.602 19.406 1 98.75 62 VAL B CA 1
ATOM 2851 C C . VAL B 1 62 ? -9.617 11.992 19.719 1 98.75 62 VAL B C 1
ATOM 2853 O O . VAL B 1 62 ? -10.219 12.281 20.766 1 98.75 62 VAL B O 1
ATOM 2856 N N . ALA B 1 63 ? -10.086 11.125 18.859 1 98.56 63 ALA B N 1
ATOM 2857 C CA . ALA B 1 63 ? -11.414 10.531 19 1 98.56 63 ALA B CA 1
ATOM 2858 C C . ALA B 1 63 ? -11.484 9.625 20.219 1 98.56 63 ALA B C 1
ATOM 2860 O O . ALA B 1 63 ? -12.492 9.609 20.938 1 98.56 63 ALA B O 1
ATOM 2861 N N . SER B 1 64 ? -10.422 8.859 20.453 1 98.44 64 SER B N 1
ATOM 2862 C CA . SER B 1 64 ? -10.391 7.973 21.609 1 98.44 64 SER B CA 1
ATOM 2863 C C . SER B 1 64 ? -10.461 8.766 22.922 1 98.44 64 SER B C 1
ATOM 2865 O O . SER B 1 64 ? -11.203 8.406 23.828 1 98.44 64 SER B O 1
ATOM 2867 N N . LEU B 1 65 ? -9.68 9.828 23 1 98.12 65 LEU B N 1
ATOM 2868 C CA . LEU B 1 65 ? -9.664 10.664 24.203 1 98.12 65 LEU B CA 1
ATOM 2869 C C . LEU B 1 65 ? -11.023 11.312 24.438 1 98.12 65 LEU B C 1
ATOM 2871 O O . LEU B 1 65 ? -11.508 11.359 25.562 1 98.12 65 LEU B O 1
ATOM 2875 N N . LEU B 1 66 ? -11.641 11.797 23.359 1 98.19 66 LEU B N 1
ATOM 2876 C CA . LEU B 1 66 ? -12.953 12.414 23.469 1 98.19 66 LEU B CA 1
ATOM 2877 C C . LEU B 1 66 ? -13.992 11.406 23.938 1 98.19 66 LEU B C 1
ATOM 2879 O O . LEU B 1 66 ? -14.828 11.711 24.797 1 98.19 66 LEU B O 1
ATOM 2883 N N . ALA B 1 67 ? -13.914 10.234 23.359 1 97.44 67 ALA B N 1
ATOM 2884 C CA . ALA B 1 67 ? -14.844 9.18 23.766 1 97.44 67 ALA B CA 1
ATOM 2885 C C . ALA B 1 67 ? -14.68 8.828 25.234 1 97.44 67 ALA B C 1
ATOM 2887 O O . ALA B 1 67 ? -15.664 8.672 25.953 1 97.44 67 ALA B O 1
ATOM 2888 N N . GLU B 1 68 ? -13.461 8.727 25.703 1 97.25 68 GLU B N 1
ATOM 2889 C CA . GLU B 1 68 ? -13.18 8.414 27.109 1 97.25 68 GLU B CA 1
ATOM 2890 C C . GLU B 1 68 ? -13.695 9.516 28.031 1 97.25 68 GLU B C 1
ATOM 2892 O O . GLU B 1 68 ? -14.102 9.242 29.156 1 97.25 68 GLU B O 1
ATOM 2897 N N . GLN B 1 69 ? -13.695 10.734 27.547 1 96.94 69 GLN B N 1
ATOM 2898 C CA . GLN B 1 69 ? -14.117 11.891 28.344 1 96.94 69 GLN B CA 1
ATOM 2899 C C . GLN B 1 69 ? -15.625 12.07 28.281 1 96.94 69 GLN B C 1
ATOM 2901 O O . GLN B 1 69 ? -16.188 12.93 28.969 1 96.94 69 GLN B O 1
ATOM 2906 N N . GLY B 1 70 ? -16.297 11.305 27.453 1 96.38 70 GLY B N 1
ATOM 2907 C CA . GLY B 1 70 ? -17.734 11.414 27.297 1 96.38 70 GLY B CA 1
ATOM 2908 C C . GLY B 1 70 ? -18.156 12.641 26.5 1 96.38 70 GLY B C 1
ATOM 2909 O O . GLY B 1 70 ? -19.266 13.141 26.656 1 96.38 70 GLY B O 1
ATOM 2910 N N . ARG B 1 71 ? -17.234 13.148 25.734 1 94.62 71 ARG B N 1
ATOM 2911 C CA . ARG B 1 71 ? -17.531 14.281 24.859 1 94.62 71 ARG B CA 1
ATOM 2912 C C . ARG B 1 71 ? -18.062 13.805 23.516 1 94.62 71 ARG B C 1
ATOM 2914 O O . ARG B 1 71 ? -17.391 13.062 22.797 1 94.62 71 ARG B O 1
ATOM 2921 N N . PRO B 1 72 ? -19.141 14.305 23.047 1 94.31 72 PRO B N 1
ATOM 2922 C CA . PRO B 1 72 ? -19.891 13.617 21.984 1 94.31 72 PRO B CA 1
ATOM 2923 C C . PRO B 1 72 ? -19.562 14.141 20.594 1 94.31 72 PRO B C 1
ATOM 2925 O O . PRO B 1 72 ? -20.016 13.57 19.594 1 94.31 72 PRO B O 1
ATOM 2928 N N . ALA B 1 73 ? -18.875 15.312 20.516 1 97.94 73 ALA B N 1
ATOM 2929 C CA . ALA B 1 73 ? -18.781 15.938 19.203 1 97.94 73 ALA B CA 1
ATOM 2930 C C . ALA B 1 73 ? -17.469 16.719 19.047 1 97.94 73 ALA B C 1
ATOM 2932 O O . ALA B 1 73 ? -16.844 17.062 20.047 1 97.94 73 ALA B O 1
ATOM 2933 N N . LEU B 1 74 ? -17.078 16.891 17.812 1 98.56 74 LEU B N 1
ATOM 2934 C CA . LEU B 1 74 ? -15.93 17.719 17.453 1 98.56 74 LEU B CA 1
ATOM 2935 C C . LEU B 1 74 ? -16.141 18.422 16.125 1 98.56 74 LEU B C 1
ATOM 2937 O O . LEU B 1 74 ? -17.016 18.031 15.352 1 98.56 74 LEU B O 1
ATOM 2941 N N . VAL B 1 75 ? -15.414 19.5 15.945 1 98.69 75 VAL B N 1
ATOM 2942 C CA . VAL B 1 75 ? -15.453 20.281 14.719 1 98.69 75 VAL B CA 1
ATOM 2943 C C . VAL B 1 75 ? -14.031 20.562 14.242 1 98.69 75 VAL B C 1
ATOM 2945 O O . VAL B 1 75 ? -13.109 20.703 15.055 1 98.69 75 VAL B O 1
ATOM 2948 N N . CYS B 1 76 ? -13.812 20.562 12.945 1 98.62 76 CYS B N 1
ATOM 2949 C CA . CYS B 1 76 ? -12.555 21.016 12.375 1 98.62 76 CYS B CA 1
ATOM 2950 C C . CYS B 1 76 ? -12.781 21.719 11.039 1 98.62 76 CYS B C 1
ATOM 2952 O O . CYS B 1 76 ? -13.844 21.578 10.438 1 98.62 76 CYS B O 1
ATOM 2954 N N . ALA B 1 77 ? -11.844 22.547 10.68 1 97.81 77 ALA B N 1
ATOM 2955 C CA . ALA B 1 77 ? -11.781 23.047 9.312 1 97.81 77 ALA B CA 1
ATOM 2956 C C . ALA B 1 77 ? -10.852 22.203 8.453 1 97.81 77 ALA B C 1
ATOM 2958 O O . ALA B 1 77 ? -9.703 21.953 8.828 1 97.81 77 ALA B O 1
ATOM 2959 N N . SER B 1 78 ? -11.367 21.656 7.332 1 96.75 78 SER B N 1
ATOM 2960 C CA . SER B 1 78 ? -10.547 20.828 6.445 1 96.75 78 SER B CA 1
ATOM 2961 C C . SER B 1 78 ? -11.25 20.578 5.113 1 96.75 78 SER B C 1
ATOM 2963 O O . SER B 1 78 ? -12.484 20.562 5.051 1 96.75 78 SER B O 1
ATOM 2965 N N . ALA B 1 79 ? -10.484 20.406 4.109 1 91.69 79 ALA B N 1
ATOM 2966 C CA . ALA B 1 79 ? -11 19.906 2.838 1 91.69 79 ALA B CA 1
ATOM 2967 C C . ALA B 1 79 ? -10.281 18.641 2.406 1 91.69 79 ALA B C 1
ATOM 2969 O O . ALA B 1 79 ? -10.367 18.234 1.245 1 91.69 79 ALA B O 1
ATOM 2970 N N . GLY B 1 80 ? -9.586 18.016 3.348 1 94.69 80 GLY B N 1
ATOM 2971 C CA . GLY B 1 80 ? -8.766 16.891 2.922 1 94.69 80 GLY B CA 1
ATOM 2972 C C . GLY B 1 80 ? -8.609 15.828 3.988 1 94.69 80 GLY B C 1
ATOM 2973 O O . GLY B 1 80 ? -9.602 15.391 4.582 1 94.69 80 GLY B O 1
ATOM 2974 N N . ASN B 1 81 ? -7.375 15.398 4.242 1 97 81 ASN B N 1
ATOM 2975 C CA . ASN B 1 81 ? -7.051 14.188 4.988 1 97 81 ASN B CA 1
ATOM 2976 C C . ASN B 1 81 ? -7.512 14.281 6.441 1 97 81 ASN B C 1
ATOM 2978 O O . ASN B 1 81 ? -7.961 13.297 7.023 1 97 81 ASN B O 1
ATOM 2982 N N . LEU B 1 82 ? -7.422 15.461 7.016 1 98.19 82 LEU B N 1
ATOM 2983 C CA . LEU B 1 82 ? -7.859 15.602 8.398 1 98.19 82 LEU B CA 1
ATOM 2984 C C . LEU B 1 82 ? -9.359 15.336 8.523 1 98.19 82 LEU B C 1
ATOM 2986 O O . LEU B 1 82 ? -9.781 14.562 9.391 1 98.19 82 LEU B O 1
ATOM 2990 N N . GLY B 1 83 ? -10.102 16.016 7.664 1 98.25 83 GLY B N 1
ATOM 2991 C CA . GLY B 1 83 ? -11.539 15.828 7.691 1 98.25 83 GLY B CA 1
ATOM 2992 C C . GLY B 1 83 ? -11.953 14.391 7.445 1 98.25 83 GLY B C 1
ATOM 2993 O O . GLY B 1 83 ? -12.836 13.859 8.133 1 98.25 83 GLY B O 1
ATOM 2994 N N . GLN B 1 84 ? -11.328 13.758 6.504 1 97.69 84 GLN B N 1
ATOM 2995 C CA . GLN B 1 84 ? -11.609 12.367 6.18 1 97.69 84 GLN B CA 1
ATOM 2996 C C . GLN B 1 84 ? -11.281 11.453 7.363 1 97.69 84 GLN B C 1
ATOM 2998 O O . GLN B 1 84 ? -12.109 10.625 7.758 1 97.69 84 GLN B O 1
ATOM 3003 N N . ALA B 1 85 ? -10.141 11.648 7.969 1 98.69 85 ALA B N 1
ATOM 3004 C CA . ALA B 1 85 ? -9.672 10.797 9.055 1 98.69 85 ALA B CA 1
ATOM 3005 C C . ALA B 1 85 ? -10.531 10.984 10.305 1 98.69 85 ALA B C 1
ATOM 3007 O O . ALA B 1 85 ? -10.859 10.016 10.992 1 98.69 85 ALA B O 1
ATOM 3008 N N . LEU B 1 86 ? -10.883 12.234 10.586 1 98.75 86 LEU B N 1
ATOM 3009 C CA . LEU B 1 86 ? -11.742 12.492 11.734 1 98.75 86 LEU B CA 1
ATOM 3010 C C . LEU B 1 86 ? -13.117 11.859 11.539 1 98.75 86 LEU B C 1
ATOM 3012 O O . LEU B 1 86 ? -13.711 11.336 12.484 1 98.75 86 LEU B O 1
ATOM 3016 N N . GLY B 1 87 ? -13.625 12.023 10.312 1 98.38 87 GLY B N 1
ATOM 3017 C CA . GLY B 1 87 ? -14.883 11.352 10.016 1 98.38 87 GLY B CA 1
ATOM 3018 C C . GLY B 1 87 ? -14.844 9.867 10.297 1 98.38 87 GLY B C 1
ATOM 3019 O O . GLY B 1 87 ? -15.719 9.336 10.984 1 98.38 87 GLY B O 1
ATOM 3020 N N . TRP B 1 88 ? -13.852 9.195 9.867 1 98.31 88 TRP B N 1
ATOM 3021 C CA . TRP B 1 88 ? -13.695 7.758 10.031 1 98.31 88 TRP B CA 1
ATOM 3022 C C . TRP B 1 88 ? -13.539 7.391 11.5 1 98.31 88 TRP B C 1
ATOM 3024 O O . TRP B 1 88 ? -14.242 6.512 12.008 1 98.31 88 TRP B O 1
ATOM 3034 N N . SER B 1 89 ? -12.617 8.062 12.227 1 98.5 89 SER B N 1
ATOM 3035 C CA . SER B 1 89 ? -12.312 7.77 13.625 1 98.5 89 SER B CA 1
ATOM 3036 C C . SER B 1 89 ? -13.508 8.078 14.523 1 98.5 89 SER B C 1
ATOM 3038 O O . SER B 1 89 ? -13.781 7.336 15.469 1 98.5 89 SER B O 1
ATOM 3040 N N . GLY B 1 90 ? -14.172 9.203 14.227 1 98.19 90 GLY B N 1
ATOM 3041 C CA . GLY B 1 90 ? -15.305 9.617 15.039 1 98.19 90 GLY B CA 1
ATOM 3042 C C . GLY B 1 90 ? -16.5 8.703 14.898 1 98.19 90 GLY B C 1
ATOM 3043 O O . GLY B 1 90 ? -17.109 8.297 15.906 1 98.19 90 GLY B O 1
ATOM 3044 N N . ARG B 1 91 ? -16.859 8.352 13.688 1 95.88 91 ARG B N 1
ATOM 3045 C CA . ARG B 1 91 ? -18 7.488 13.422 1 95.88 91 ARG B CA 1
ATOM 3046 C C . ARG B 1 91 ? -17.891 6.176 14.195 1 95.88 91 ARG B C 1
ATOM 3048 O O . ARG B 1 91 ? -18.875 5.707 14.766 1 95.88 91 ARG B O 1
ATOM 3055 N N . ARG B 1 92 ? -16.812 5.637 14.273 1 95.25 92 ARG B N 1
ATOM 3056 C CA . ARG B 1 92 ? -16.562 4.34 14.891 1 95.25 92 ARG B CA 1
ATOM 3057 C C . ARG B 1 92 ? -16.719 4.418 16.406 1 95.25 92 ARG B C 1
ATOM 3059 O O . ARG B 1 92 ? -16.844 3.391 17.078 1 95.25 92 ARG B O 1
ATOM 3066 N N . ARG B 1 93 ? -16.703 5.605 16.922 1 97 93 ARG B N 1
ATOM 3067 C CA . ARG B 1 93 ? -16.797 5.809 18.359 1 97 93 ARG B CA 1
ATOM 3068 C C . ARG B 1 93 ? -18.094 6.531 18.719 1 97 93 ARG B C 1
ATOM 3070 O O . ARG B 1 93 ? -18.266 6.977 19.859 1 97 93 ARG B O 1
ATOM 3077 N N . GLY B 1 94 ? -18.969 6.754 17.719 1 96.94 94 GLY B N 1
ATOM 3078 C CA . GLY B 1 94 ? -20.25 7.387 17.953 1 96.94 94 GLY B CA 1
ATOM 3079 C C . GLY B 1 94 ? -20.141 8.891 18.156 1 96.94 94 GLY B C 1
ATOM 3080 O O . GLY B 1 94 ? -21.016 9.492 18.781 1 96.94 94 GLY B O 1
ATOM 3081 N N . LEU B 1 95 ? -19.078 9.523 17.719 1 98.25 95 LEU B N 1
ATOM 3082 C CA . LEU B 1 95 ? -18.906 10.969 17.844 1 98.25 95 LEU B CA 1
ATOM 3083 C C . LEU B 1 95 ? -19.547 11.703 16.672 1 98.25 95 LEU B C 1
ATOM 3085 O O . LEU B 1 95 ? -19.484 11.227 15.531 1 98.25 95 LEU B O 1
ATOM 3089 N N . ASP B 1 96 ? -20.141 12.836 16.938 1 98.31 96 ASP B N 1
ATOM 3090 C CA . ASP B 1 96 ? -20.609 13.734 15.891 1 98.31 96 ASP B CA 1
ATOM 3091 C C . ASP B 1 96 ? -19.453 14.57 15.352 1 98.31 96 ASP B C 1
ATOM 3093 O O . ASP B 1 96 ? -18.906 15.422 16.062 1 98.31 96 ASP B O 1
ATOM 3097 N N . VAL B 1 97 ? -19.078 14.32 14.109 1 98.75 97 VAL B N 1
ATOM 3098 C CA . VAL B 1 97 ? -17.969 15.023 13.5 1 98.75 97 VAL B CA 1
ATOM 3099 C C . VAL B 1 97 ? -18.484 16.031 12.477 1 98.75 97 VAL B C 1
ATOM 3101 O O . VAL B 1 97 ? -19.172 15.664 11.523 1 98.75 97 VAL B O 1
ATOM 3104 N N . THR B 1 98 ? -18.188 17.266 12.68 1 98.75 98 THR B N 1
ATOM 3105 C CA . THR B 1 98 ? -18.484 18.312 11.711 1 98.75 98 THR B CA 1
ATOM 3106 C C . THR B 1 98 ? -17.203 18.859 11.078 1 98.75 98 THR B C 1
ATOM 3108 O O . THR B 1 98 ? -16.297 19.281 11.781 1 98.75 98 THR B O 1
ATOM 3111 N N . VAL B 1 99 ? -17.172 18.797 9.781 1 98.75 99 VAL B N 1
ATOM 3112 C CA . VAL B 1 99 ? -16.047 19.344 9.023 1 98.75 99 VAL B CA 1
ATOM 3113 C C . VAL B 1 99 ? -16.5 20.578 8.25 1 98.75 99 VAL B C 1
ATOM 3115 O O . VAL B 1 99 ? -17.453 20.516 7.473 1 98.75 99 VAL B O 1
ATOM 3118 N N . VAL B 1 100 ? -15.82 21.688 8.492 1 98.62 100 VAL B N 1
ATOM 3119 C CA . VAL B 1 100 ? -16.109 22.922 7.781 1 98.62 100 VAL B CA 1
ATOM 3120 C C . VAL B 1 100 ? -15.148 23.078 6.605 1 98.62 100 VAL B C 1
ATOM 3122 O O . VAL B 1 100 ? -13.93 23 6.773 1 98.62 100 VAL B O 1
ATOM 3125 N N . ALA B 1 101 ? -15.688 23.281 5.445 1 97.75 101 ALA B N 1
ATOM 3126 C CA . ALA B 1 101 ? -14.859 23.391 4.246 1 97.75 101 ALA B CA 1
ATOM 3127 C C . ALA B 1 101 ? -15.352 24.531 3.352 1 97.75 101 ALA B C 1
ATOM 3129 O O . ALA B 1 101 ? -16.484 24.984 3.479 1 97.75 101 ALA B O 1
ATOM 3130 N N . SER B 1 102 ? -14.422 25.016 2.533 1 94.94 102 SER B N 1
ATOM 3131 C CA . SER B 1 102 ? -14.773 26.031 1.544 1 94.94 102 SER B CA 1
ATOM 3132 C C . SER B 1 102 ? -15.531 25.422 0.369 1 94.94 102 SER B C 1
ATOM 3134 O O . SER B 1 102 ? -15.219 24.312 -0.061 1 94.94 102 SER B O 1
ATOM 3136 N N . ARG B 1 103 ? -16.391 26.125 -0.208 1 92.06 103 ARG B N 1
ATOM 3137 C CA . ARG B 1 103 ? -17.141 25.734 -1.396 1 92.06 103 ARG B CA 1
ATOM 3138 C C . ARG B 1 103 ? -16.203 25.5 -2.578 1 92.06 103 ARG B C 1
ATOM 3140 O O . ARG B 1 103 ? -16.547 24.766 -3.508 1 92.06 103 ARG B O 1
ATOM 3147 N N . ARG B 1 104 ? -15.039 26.047 -2.451 1 88.56 104 ARG B N 1
ATOM 3148 C CA . ARG B 1 104 ? -14.078 25.984 -3.545 1 88.56 104 ARG B CA 1
ATOM 3149 C C . ARG B 1 104 ? -13.305 24.672 -3.529 1 88.56 104 ARG B C 1
ATOM 3151 O O . ARG B 1 104 ? -12.633 24.344 -4.504 1 88.56 104 ARG B O 1
ATOM 3158 N N . ALA B 1 105 ? -13.438 23.922 -2.479 1 88.12 105 ALA B N 1
ATOM 3159 C CA . ALA B 1 105 ? -12.734 22.656 -2.398 1 88.12 105 ALA B CA 1
ATOM 3160 C C . ALA B 1 105 ? -13.266 21.656 -3.432 1 88.12 105 ALA B C 1
ATOM 3162 O O . ALA B 1 105 ? -14.453 21.672 -3.748 1 88.12 105 ALA B O 1
ATOM 3163 N N . PRO B 1 106 ? -12.383 20.891 -3.998 1 84.44 106 PRO B N 1
ATOM 3164 C CA . PRO B 1 106 ? -12.844 19.891 -4.969 1 84.44 106 PRO B CA 1
ATOM 3165 C C . PRO B 1 106 ? -13.961 19.016 -4.422 1 84.44 106 PRO B C 1
ATOM 3167 O O . PRO B 1 106 ? -13.867 18.516 -3.295 1 84.44 106 PRO B O 1
ATOM 3170 N N . ALA B 1 107 ? -14.953 18.766 -5.242 1 86.38 107 ALA B N 1
ATOM 3171 C CA . ALA B 1 107 ? -16.141 18 -4.848 1 86.38 107 ALA B CA 1
ATOM 3172 C C . ALA B 1 107 ? -15.766 16.594 -4.395 1 86.38 107 ALA B C 1
ATOM 3174 O O . ALA B 1 107 ? -16.328 16.062 -3.438 1 86.38 107 ALA B O 1
ATOM 3175 N N . ALA B 1 108 ? -14.812 16.047 -5.031 1 83.81 108 ALA B N 1
ATOM 3176 C CA . ALA B 1 108 ? -14.406 14.672 -4.727 1 83.81 108 ALA B CA 1
ATOM 3177 C C . ALA B 1 108 ? -13.875 14.562 -3.301 1 83.81 108 ALA B C 1
ATOM 3179 O O . ALA B 1 108 ? -14.094 13.562 -2.623 1 83.81 108 ALA B O 1
ATOM 3180 N N . LYS B 1 109 ? -13.227 15.531 -2.863 1 88.12 109 LYS B N 1
ATOM 3181 C CA . LYS B 1 109 ? -12.688 15.539 -1.506 1 88.12 109 LYS B CA 1
ATOM 3182 C C . LYS B 1 109 ? -13.797 15.68 -0.472 1 88.12 109 LYS B C 1
ATOM 3184 O O . LYS B 1 109 ? -13.797 14.992 0.551 1 88.12 109 LYS B O 1
ATOM 3189 N N . LEU B 1 110 ? -14.719 16.531 -0.784 1 92.75 110 LEU B N 1
ATOM 3190 C CA . LEU B 1 110 ? -15.844 16.766 0.112 1 92.75 110 LEU B CA 1
ATOM 3191 C C . LEU B 1 110 ? -16.75 15.539 0.194 1 92.75 110 LEU B C 1
ATOM 3193 O O . LEU B 1 110 ? -17.203 15.164 1.278 1 92.75 110 LEU B O 1
ATOM 3197 N N . ASP B 1 111 ? -16.922 14.906 -0.955 1 91.81 111 ASP B N 1
ATOM 3198 C CA . ASP B 1 111 ? -17.734 13.688 -0.995 1 91.81 111 ASP B CA 1
ATOM 3199 C C . ASP B 1 111 ? -17.109 12.586 -0.145 1 91.81 111 ASP B C 1
ATOM 3201 O O . ASP B 1 111 ? -17.828 11.844 0.532 1 91.81 111 ASP B O 1
ATOM 3205 N N . ARG B 1 112 ? -15.859 12.492 -0.16 1 92.62 112 ARG B N 1
ATOM 3206 C CA . ARG B 1 112 ? -15.172 11.469 0.615 1 92.62 112 ARG B CA 1
ATOM 3207 C C . ARG B 1 112 ? -15.297 11.734 2.111 1 92.62 112 ARG B C 1
ATOM 3209 O O . ARG B 1 112 ? -15.422 10.805 2.908 1 92.62 112 ARG B O 1
ATOM 3216 N N . ILE B 1 113 ? -15.195 12.969 2.473 1 96.12 113 ILE B N 1
ATOM 3217 C CA . ILE B 1 113 ? -15.367 13.352 3.871 1 96.12 113 ILE B CA 1
ATOM 3218 C C . ILE B 1 113 ? -16.75 12.922 4.359 1 96.12 113 ILE B C 1
ATOM 3220 O O . ILE B 1 113 ? -16.859 12.297 5.418 1 96.12 113 ILE B O 1
ATOM 3224 N N . ARG B 1 114 ? -17.766 13.164 3.553 1 94.94 114 ARG B N 1
ATOM 3225 C CA . ARG B 1 114 ? -19.125 12.758 3.895 1 94.94 114 ARG B CA 1
ATOM 3226 C C . ARG B 1 114 ? -19.234 11.234 3.965 1 94.94 114 ARG B C 1
ATOM 3228 O O . ARG B 1 114 ? -19.828 10.695 4.902 1 94.94 114 ARG B O 1
ATOM 3235 N N . ALA B 1 115 ? -18.609 10.641 3.045 1 93.38 115 ALA B N 1
ATOM 3236 C CA . ALA B 1 115 ? -18.688 9.18 2.945 1 93.38 115 ALA B CA 1
ATOM 3237 C C . ALA B 1 115 ? -18.047 8.516 4.156 1 93.38 115 ALA B C 1
ATOM 3239 O O . ALA B 1 115 ? -18.453 7.422 4.559 1 93.38 115 ALA B O 1
ATOM 3240 N N . LEU B 1 116 ? -17.141 9.188 4.758 1 94.62 116 LEU B N 1
ATOM 3241 C CA . LEU B 1 116 ? -16.422 8.602 5.883 1 94.62 116 LEU B CA 1
ATOM 3242 C C . LEU B 1 116 ? -17.109 8.945 7.203 1 94.62 116 LEU B C 1
ATOM 3244 O O . LEU B 1 116 ? -16.656 8.531 8.273 1 94.62 116 LEU B O 1
ATOM 3248 N N . GLY B 1 117 ? -18.203 9.719 7.141 1 93.62 117 GLY B N 1
ATOM 3249 C CA . GLY B 1 117 ? -19.062 9.781 8.32 1 93.62 117 GLY B CA 1
ATOM 3250 C C . GLY B 1 117 ? -19.172 11.172 8.906 1 93.62 117 GLY B C 1
ATOM 3251 O O . GLY B 1 117 ? -19.828 11.375 9.922 1 93.62 117 GLY B O 1
ATOM 3252 N N . ALA B 1 118 ? -18.547 12.133 8.242 1 97.5 118 ALA B N 1
ATOM 3253 C CA . ALA B 1 118 ? -18.562 13.484 8.805 1 97.5 118 ALA B CA 1
ATOM 3254 C C . ALA B 1 118 ? -19.703 14.312 8.203 1 97.5 118 ALA B C 1
ATOM 3256 O O . ALA B 1 118 ? -20.047 14.133 7.031 1 97.5 118 ALA B O 1
ATOM 3257 N N . ALA B 1 119 ? -20.281 15.164 9.008 1 97.81 119 ALA B N 1
ATOM 3258 C CA . ALA B 1 119 ? -21.141 16.219 8.484 1 97.81 119 ALA B CA 1
ATOM 3259 C C . ALA B 1 119 ? -20.328 17.359 7.883 1 97.81 119 ALA B C 1
ATOM 3261 O O . ALA B 1 119 ? -19.297 17.734 8.43 1 97.81 119 ALA B O 1
ATOM 3262 N N . LEU B 1 120 ? -20.828 17.875 6.758 1 97.56 120 LEU B N 1
ATOM 3263 C CA . LEU B 1 120 ? -20.094 18.938 6.082 1 97.56 120 LEU B CA 1
ATOM 3264 C C . LEU B 1 120 ? -20.828 20.266 6.238 1 97.56 120 LEU B C 1
ATOM 3266 O O . LEU B 1 120 ? -22.031 20.359 6.008 1 97.56 120 LEU B O 1
ATOM 3270 N N . GLU B 1 121 ? -20.125 21.188 6.723 1 97.44 121 GLU B N 1
ATOM 3271 C CA . GLU B 1 121 ? -20.547 22.594 6.699 1 97.44 121 GLU B CA 1
ATOM 3272 C C . GLU B 1 121 ? -19.734 23.391 5.684 1 97.44 121 GLU B C 1
ATOM 3274 O O . GLU B 1 121 ? -18.531 23.562 5.844 1 97.44 121 GLU B O 1
ATOM 3279 N N . ILE B 1 122 ? -20.406 23.922 4.664 1 97.06 122 ILE B N 1
ATOM 3280 C CA . ILE B 1 122 ? -19.734 24.609 3.562 1 97.06 122 ILE B CA 1
ATOM 3281 C C . ILE B 1 122 ? -19.828 26.109 3.744 1 97.06 122 ILE B C 1
ATOM 3283 O O . ILE B 1 122 ? -20.906 26.641 4.039 1 97.06 122 ILE B O 1
ATOM 3287 N N . VAL B 1 123 ? -18.766 26.766 3.66 1 96.81 123 VAL B N 1
ATOM 3288 C CA . VAL B 1 123 ? -18.75 28.219 3.754 1 96.81 123 VAL B CA 1
ATOM 3289 C C . VAL B 1 123 ? -18.422 28.828 2.387 1 96.81 123 VAL B C 1
ATOM 3291 O O . VAL B 1 123 ? -17.797 28.188 1.552 1 96.81 123 VAL B O 1
ATOM 3294 N N . ASP B 1 124 ? -18.938 30.125 2.324 1 91.44 124 ASP B N 1
ATOM 3295 C CA . ASP B 1 124 ? -18.578 30.922 1.152 1 91.44 124 ASP B CA 1
ATOM 3296 C C . ASP B 1 124 ? -17.234 31.625 1.354 1 91.44 124 ASP B C 1
ATOM 3298 O O . ASP B 1 124 ? -17.016 32.281 2.379 1 91.44 124 ASP B O 1
ATOM 3302 N N . GLY B 1 125 ? -16.156 31.203 0.697 1 89.62 125 GLY B N 1
ATOM 3303 C CA . GLY B 1 125 ? -14.844 31.797 0.857 1 89.62 125 GLY B CA 1
ATOM 3304 C C . GLY B 1 125 ? -13.719 30.797 0.743 1 89.62 125 GLY B C 1
ATOM 3305 O O . GLY B 1 125 ? -13.844 29.781 0.047 1 89.62 125 GLY B O 1
ATOM 3306 N N . ASP B 1 126 ? -12.602 31.234 1.463 1 87.25 126 ASP B N 1
ATOM 3307 C CA . ASP B 1 126 ? -11.406 30.391 1.394 1 87.25 126 ASP B CA 1
ATOM 3308 C C . ASP B 1 126 ? -11.211 29.625 2.693 1 87.25 126 ASP B C 1
ATOM 3310 O O . ASP B 1 126 ? -12.133 29.516 3.504 1 87.25 126 ASP B O 1
ATOM 3314 N N . PHE B 1 127 ? -10.164 29 2.865 1 87.94 127 PHE B N 1
ATOM 3315 C CA . PHE B 1 127 ? -9.867 28.141 4.008 1 87.94 127 PHE B CA 1
ATOM 3316 C C . PHE B 1 127 ? -9.867 28.953 5.301 1 87.94 127 PHE B C 1
ATOM 3318 O O . PHE B 1 127 ? -10.281 28.453 6.352 1 87.94 127 PHE B O 1
ATOM 3325 N N . GLU B 1 128 ? -9.453 30.188 5.23 1 87.25 128 GLU B N 1
ATOM 3326 C CA . GLU B 1 128 ? -9.438 31.031 6.422 1 87.25 128 GLU B CA 1
ATOM 3327 C C . GLU B 1 128 ? -10.852 31.25 6.953 1 87.25 128 GLU B C 1
ATOM 3329 O O . GLU B 1 128 ? -11.07 31.266 8.164 1 87.25 128 GLU B O 1
ATOM 3334 N N . GLN B 1 129 ? -11.734 31.406 6.07 1 93 129 GLN B N 1
ATOM 3335 C CA . GLN B 1 129 ? -13.133 31.547 6.48 1 93 129 GLN B CA 1
ATOM 3336 C C . GLN B 1 129 ? -13.664 30.25 7.074 1 93 129 GLN B C 1
ATOM 3338 O O . GLN B 1 129 ? -14.484 30.266 7.992 1 93 129 GLN B O 1
ATOM 3343 N N . ALA B 1 130 ? -13.219 29.156 6.488 1 96.38 130 ALA B N 1
ATOM 3344 C CA . ALA B 1 130 ? -13.609 27.859 7.039 1 96.38 130 ALA B CA 1
ATOM 3345 C C . ALA B 1 130 ? -13.086 27.688 8.461 1 96.38 130 ALA B C 1
ATOM 3347 O O . ALA B 1 130 ? -13.789 27.172 9.336 1 96.38 130 ALA B O 1
ATOM 3348 N N . ARG B 1 131 ? -11.938 28.109 8.711 1 95.31 131 ARG B N 1
ATOM 3349 C CA . ARG B 1 131 ? -11.336 28.031 10.039 1 95.31 131 ARG B CA 1
ATOM 3350 C C . ARG B 1 131 ? -12.109 28.875 11.047 1 95.31 131 ARG B C 1
ATOM 3352 O O . ARG B 1 131 ? -12.375 28.422 12.164 1 95.31 131 ARG B O 1
ATOM 3359 N N . GLU B 1 132 ? -12.406 30.078 10.625 1 96.5 132 GLU B N 1
ATOM 3360 C CA . GLU B 1 132 ? -13.164 30.969 11.484 1 96.5 132 GLU B CA 1
ATOM 3361 C C . GLU B 1 132 ? -14.531 30.375 11.828 1 96.5 132 GLU B C 1
ATOM 3363 O O . GLU B 1 132 ? -14.961 30.406 12.984 1 96.5 132 GLU B O 1
ATOM 3368 N N . ARG B 1 133 ? -15.148 29.859 10.836 1 98 133 ARG B N 1
ATOM 3369 C CA . ARG B 1 133 ? -16.469 29.25 11.039 1 98 133 ARG B CA 1
ATOM 3370 C C . ARG B 1 133 ? -16.391 28.047 11.961 1 98 133 ARG B C 1
ATOM 3372 O O . ARG B 1 133 ? -17.25 27.844 12.805 1 98 133 ARG B O 1
ATOM 3379 N N . ALA B 1 134 ? -15.406 27.219 11.781 1 98.56 134 ALA B N 1
ATOM 3380 C CA . ALA B 1 134 ? -15.211 26.062 12.648 1 98.56 134 ALA B CA 1
ATOM 3381 C C . ALA B 1 134 ? -15.039 26.484 14.109 1 98.56 134 ALA B C 1
ATOM 3383 O O . ALA B 1 134 ? -15.625 25.891 15.008 1 98.56 134 ALA B O 1
ATOM 3384 N N . SER B 1 135 ? -14.258 27.531 14.32 1 98.19 135 SER B N 1
ATOM 3385 C CA . SER B 1 135 ? -14.047 28.062 15.664 1 98.19 135 SER B CA 1
ATOM 3386 C C . SER B 1 135 ? -15.344 28.578 16.266 1 98.19 135 SER B C 1
ATOM 3388 O O . SER B 1 135 ? -15.625 28.344 17.453 1 98.19 135 SER B O 1
ATOM 3390 N N . GLU B 1 136 ? -16.078 29.25 15.445 1 98.38 136 GLU B N 1
ATOM 3391 C CA . GLU B 1 136 ? -17.375 29.781 15.883 1 98.38 136 GLU B CA 1
ATOM 3392 C C . GLU B 1 136 ? -18.328 28.656 16.266 1 98.38 136 GLU B C 1
ATOM 3394 O O . GLU B 1 136 ? -18.984 28.719 17.312 1 98.38 136 GLU B O 1
ATOM 3399 N N . LEU B 1 137 ? -18.406 27.672 15.469 1 98.06 137 LEU B N 1
ATOM 3400 C CA . LEU B 1 137 ? -19.281 26.531 15.727 1 98.06 137 LEU B CA 1
ATOM 3401 C C . LEU B 1 137 ? -18.891 25.828 17.016 1 98.06 137 LEU B C 1
ATOM 3403 O O . LEU B 1 137 ? -19.75 25.422 17.797 1 98.06 137 LEU B O 1
ATOM 3407 N N . ALA B 1 138 ? -17.594 25.609 17.172 1 98.31 138 ALA B N 1
ATOM 3408 C CA . ALA B 1 138 ? -17.109 24.953 18.375 1 98.31 138 ALA B CA 1
ATOM 3409 C C . ALA B 1 138 ? -17.516 25.719 19.641 1 98.31 138 ALA B C 1
ATOM 3411 O O . ALA B 1 138 ? -17.953 25.125 20.625 1 98.31 138 ALA B O 1
ATOM 3412 N N . ARG B 1 139 ? -17.406 27.031 19.594 1 98.06 139 ARG B N 1
ATOM 3413 C CA . ARG B 1 139 ? -17.781 27.891 20.719 1 98.06 139 ARG B CA 1
ATOM 3414 C C . ARG B 1 139 ? -19.281 27.844 20.953 1 98.06 139 ARG B C 1
ATOM 3416 O O . ARG B 1 139 ? -19.719 27.688 22.094 1 98.06 139 ARG B O 1
ATOM 3423 N N . GLN B 1 140 ? -20.016 27.953 19.922 1 97.94 140 GLN B N 1
ATOM 3424 C CA . GLN B 1 140 ? -21.469 28.016 20.016 1 97.94 140 GLN B CA 1
ATOM 3425 C C . GLN B 1 140 ? -22.031 26.703 20.562 1 97.94 140 GLN B C 1
ATOM 3427 O O . GLN B 1 140 ? -22.969 26.719 21.375 1 97.94 140 GLN B O 1
ATOM 3432 N N . ARG B 1 141 ? -21.422 25.625 20.156 1 96.94 141 ARG B N 1
ATOM 3433 C CA . ARG B 1 141 ? -21.969 24.312 20.484 1 96.94 141 ARG B CA 1
ATOM 3434 C C . ARG B 1 141 ? -21.266 23.75 21.719 1 96.94 141 ARG B C 1
ATOM 3436 O O . ARG B 1 141 ? -21.734 22.766 22.297 1 96.94 141 ARG B O 1
ATOM 3443 N N . GLY B 1 142 ? -20.219 24.359 22.156 1 97.25 142 GLY B N 1
ATOM 3444 C CA . GLY B 1 142 ? -19.453 23.844 23.281 1 97.25 142 GLY B CA 1
ATOM 3445 C C . GLY B 1 142 ? -18.781 22.516 22.984 1 97.25 142 GLY B C 1
ATOM 3446 O O . GLY B 1 142 ? -18.781 21.609 23.812 1 97.25 142 GLY B O 1
ATOM 3447 N N . VAL B 1 143 ? -18.312 22.375 21.75 1 97.81 143 VAL B N 1
ATOM 3448 C CA . VAL B 1 143 ? -17.703 21.109 21.359 1 97.81 143 VAL B CA 1
ATOM 3449 C C . VAL B 1 143 ? -16.219 21.328 21.031 1 97.81 143 VAL B C 1
ATOM 3451 O O . VAL B 1 143 ? -15.758 22.453 20.922 1 97.81 143 VAL B O 1
ATOM 3454 N N . ARG B 1 144 ? -15.484 20.219 20.922 1 98.38 144 ARG B N 1
ATOM 3455 C CA . ARG B 1 144 ? -14.039 20.234 20.703 1 98.38 144 ARG B CA 1
ATOM 3456 C C . ARG B 1 144 ? -13.711 20.75 19.312 1 98.38 144 ARG B C 1
ATOM 3458 O O . ARG B 1 144 ? -14.203 20.203 18.312 1 98.38 144 ARG B O 1
ATOM 3465 N N . LEU B 1 145 ? -12.898 21.812 19.25 1 98.75 145 LEU B N 1
ATOM 3466 C CA . LEU B 1 145 ? -12.266 22.219 18 1 98.75 145 LEU B CA 1
ATOM 3467 C C . LEU B 1 145 ? -10.938 21.5 17.797 1 98.75 145 LEU B C 1
ATOM 3469 O O . LEU B 1 145 ? -10.086 21.5 18.688 1 98.75 145 LEU B O 1
ATOM 3473 N N . VAL B 1 146 ? -10.812 20.812 16.672 1 98.75 146 VAL B N 1
ATOM 3474 C CA . VAL B 1 146 ? -9.547 20.156 16.375 1 98.75 146 VAL B CA 1
ATOM 3475 C C . VAL B 1 146 ? -8.766 21 15.359 1 98.75 146 VAL B C 1
ATOM 3477 O O . VAL B 1 146 ? -9.25 21.281 14.266 1 98.75 146 VAL B O 1
ATOM 3480 N N . GLU B 1 147 ? -7.641 21.406 15.758 1 97.94 147 GLU B N 1
ATOM 3481 C CA . GLU B 1 147 ? -6.73 22.156 14.898 1 97.94 147 GLU B CA 1
ATOM 3482 C C . GLU B 1 147 ? -5.449 21.375 14.625 1 97.94 147 GLU B C 1
ATOM 3484 O O . GLU B 1 147 ? -4.637 21.156 15.531 1 97.94 147 GLU B O 1
ATOM 3489 N N . ASP B 1 148 ? -5.246 21.047 13.383 1 96.88 148 ASP B N 1
ATOM 3490 C CA . ASP B 1 148 ? -4.125 20.219 12.961 1 96.88 148 ASP B CA 1
ATOM 3491 C C . ASP B 1 148 ? -2.791 20.844 13.328 1 96.88 148 ASP B C 1
ATOM 3493 O O . ASP B 1 148 ? -2.596 22.047 13.133 1 96.88 148 ASP B O 1
ATOM 3497 N N . SER B 1 149 ? -1.854 20.125 13.898 1 97.69 149 SER B N 1
ATOM 3498 C CA . SER B 1 149 ? -0.512 20.516 14.32 1 97.69 149 SER B CA 1
ATOM 3499 C C . SER B 1 149 ? -0.55 21.328 15.609 1 97.69 149 SER B C 1
ATOM 3501 O O . SER B 1 149 ? 0.324 21.188 16.469 1 97.69 149 SER B O 1
ATOM 3503 N N . LEU B 1 150 ? -1.557 22.219 15.742 1 97.81 150 LEU B N 1
ATOM 3504 C CA . LEU B 1 150 ? -1.667 22.969 17 1 97.81 150 LEU B CA 1
ATOM 3505 C C . LEU B 1 150 ? -2.045 22.047 18.141 1 97.81 150 LEU B C 1
ATOM 3507 O O . LEU B 1 150 ? -1.452 22.109 19.219 1 97.81 150 LEU B O 1
ATOM 3511 N N . ASP B 1 151 ? -3.066 21.25 17.875 1 98.38 151 ASP B N 1
ATOM 3512 C CA . ASP B 1 151 ? -3.424 20.234 18.859 1 98.38 151 ASP B CA 1
ATOM 3513 C C . ASP B 1 151 ? -2.34 19.172 18.984 1 98.38 151 ASP B C 1
ATOM 3515 O O . ASP B 1 151 ? -2.047 18.469 18.016 1 98.38 151 ASP B O 1
ATOM 3519 N N . ILE B 1 152 ? -1.852 18.969 20.125 1 98.5 152 ILE B N 1
ATOM 3520 C CA . ILE B 1 152 ? -0.672 18.141 20.359 1 98.5 152 ILE B CA 1
ATOM 3521 C C . ILE B 1 152 ? -0.987 16.688 20.031 1 98.5 152 ILE B C 1
ATOM 3523 O O . ILE B 1 152 ? -0.11 15.938 19.578 1 98.5 152 ILE B O 1
ATOM 3527 N N . GLU B 1 153 ? -2.262 16.281 20.141 1 98.56 153 GLU B N 1
ATOM 3528 C CA . GLU B 1 153 ? -2.684 14.914 19.875 1 98.56 153 GLU B CA 1
ATOM 3529 C C . GLU B 1 153 ? -2.432 14.539 18.422 1 98.56 153 GLU B C 1
ATOM 3531 O O . GLU B 1 153 ? -2.1 13.391 18.109 1 98.56 153 GLU B O 1
ATOM 3536 N N . THR B 1 154 ? -2.609 15.516 17.5 1 98.81 154 THR B N 1
ATOM 3537 C CA . THR B 1 154 ? -2.373 15.219 16.094 1 98.81 154 THR B CA 1
ATOM 3538 C C . THR B 1 154 ? -0.887 14.984 15.828 1 98.81 154 THR B C 1
ATOM 3540 O O . THR B 1 154 ? -0.521 14.148 15 1 98.81 154 THR B O 1
ATOM 3543 N N . CYS B 1 155 ? -0.03 15.664 16.609 1 98.88 155 CYS B N 1
ATOM 3544 C CA . CYS B 1 155 ? 1.413 15.492 16.484 1 98.88 155 CYS B CA 1
ATOM 3545 C C . CYS B 1 155 ? 1.856 14.188 17.141 1 98.88 155 CYS B C 1
ATOM 3547 O O . CYS B 1 155 ? 2.629 13.422 16.562 1 98.88 155 CYS B O 1
ATOM 3549 N N . GLU B 1 156 ? 1.299 13.938 18.328 1 98.88 156 GLU B N 1
ATOM 3550 C CA . GLU B 1 156 ? 1.719 12.766 19.094 1 98.88 156 GLU B CA 1
ATOM 3551 C C . GLU B 1 156 ? 1.173 11.484 18.453 1 98.88 156 GLU B C 1
ATOM 3553 O O . GLU B 1 156 ? 1.827 10.438 18.5 1 98.88 156 GLU B O 1
ATOM 3558 N N . GLY B 1 157 ? -0.014 11.555 17.859 1 98.88 157 GLY B N 1
ATOM 3559 C CA . GLY B 1 157 ? -0.465 10.445 17.031 1 98.88 157 GLY B CA 1
ATOM 3560 C C . GLY B 1 157 ? 0.458 10.156 15.867 1 98.88 157 GLY B C 1
ATOM 3561 O O . GLY B 1 157 ? 0.861 9.016 15.656 1 98.88 157 GLY B O 1
ATOM 3562 N N . ALA B 1 158 ? 0.82 11.211 15.109 1 98.88 158 ALA B N 1
ATOM 3563 C CA . ALA B 1 158 ? 1.738 11.07 13.984 1 98.88 158 ALA B CA 1
ATOM 3564 C C . ALA B 1 158 ? 3.104 10.57 14.445 1 98.88 158 ALA B C 1
ATOM 3566 O O . ALA B 1 158 ? 3.783 9.836 13.719 1 98.88 158 ALA B O 1
ATOM 3567 N N . ALA B 1 159 ? 3.447 10.867 15.703 1 98.94 159 ALA B N 1
ATOM 3568 C CA . ALA B 1 159 ? 4.746 10.523 16.281 1 98.94 159 ALA B CA 1
ATOM 3569 C C . ALA B 1 159 ? 4.914 9.016 16.406 1 98.94 159 ALA B C 1
ATOM 3571 O O . ALA B 1 159 ? 6.039 8.516 16.484 1 98.94 159 ALA B O 1
ATOM 3572 N N . THR B 1 160 ? 3.84 8.289 16.438 1 98.94 160 THR B N 1
ATOM 3573 C CA . THR B 1 160 ? 3.938 6.836 16.531 1 98.94 160 THR B CA 1
ATOM 3574 C C . THR B 1 160 ? 4.625 6.262 15.297 1 98.94 160 THR B C 1
ATOM 3576 O O . THR B 1 160 ? 5.191 5.168 15.352 1 98.94 160 THR B O 1
ATOM 3579 N N . ILE B 1 161 ? 4.598 6.988 14.172 1 98.94 161 ILE B N 1
ATOM 3580 C CA . ILE B 1 161 ? 5.395 6.617 13.008 1 98.94 161 ILE B CA 1
ATOM 3581 C C . ILE B 1 161 ? 6.875 6.605 13.375 1 98.94 161 ILE B C 1
ATOM 3583 O O . ILE B 1 161 ? 7.617 5.707 12.969 1 98.94 161 ILE B O 1
ATOM 3587 N N . GLY B 1 162 ? 7.281 7.629 14.172 1 98.94 162 GLY B N 1
ATOM 3588 C CA . GLY B 1 162 ? 8.656 7.715 14.625 1 98.94 162 GLY B CA 1
ATOM 3589 C C . GLY B 1 162 ? 9.094 6.523 15.453 1 98.94 162 GLY B C 1
ATOM 3590 O O . GLY B 1 162 ? 10.234 6.074 15.359 1 98.94 162 GLY B O 1
ATOM 3591 N N . LEU B 1 163 ? 8.188 5.973 16.281 1 98.88 163 LEU B N 1
ATOM 3592 C CA . LEU B 1 163 ? 8.492 4.781 17.062 1 98.88 163 LEU B CA 1
ATOM 3593 C C . LEU B 1 163 ? 8.852 3.607 16.156 1 98.88 163 LEU B C 1
ATOM 3595 O O . LEU B 1 163 ? 9.758 2.83 16.469 1 98.88 163 LEU B O 1
ATOM 3599 N N . GLU B 1 164 ? 8.156 3.486 15.078 1 98.75 164 GLU B N 1
ATOM 3600 C CA . GLU B 1 164 ? 8.406 2.412 14.125 1 98.75 164 GLU B CA 1
ATOM 3601 C C . GLU B 1 164 ? 9.695 2.648 13.352 1 98.75 164 GLU B C 1
ATOM 3603 O O . GLU B 1 164 ? 10.453 1.709 13.086 1 98.75 164 GLU B O 1
ATOM 3608 N N . LEU B 1 165 ? 9.984 3.914 13.023 1 98.81 165 LEU B N 1
ATOM 3609 C CA . LEU B 1 165 ? 11.188 4.273 12.273 1 98.81 165 LEU B CA 1
ATOM 3610 C C . LEU B 1 165 ? 12.43 4.129 13.141 1 98.81 165 LEU B C 1
ATOM 3612 O O . LEU B 1 165 ? 13.516 3.838 12.633 1 98.81 165 LEU B O 1
ATOM 3616 N N . ALA B 1 166 ? 12.266 4.32 14.445 1 98.44 166 ALA B N 1
ATOM 3617 C CA . ALA B 1 166 ? 13.406 4.297 15.359 1 98.44 166 ALA B CA 1
ATOM 3618 C C . ALA B 1 166 ? 14.062 2.918 15.375 1 98.44 166 ALA B C 1
ATOM 3620 O O . ALA B 1 166 ? 15.25 2.795 15.695 1 98.44 166 ALA B O 1
ATOM 3621 N N . ALA B 1 167 ? 13.312 1.891 15.016 1 94.69 167 ALA B N 1
ATOM 3622 C CA . ALA B 1 167 ? 13.812 0.518 15 1 94.69 167 ALA B CA 1
ATOM 3623 C C . ALA B 1 167 ? 14.453 0.184 13.656 1 94.69 167 ALA B C 1
ATOM 3625 O O . ALA B 1 167 ? 15.039 -0.891 13.492 1 94.69 167 ALA B O 1
ATOM 3626 N N . PHE B 1 168 ? 14.414 1.099 12.711 1 96.94 168 PHE B N 1
ATOM 3627 C CA . PHE B 1 168 ? 14.906 0.9 11.352 1 96.94 168 PHE B CA 1
ATOM 3628 C C . PHE B 1 168 ? 16.219 1.645 11.141 1 96.94 168 PHE B C 1
ATOM 3630 O O . PHE B 1 168 ? 16.359 2.793 11.562 1 96.94 168 PHE B O 1
ATOM 3637 N N . SER B 1 169 ? 17.219 1.038 10.594 1 96.94 169 SER B N 1
ATOM 3638 C CA . SER B 1 169 ? 18.516 1.664 10.367 1 96.94 169 SER B CA 1
ATOM 3639 C C . SER B 1 169 ? 18.5 2.514 9.102 1 96.94 169 SER B C 1
ATOM 3641 O O . SER B 1 169 ? 18.312 1.995 8 1 96.94 169 SER B O 1
ATOM 3643 N N . CYS B 1 170 ? 18.703 3.801 9.203 1 98.44 170 CYS B N 1
ATOM 3644 C CA . CYS B 1 170 ? 18.828 4.734 8.086 1 98.44 170 CYS B CA 1
ATOM 3645 C C . CYS B 1 170 ? 19.625 5.969 8.492 1 98.44 170 CYS B C 1
ATOM 3647 O O . CYS B 1 170 ? 19.891 6.18 9.672 1 98.44 170 CYS B O 1
ATOM 3649 N N . ASP B 1 171 ? 20.062 6.703 7.477 1 98.69 171 ASP B N 1
ATOM 3650 C CA . ASP B 1 171 ? 20.844 7.918 7.711 1 98.69 171 ASP B CA 1
ATOM 3651 C C . ASP B 1 171 ? 19.922 9.133 7.855 1 98.69 171 ASP B C 1
ATOM 3653 O O . ASP B 1 171 ? 20.25 10.078 8.578 1 98.69 171 ASP B O 1
ATOM 3657 N N . MET B 1 172 ? 18.75 9.094 7.109 1 98.69 172 MET B N 1
ATOM 3658 C CA . MET B 1 172 ? 17.906 10.273 6.984 1 98.69 172 MET B CA 1
ATOM 3659 C C . MET B 1 172 ? 16.453 9.883 6.781 1 98.69 172 MET B C 1
ATOM 3661 O O . MET B 1 172 ? 16.156 8.859 6.156 1 98.69 172 MET B O 1
ATOM 3665 N N . VAL B 1 173 ? 15.633 10.695 7.316 1 98.94 173 VAL B N 1
ATOM 3666 C CA . VAL B 1 173 ? 14.203 10.602 7.031 1 98.94 173 VAL B CA 1
ATOM 3667 C C . VAL B 1 173 ? 13.711 11.906 6.414 1 98.94 173 VAL B C 1
ATOM 3669 O O . VAL B 1 173 ? 13.953 12.984 6.957 1 98.94 173 VAL B O 1
ATOM 3672 N N . LEU B 1 174 ? 13.117 11.797 5.23 1 98.94 174 LEU B N 1
ATOM 3673 C CA . LEU B 1 174 ? 12.492 12.922 4.543 1 98.94 174 LEU B CA 1
ATOM 3674 C C . LEU B 1 174 ? 11 12.992 4.844 1 98.94 174 LEU B C 1
ATOM 3676 O O . LEU B 1 174 ? 10.273 12.031 4.59 1 98.94 174 LEU B O 1
ATOM 3680 N N . ILE B 1 175 ? 10.562 14.133 5.375 1 98.94 175 ILE B N 1
ATOM 3681 C CA . ILE B 1 175 ? 9.195 14.266 5.871 1 98.94 175 ILE B CA 1
ATOM 3682 C C . ILE B 1 175 ? 8.523 15.469 5.219 1 98.94 175 ILE B C 1
ATOM 3684 O O . ILE B 1 175 ? 9.086 16.562 5.195 1 98.94 175 ILE B O 1
ATOM 3688 N N . ALA B 1 176 ? 7.312 15.258 4.664 1 98.94 176 ALA B N 1
ATOM 3689 C CA . ALA B 1 176 ? 6.523 16.375 4.141 1 98.94 176 ALA B CA 1
ATOM 3690 C C . ALA B 1 176 ? 6.223 17.391 5.238 1 98.94 176 ALA B C 1
ATOM 3692 O O . ALA B 1 176 ? 5.918 17.016 6.371 1 98.94 176 ALA B O 1
ATOM 3693 N N . LEU B 1 177 ? 6.32 18.625 4.867 1 98.81 177 LEU B N 1
ATOM 3694 C CA . LEU B 1 177 ? 6.164 19.703 5.84 1 98.81 177 LEU B CA 1
ATOM 3695 C C . LEU B 1 177 ? 5.027 20.625 5.445 1 98.81 177 LEU B C 1
ATOM 3697 O O . LEU B 1 177 ? 5.051 21.219 4.363 1 98.81 177 LEU B O 1
ATOM 3701 N N . GLY B 1 178 ? 4.035 20.656 6.195 1 97.44 178 GLY B N 1
ATOM 3702 C CA . GLY B 1 178 ? 2.945 21.609 6.172 1 97.44 178 GLY B CA 1
ATOM 3703 C C . GLY B 1 178 ? 2.787 22.359 7.484 1 97.44 178 GLY B C 1
ATOM 3704 O O . GLY B 1 178 ? 3.684 23.109 7.895 1 97.44 178 GLY B O 1
ATOM 3705 N N . GLY B 1 179 ? 1.758 21.984 8.188 1 96.19 179 GLY B N 1
ATOM 3706 C CA . GLY B 1 179 ? 1.569 22.547 9.516 1 96.19 179 GLY B CA 1
ATOM 3707 C C . GLY B 1 179 ? 2.549 22 10.539 1 96.19 179 GLY B C 1
ATOM 3708 O O . GLY B 1 179 ? 2.75 22.594 11.594 1 96.19 179 GLY B O 1
ATOM 3709 N N . GLY B 1 180 ? 3.088 20.922 10.242 1 98.5 180 GLY B N 1
ATOM 3710 C CA . GLY B 1 180 ? 4.207 20.438 11.039 1 98.5 180 GLY B CA 1
ATOM 3711 C C . GLY B 1 180 ? 3.848 19.281 11.953 1 98.5 180 GLY B C 1
ATOM 3712 O O . GLY B 1 180 ? 4.691 18.797 12.711 1 98.5 180 GLY B O 1
ATOM 3713 N N . ALA B 1 181 ? 2.619 18.75 11.828 1 98.56 181 ALA B N 1
ATOM 3714 C CA . ALA B 1 181 ? 2.199 17.688 12.734 1 98.56 181 ALA B CA 1
ATOM 3715 C C . ALA B 1 181 ? 3.084 16.453 12.586 1 98.56 181 ALA B C 1
ATOM 3717 O O . ALA B 1 181 ? 3.631 15.945 13.562 1 98.56 181 ALA B O 1
ATOM 3718 N N . MET B 1 182 ? 3.283 15.977 11.398 1 98.88 182 MET B N 1
ATOM 3719 C CA . MET B 1 182 ? 4.066 14.766 11.148 1 98.88 182 MET B CA 1
ATOM 3720 C C . MET B 1 182 ? 5.543 15.008 11.43 1 98.88 182 MET B C 1
ATOM 3722 O O . MET B 1 182 ? 6.199 14.195 12.086 1 98.88 182 MET B O 1
ATOM 3726 N N . ALA B 1 183 ? 6.02 16.156 10.984 1 98.88 183 ALA B N 1
ATOM 3727 C CA . ALA B 1 183 ? 7.441 16.484 11.109 1 98.88 183 ALA B CA 1
ATOM 3728 C C . ALA B 1 183 ? 7.852 16.594 12.57 1 98.88 183 ALA B C 1
ATOM 3730 O O . ALA B 1 183 ? 8.859 16.016 12.984 1 98.88 183 ALA B O 1
ATOM 3731 N N . THR B 1 184 ? 7.082 17.344 13.359 1 98.81 184 THR B N 1
ATOM 3732 C CA . THR B 1 184 ? 7.438 17.516 14.766 1 98.81 184 THR B CA 1
ATOM 3733 C C . THR B 1 184 ? 7.293 16.188 15.523 1 98.81 184 THR B C 1
ATOM 3735 O O . THR B 1 184 ? 8.133 15.859 16.359 1 98.81 184 THR B O 1
ATOM 3738 N N . GLY B 1 185 ? 6.234 15.422 15.219 1 98.88 185 GLY B N 1
ATOM 3739 C CA . GLY B 1 185 ? 6.02 14.141 15.875 1 98.88 185 GLY B CA 1
ATOM 3740 C C . GLY B 1 185 ? 7.133 13.141 15.609 1 98.88 185 GLY B C 1
ATOM 3741 O O . GLY B 1 185 ? 7.805 12.695 16.547 1 98.88 185 GLY B O 1
ATOM 3742 N N . ILE B 1 186 ? 7.402 12.828 14.328 1 98.94 186 ILE B N 1
ATOM 3743 C CA . ILE B 1 186 ? 8.445 11.891 13.945 1 98.94 186 ILE B CA 1
ATOM 3744 C C . ILE B 1 186 ? 9.805 12.398 14.438 1 98.94 186 ILE B C 1
ATOM 3746 O O . ILE B 1 186 ? 10.586 11.633 15.008 1 98.94 186 ILE B O 1
ATOM 3750 N N . GLY B 1 187 ? 10.023 13.695 14.234 1 98.81 187 GLY B N 1
ATOM 3751 C CA . GLY B 1 187 ? 11.289 14.289 14.633 1 98.81 187 GLY B CA 1
ATOM 3752 C C . GLY B 1 187 ? 11.594 14.125 16.109 1 98.81 187 GLY B C 1
ATOM 3753 O O . GLY B 1 187 ? 12.719 13.797 16.484 1 98.81 187 GLY B O 1
ATOM 3754 N N . HIS B 1 188 ? 10.602 14.367 16.906 1 98.75 188 HIS B N 1
ATOM 3755 C CA . HIS B 1 188 ? 10.805 14.258 18.359 1 98.75 188 HIS B CA 1
ATOM 3756 C C . HIS B 1 188 ? 11.242 12.852 18.75 1 98.75 188 HIS B C 1
ATOM 3758 O O . HIS B 1 188 ? 12.18 12.688 19.531 1 98.75 188 HIS B O 1
ATOM 3764 N N . VAL B 1 189 ? 10.57 11.883 18.219 1 98.88 189 VAL B N 1
ATOM 3765 C CA . VAL B 1 189 ? 10.883 10.5 18.562 1 98.88 189 VAL B CA 1
ATOM 3766 C C . VAL B 1 189 ? 12.289 10.148 18.094 1 98.88 189 VAL B C 1
ATOM 3768 O O . VAL B 1 189 ? 13.086 9.578 18.844 1 98.88 189 VAL B O 1
ATOM 3771 N N . LEU B 1 190 ? 12.633 10.516 16.844 1 98.75 190 LEU B N 1
ATOM 3772 C CA . LEU B 1 190 ? 13.938 10.164 16.297 1 98.75 190 LEU B CA 1
ATOM 3773 C C . LEU B 1 190 ? 15.055 10.875 17.047 1 98.75 190 LEU B C 1
ATOM 3775 O O . LEU B 1 190 ? 16.109 10.281 17.312 1 98.75 190 LEU B O 1
ATOM 3779 N N . LYS B 1 191 ? 14.844 12.141 17.438 1 97.62 191 LYS B N 1
ATOM 3780 C CA . LYS B 1 191 ? 15.859 12.875 18.188 1 97.62 191 LYS B CA 1
ATOM 3781 C C . LYS B 1 191 ? 16.094 12.234 19.547 1 97.62 191 LYS B C 1
ATOM 3783 O O . LYS B 1 191 ? 17.203 12.297 20.094 1 97.62 191 LYS B O 1
ATOM 3788 N N . THR B 1 192 ? 15.078 11.578 20.047 1 97.56 192 THR B N 1
ATOM 3789 C CA . THR B 1 192 ? 15.156 10.984 21.375 1 97.56 192 THR B CA 1
ATOM 3790 C C . THR B 1 192 ? 15.711 9.562 21.312 1 97.56 192 THR B C 1
ATOM 3792 O O . THR B 1 192 ? 16.562 9.188 22.109 1 97.56 192 THR B O 1
ATOM 3795 N N . LEU B 1 193 ? 15.305 8.812 20.344 1 98.44 193 LEU B N 1
ATOM 3796 C CA . LEU B 1 193 ? 15.602 7.383 20.359 1 98.44 193 LEU B CA 1
ATOM 3797 C C . LEU B 1 193 ? 16.688 7.043 19.344 1 98.44 193 LEU B C 1
ATOM 3799 O O . LEU B 1 193 ? 17.359 6.016 19.469 1 98.44 193 LEU B O 1
ATOM 3803 N N . SER B 1 194 ? 16.844 7.82 18.312 1 98.25 194 SER B N 1
ATOM 3804 C CA . SER B 1 194 ? 17.828 7.602 17.234 1 98.25 194 SER B CA 1
ATOM 3805 C C . SER B 1 194 ? 18.453 8.914 16.797 1 98.25 194 SER B C 1
ATOM 3807 O O . SER B 1 194 ? 18.344 9.297 15.625 1 98.25 194 SER B O 1
ATOM 3809 N N . PRO B 1 195 ? 19.172 9.562 17.703 1 97 195 PRO B N 1
ATOM 3810 C CA . PRO B 1 195 ? 19.672 10.914 17.438 1 97 195 PRO B CA 1
ATOM 3811 C C . PRO B 1 195 ? 20.625 10.977 16.266 1 97 195 PRO B C 1
ATOM 3813 O O . PRO B 1 195 ? 20.906 12.055 15.742 1 97 195 PRO B O 1
ATOM 3816 N N . GLY B 1 196 ? 21.125 9.867 15.742 1 97.75 196 GLY B N 1
ATOM 3817 C CA . GLY B 1 196 ? 22.016 9.828 14.594 1 97.75 196 GLY B CA 1
ATOM 3818 C C . GLY B 1 196 ? 21.297 9.984 13.273 1 97.75 196 GLY B C 1
ATOM 3819 O O . GLY B 1 196 ? 21.922 10.273 12.25 1 97.75 196 GLY B O 1
ATOM 3820 N N . VAL B 1 197 ? 20 9.797 13.25 1 98.69 197 VAL B N 1
ATOM 3821 C CA . VAL B 1 197 ? 19.203 9.922 12.031 1 98.69 197 VAL B CA 1
ATOM 3822 C C . VAL B 1 197 ? 18.906 11.398 11.75 1 98.69 197 VAL B C 1
ATOM 3824 O O . VAL B 1 197 ? 18.422 12.117 12.625 1 98.69 197 VAL B O 1
ATOM 3827 N N . GLU B 1 198 ? 19.219 11.891 10.602 1 98.81 198 GLU B N 1
ATOM 3828 C CA . GLU B 1 198 ? 18.922 13.266 10.195 1 98.81 198 GLU B CA 1
ATOM 3829 C C . GLU B 1 198 ? 17.453 13.406 9.797 1 98.81 198 GLU B C 1
ATOM 3831 O O . GLU B 1 198 ? 16.938 12.602 9.023 1 98.81 198 GLU B O 1
ATOM 3836 N N . VAL B 1 199 ? 16.844 14.367 10.367 1 98.88 199 VAL B N 1
ATOM 3837 C CA . VAL B 1 199 ? 15.445 14.68 10.047 1 98.88 199 VAL B CA 1
ATOM 3838 C C . VAL B 1 199 ? 15.391 15.867 9.094 1 98.88 199 VAL B C 1
ATOM 3840 O O . VAL B 1 199 ? 15.711 17 9.477 1 98.88 199 VAL B O 1
ATOM 3843 N N . VAL B 1 200 ? 14.938 15.641 7.867 1 98.94 200 VAL B N 1
ATOM 3844 C CA . VAL B 1 200 ? 14.852 16.688 6.852 1 98.94 200 VAL B CA 1
ATOM 3845 C C . VAL B 1 200 ? 13.391 16.875 6.426 1 98.94 200 VAL B C 1
ATOM 3847 O O . VAL B 1 200 ? 12.75 15.93 5.969 1 98.94 200 VAL B O 1
ATOM 3850 N N . CYS B 1 201 ? 12.938 18.078 6.582 1 98.94 201 CYS B N 1
ATOM 3851 C CA . CYS B 1 201 ? 11.57 18.422 6.191 1 98.94 201 CYS B CA 1
ATOM 3852 C C . CYS B 1 201 ? 11.547 19.031 4.793 1 98.94 201 CYS B C 1
ATOM 3854 O O . CYS B 1 201 ? 12.469 19.75 4.406 1 98.94 201 CYS B O 1
ATOM 3856 N N . VAL B 1 202 ? 10.516 18.703 4.039 1 98.94 202 VAL B N 1
ATOM 3857 C CA . VAL B 1 202 ? 10.445 19.141 2.648 1 98.94 202 VAL B CA 1
ATOM 3858 C C . VAL B 1 202 ? 9.109 19.828 2.389 1 98.94 202 VAL B C 1
ATOM 3860 O O . VAL B 1 202 ? 8.047 19.266 2.691 1 98.94 202 VAL B O 1
ATOM 3863 N N . GLN B 1 203 ? 9.125 20.984 1.939 1 98.88 203 GLN B N 1
ATOM 3864 C CA . GLN B 1 203 ? 7.957 21.781 1.603 1 98.88 203 GLN B CA 1
ATOM 3865 C C . GLN B 1 203 ? 8.016 22.266 0.157 1 98.88 203 GLN B C 1
ATOM 3867 O O . GLN B 1 203 ? 9.102 22.453 -0.396 1 98.88 203 GLN B O 1
ATOM 3872 N N . PRO B 1 204 ? 6.824 22.406 -0.52 1 98.81 204 PRO B N 1
ATOM 3873 C CA . PRO B 1 204 ? 6.871 22.969 -1.868 1 98.81 204 PRO B CA 1
ATOM 3874 C C . PRO B 1 204 ? 7.293 24.438 -1.872 1 98.81 204 PRO B C 1
ATOM 3876 O O . PRO B 1 204 ? 6.906 25.203 -0.979 1 98.81 204 PRO B O 1
ATOM 3879 N N . ALA B 1 205 ? 8.008 24.844 -2.873 1 98.5 205 ALA B N 1
ATOM 3880 C CA . ALA B 1 205 ? 8.422 26.25 -3.033 1 98.5 205 ALA B CA 1
ATOM 3881 C C . ALA B 1 205 ? 7.211 27.156 -3.221 1 98.5 205 ALA B C 1
ATOM 3883 O O . ALA B 1 205 ? 7.266 28.344 -2.889 1 98.5 205 ALA B O 1
ATOM 3884 N N . GLY B 1 206 ? 6.121 26.578 -3.682 1 98.12 206 GLY B N 1
ATOM 3885 C CA . GLY B 1 206 ? 4.902 27.344 -3.891 1 98.12 206 GLY B CA 1
ATOM 3886 C C . GLY B 1 206 ? 4.152 27.641 -2.605 1 98.12 206 GLY B C 1
ATOM 3887 O O . GLY B 1 206 ? 3.197 28.422 -2.602 1 98.12 206 GLY B O 1
ATOM 3888 N N . ALA B 1 207 ? 4.543 27.062 -1.489 1 97.56 207 ALA B N 1
ATOM 3889 C CA . ALA B 1 207 ? 3.994 27.312 -0.16 1 97.56 207 ALA B CA 1
ATOM 3890 C C . ALA B 1 207 ? 5.078 27.219 0.909 1 97.56 207 ALA B C 1
ATOM 3892 O O . ALA B 1 207 ? 5.027 26.344 1.782 1 97.56 207 ALA B O 1
ATOM 3893 N N . PRO B 1 208 ? 5.965 28.156 0.982 1 98.31 208 PRO B N 1
ATOM 3894 C CA . PRO B 1 208 ? 7.246 28.016 1.682 1 98.31 208 PRO B CA 1
ATOM 3895 C C . PRO B 1 208 ? 7.195 28.547 3.113 1 98.31 208 PRO B C 1
ATOM 3897 O O . PRO B 1 208 ? 8.234 28.672 3.766 1 98.31 208 PRO B O 1
ATOM 3900 N N . ALA B 1 209 ? 6.051 28.875 3.66 1 98.38 209 ALA B N 1
ATOM 3901 C CA . ALA B 1 209 ? 5.941 29.672 4.871 1 98.38 209 ALA B CA 1
ATOM 3902 C C . ALA B 1 209 ? 6.66 29.016 6.039 1 98.38 209 ALA B C 1
ATOM 3904 O O . ALA B 1 209 ? 7.426 29.672 6.758 1 98.38 209 ALA B O 1
ATOM 3905 N N . MET B 1 210 ? 6.461 27.734 6.254 1 98.69 210 MET B N 1
ATOM 3906 C CA . MET B 1 210 ? 7.055 27.078 7.414 1 98.69 210 MET B CA 1
ATOM 3907 C C . MET B 1 210 ? 8.562 26.922 7.234 1 98.69 210 MET B C 1
ATOM 3909 O O . MET B 1 210 ? 9.328 27.109 8.188 1 98.69 210 MET B O 1
ATOM 3913 N N . THR B 1 211 ? 9 26.562 6.031 1 98.81 211 THR B N 1
ATOM 3914 C CA . THR B 1 211 ? 10.43 26.438 5.762 1 98.81 211 THR B CA 1
ATOM 3915 C C . THR B 1 211 ? 11.141 27.766 5.965 1 98.81 211 THR B C 1
ATOM 3917 O O . THR B 1 211 ? 12.203 27.828 6.582 1 98.81 211 THR B O 1
ATOM 3920 N N . ARG B 1 212 ? 10.531 28.797 5.469 1 98.75 212 ARG B N 1
ATOM 3921 C CA . ARG B 1 212 ? 11.094 30.125 5.691 1 98.75 212 ARG B CA 1
ATOM 3922 C C . ARG B 1 212 ? 11.133 30.469 7.176 1 98.75 212 ARG B C 1
ATOM 3924 O O . ARG B 1 212 ? 12.102 31.047 7.66 1 98.75 212 ARG B O 1
ATOM 3931 N N . SER B 1 213 ? 10.062 30.141 7.848 1 98.88 213 SER B N 1
ATOM 3932 C CA . SER B 1 213 ? 10.016 30.375 9.289 1 98.88 213 SER B CA 1
ATOM 3933 C C . SER B 1 213 ? 11.117 29.594 10.008 1 98.88 213 SER B C 1
ATOM 3935 O O . SER B 1 213 ? 11.75 30.125 10.922 1 98.88 213 SER B O 1
ATOM 3937 N N . PHE B 1 214 ? 11.344 28.406 9.656 1 98.81 214 PHE B N 1
ATOM 3938 C CA . PHE B 1 214 ? 12.375 27.547 10.242 1 98.81 214 PHE B CA 1
ATOM 3939 C C . PHE B 1 214 ? 13.75 28.188 10.109 1 98.81 214 PHE B C 1
ATOM 3941 O O . PHE B 1 214 ? 14.492 28.281 11.094 1 98.81 214 PHE B O 1
ATOM 3948 N N . HIS B 1 215 ? 14.039 28.625 8.914 1 98.81 215 HIS B N 1
ATOM 3949 C CA . HIS B 1 215 ? 15.352 29.203 8.664 1 98.81 215 HIS B CA 1
ATOM 3950 C C . HIS B 1 215 ? 15.5 30.562 9.344 1 98.81 215 HIS B C 1
ATOM 3952 O O . HIS B 1 215 ? 16.594 30.906 9.805 1 98.81 215 HIS B O 1
ATOM 3958 N N . ALA B 1 216 ? 14.422 31.281 9.414 1 98.69 216 ALA B N 1
ATOM 3959 C CA . ALA B 1 216 ? 14.461 32.594 10.047 1 98.69 216 ALA B CA 1
ATOM 3960 C C . ALA B 1 216 ? 14.336 32.469 11.562 1 98.69 216 ALA B C 1
ATOM 3962 O O . ALA B 1 216 ? 14.562 33.438 12.281 1 98.69 216 ALA B O 1
ATOM 3963 N N . ARG B 1 217 ? 13.93 31.344 12.039 1 98.06 217 ARG B N 1
ATOM 3964 C CA . ARG B 1 217 ? 13.711 31.062 13.453 1 98.06 217 ARG B CA 1
ATOM 3965 C C . ARG B 1 217 ? 12.672 32 14.039 1 98.06 217 ARG B C 1
ATOM 3967 O O . ARG B 1 217 ? 12.805 32.438 15.188 1 98.06 217 ARG B O 1
ATOM 3974 N N . ARG B 1 218 ? 11.781 32.406 13.195 1 98.31 218 ARG B N 1
ATOM 3975 C CA . ARG B 1 218 ? 10.602 33.188 13.539 1 98.31 218 ARG B CA 1
ATOM 3976 C C . ARG B 1 218 ? 9.484 32.969 12.531 1 98.31 218 ARG B C 1
ATOM 3978 O O . ARG B 1 218 ? 9.734 32.562 11.391 1 98.31 218 ARG B O 1
ATOM 3985 N N . VAL B 1 219 ? 8.281 33.281 12.945 1 98.38 219 VAL B N 1
ATOM 3986 C CA . VAL B 1 219 ? 7.148 33.094 12.047 1 98.38 219 VAL B CA 1
ATOM 3987 C C . VAL B 1 219 ? 7.266 34.031 10.852 1 98.38 219 VAL B C 1
ATOM 3989 O O . VAL B 1 219 ? 7.422 35.25 11.023 1 98.38 219 VAL B O 1
ATOM 3992 N N . VAL B 1 220 ? 7.273 33.5 9.703 1 98.31 220 VAL B N 1
ATOM 3993 C CA . VAL B 1 220 ? 7.215 34.219 8.43 1 98.31 220 VAL B CA 1
ATOM 3994 C C . VAL B 1 220 ? 5.961 33.781 7.664 1 98.31 220 VAL B C 1
ATOM 3996 O O . VAL B 1 220 ? 5.785 32.625 7.34 1 98.31 220 VAL B O 1
ATOM 3999 N N . THR B 1 221 ? 5.031 34.688 7.445 1 97.25 221 THR B N 1
ATOM 4000 C CA . THR B 1 221 ? 3.826 34.438 6.672 1 97.25 221 THR B CA 1
ATOM 4001 C C . THR B 1 221 ? 4.051 34.75 5.195 1 97.25 221 THR B C 1
ATOM 4003 O O . THR B 1 221 ? 4.973 35.5 4.852 1 97.25 221 THR B O 1
ATOM 4006 N N . THR B 1 222 ? 3.328 34.094 4.363 1 95.69 222 THR B N 1
ATOM 4007 C CA . THR B 1 222 ? 3.398 34.375 2.934 1 95.69 222 THR B CA 1
ATOM 4008 C C . THR B 1 222 ? 2.057 34.875 2.416 1 95.69 222 THR B C 1
ATOM 4010 O O . THR B 1 222 ? 1.016 34.656 3.031 1 95.69 222 THR B O 1
ATOM 4013 N N . ASP B 1 223 ? 2.064 35.625 1.311 1 90.25 223 ASP B N 1
ATOM 4014 C CA . ASP B 1 223 ? 0.867 36.25 0.772 1 90.25 223 ASP B CA 1
ATOM 4015 C C . ASP B 1 223 ? 0.026 35.25 -0.025 1 90.25 223 ASP B C 1
ATOM 4017 O O . ASP B 1 223 ? -1.196 35.406 -0.109 1 90.25 223 ASP B O 1
ATOM 4021 N N . SER B 1 224 ? 0.702 34.406 -0.652 1 85.12 224 SER B N 1
ATOM 4022 C CA . SER B 1 224 ? -0.005 33.469 -1.493 1 85.12 224 SER B CA 1
ATOM 4023 C C . SER B 1 224 ? 0.637 32.094 -1.416 1 85.12 224 SER B C 1
ATOM 4025 O O . SER B 1 224 ? 1.707 31.922 -0.825 1 85.12 224 SER B O 1
ATOM 4027 N N . MET B 1 225 ? -0.234 31.141 -1.826 1 87.75 225 MET B N 1
ATOM 4028 C CA . MET B 1 225 ? 0.256 29.781 -2.053 1 87.75 225 MET B CA 1
ATOM 4029 C C . MET B 1 225 ? -0.16 29.281 -3.43 1 87.75 225 MET B C 1
ATOM 4031 O O . MET B 1 225 ? -1.258 29.578 -3.9 1 87.75 225 MET B O 1
ATOM 4035 N N . ASP B 1 226 ? 0.739 28.688 -4.113 1 94.56 226 ASP B N 1
ATOM 4036 C CA . ASP B 1 226 ? 0.535 28.141 -5.453 1 94.56 226 ASP B CA 1
ATOM 4037 C C . ASP B 1 226 ? 1.287 26.828 -5.633 1 94.56 226 ASP B C 1
ATOM 4039 O O . ASP B 1 226 ? 2.395 26.812 -6.172 1 94.56 226 ASP B O 1
ATOM 4043 N N . THR B 1 227 ? 0.678 25.781 -5.207 1 97.12 227 THR B N 1
ATOM 4044 C CA . THR B 1 227 ? 1.3 24.469 -5.277 1 97.12 227 THR B CA 1
ATOM 4045 C C . THR B 1 227 ? 0.254 23.391 -5.547 1 97.12 227 THR B C 1
ATOM 4047 O O . THR B 1 227 ? -0.907 23.531 -5.156 1 97.12 227 THR B O 1
ATOM 4050 N N . ILE B 1 228 ? 0.66 22.297 -6.172 1 96.44 228 ILE B N 1
ATOM 4051 C CA . ILE B 1 228 ? -0.217 21.156 -6.387 1 96.44 228 ILE B CA 1
ATOM 4052 C C . ILE B 1 228 ? -0.301 20.328 -5.109 1 96.44 228 ILE B C 1
ATOM 4054 O O . ILE B 1 228 ? -1.161 19.453 -4.984 1 96.44 228 ILE B O 1
ATOM 4058 N N . ALA B 1 229 ? 0.638 20.531 -4.152 1 97 229 ALA B N 1
ATOM 4059 C CA . ALA B 1 229 ? 0.644 19.828 -2.881 1 97 229 ALA B CA 1
ATOM 4060 C C . ALA B 1 229 ? -0.259 20.516 -1.86 1 97 229 ALA B C 1
ATOM 4062 O O . ALA B 1 229 ? 0.218 21.016 -0.843 1 97 229 ALA B O 1
ATOM 4063 N N . ASP B 1 230 ? -1.478 20.375 -2.051 1 92.5 230 ASP B N 1
ATOM 4064 C CA . ASP B 1 230 ? -2.475 21.094 -1.268 1 92.5 230 ASP B CA 1
ATOM 4065 C C . ASP B 1 230 ? -2.486 20.609 0.182 1 92.5 230 ASP B C 1
ATOM 4067 O O . ASP B 1 230 ? -2.852 21.359 1.088 1 92.5 230 ASP B O 1
ATOM 4071 N N . GLY B 1 231 ? -2.031 19.406 0.465 1 92.5 231 GLY B N 1
ATOM 4072 C CA . GLY B 1 231 ? -2.037 18.828 1.806 1 92.5 231 GLY B CA 1
ATOM 4073 C C . GLY B 1 231 ? -1.049 19.5 2.74 1 92.5 231 GLY B C 1
ATOM 4074 O O . GLY B 1 231 ? -1.14 19.359 3.959 1 92.5 231 GLY B O 1
ATOM 4075 N N . VAL B 1 232 ? -0.141 20.234 2.145 1 96.19 232 VAL B N 1
ATOM 4076 C CA . VAL B 1 232 ? 0.874 20.891 2.967 1 96.19 232 VAL B CA 1
ATOM 4077 C C . VAL B 1 232 ? 0.891 22.391 2.676 1 96.19 232 VAL B C 1
ATOM 4079 O O . VAL B 1 232 ? 1.839 23.094 3.041 1 96.19 232 VAL B O 1
ATOM 4082 N N . ALA B 1 233 ? -0.122 22.828 2.027 1 93.38 233 ALA B N 1
ATOM 4083 C CA . ALA B 1 233 ? -0.177 24.234 1.668 1 93.38 233 ALA B CA 1
ATOM 4084 C C . ALA B 1 233 ? -0.67 25.078 2.838 1 93.38 233 ALA B C 1
ATOM 4086 O O . ALA B 1 233 ? -1.726 24.797 3.412 1 93.38 233 ALA B O 1
ATOM 4087 N N . GLY B 1 234 ? 0.169 26.047 3.281 1 91.62 234 GLY B N 1
ATOM 4088 C CA . GLY B 1 234 ? -0.181 26.984 4.34 1 91.62 234 GLY B CA 1
ATOM 4089 C C . GLY B 1 234 ? 0.59 28.281 4.262 1 91.62 234 GLY B C 1
ATOM 4090 O O . GLY B 1 234 ? 1.729 28.312 3.791 1 91.62 234 GLY B O 1
ATOM 4091 N N . ARG B 1 235 ? -0.03 29.312 4.773 1 94.88 235 ARG B N 1
ATOM 4092 C CA . ARG B 1 235 ? 0.596 30.625 4.699 1 94.88 235 ARG B CA 1
ATOM 4093 C C . ARG B 1 235 ? 0.946 31.141 6.09 1 94.88 235 ARG B C 1
ATOM 4095 O O . ARG B 1 235 ? 1.729 32.094 6.227 1 94.88 235 ARG B O 1
ATOM 4102 N N . PHE B 1 236 ? 0.349 30.531 7.086 1 95.31 236 PHE B N 1
ATOM 4103 C CA . PHE B 1 236 ? 0.448 31.078 8.438 1 95.31 236 PHE B CA 1
ATOM 4104 C C . PHE B 1 236 ? 0.973 30.016 9.406 1 95.31 236 PHE B C 1
ATOM 4106 O O . PHE B 1 236 ? 0.193 29.359 10.102 1 95.31 236 PHE B O 1
ATOM 4113 N N . PRO B 1 237 ? 2.291 29.891 9.508 1 97.69 237 PRO B N 1
ATOM 4114 C CA . PRO B 1 237 ? 2.85 28.922 10.461 1 97.69 237 PRO B CA 1
ATOM 4115 C C . PRO B 1 237 ? 2.408 29.188 11.898 1 97.69 237 PRO B C 1
ATOM 4117 O O . PRO B 1 237 ? 2.295 30.344 12.312 1 97.69 237 PRO B O 1
ATOM 4120 N N . ILE B 1 238 ? 2.156 28.141 12.586 1 97.12 238 ILE B N 1
ATOM 4121 C CA . ILE B 1 238 ? 1.799 28.203 14 1 97.12 238 ILE B CA 1
ATOM 4122 C C . ILE B 1 238 ? 3.062 28.344 14.844 1 97.12 238 ILE B C 1
ATOM 4124 O O . ILE B 1 238 ? 3.941 27.484 14.805 1 97.12 238 ILE B O 1
ATOM 4128 N N . PRO B 1 239 ? 3.105 29.375 15.68 1 97.5 239 PRO B N 1
ATOM 4129 C CA . PRO B 1 239 ? 4.34 29.641 16.422 1 97.5 239 PRO B CA 1
ATOM 4130 C C . PRO B 1 239 ? 4.762 28.453 17.297 1 97.5 239 PRO B C 1
ATOM 4132 O O . PRO B 1 239 ? 5.941 28.109 17.344 1 97.5 239 PRO B O 1
ATOM 4135 N N . GLU B 1 240 ? 3.789 27.828 18 1 97.38 240 GLU B N 1
ATOM 4136 C CA . GLU B 1 240 ? 4.09 26.703 18.875 1 97.38 240 GLU B CA 1
ATOM 4137 C C . GLU B 1 240 ? 4.688 25.547 18.094 1 97.38 240 GLU B C 1
ATOM 4139 O O . GLU B 1 240 ? 5.582 24.844 18.578 1 97.38 240 GLU B O 1
ATOM 4144 N N . VAL B 1 241 ? 4.207 25.328 16.891 1 98.38 241 VAL B N 1
ATOM 4145 C CA . VAL B 1 241 ? 4.672 24.234 16.047 1 98.38 241 VAL B CA 1
ATOM 4146 C C . VAL B 1 241 ? 6.062 24.547 15.5 1 98.38 241 VAL B C 1
ATOM 4148 O O . VAL B 1 241 ? 6.91 23.656 15.391 1 98.38 241 VAL B O 1
ATOM 4151 N N . LEU B 1 242 ? 6.262 25.781 15.164 1 98.44 242 LEU B N 1
ATOM 4152 C CA . LEU B 1 242 ? 7.598 26.203 14.742 1 98.44 242 LEU B CA 1
ATOM 4153 C C . LEU B 1 242 ? 8.625 25.922 15.844 1 98.44 242 LEU B C 1
ATOM 4155 O O . LEU B 1 242 ? 9.711 25.406 15.562 1 98.44 242 LEU B O 1
ATOM 4159 N N . ASP B 1 243 ? 8.258 26.266 17.062 1 98.12 243 ASP B N 1
ATOM 4160 C CA . ASP B 1 243 ? 9.156 26.016 18.188 1 98.12 243 ASP B CA 1
ATOM 4161 C C . ASP B 1 243 ? 9.492 24.531 18.281 1 98.12 243 ASP B C 1
ATOM 4163 O O . ASP B 1 243 ? 10.656 24.172 18.5 1 98.12 243 ASP B O 1
ATOM 4167 N N . ASP B 1 244 ? 8.492 23.672 18.156 1 98.56 244 ASP B N 1
ATOM 4168 C CA . ASP B 1 244 ? 8.719 22.234 18.156 1 98.56 244 ASP B CA 1
ATOM 4169 C C . ASP B 1 244 ? 9.648 21.828 17.016 1 98.56 244 ASP B C 1
ATOM 4171 O O . ASP B 1 244 ? 10.547 21 17.203 1 98.56 244 ASP B O 1
ATOM 4175 N N . LEU B 1 245 ? 9.398 22.375 15.852 1 98.69 245 LEU B N 1
ATOM 4176 C CA . LEU B 1 245 ? 10.156 22.016 14.656 1 98.69 245 LEU B CA 1
ATOM 4177 C C . LEU B 1 245 ? 11.625 22.375 14.812 1 98.69 245 LEU B C 1
ATOM 4179 O O . LEU B 1 245 ? 12.508 21.594 14.422 1 98.69 245 LEU B O 1
ATOM 4183 N N . LEU B 1 246 ? 11.891 23.547 15.375 1 98.44 246 LEU B N 1
ATOM 4184 C CA . LEU B 1 246 ? 13.258 24.016 15.594 1 98.44 246 LEU B CA 1
ATOM 4185 C C . LEU B 1 246 ? 14.016 23.094 16.531 1 98.44 246 LEU B C 1
ATOM 4187 O O . LEU B 1 246 ? 15.234 22.984 16.453 1 98.44 246 LEU B O 1
ATOM 4191 N N . ALA B 1 247 ? 13.273 22.406 17.328 1 98.06 247 ALA B N 1
ATOM 4192 C CA . ALA B 1 247 ? 13.891 21.531 18.312 1 98.06 247 ALA B CA 1
ATOM 4193 C C . ALA B 1 247 ? 14.234 20.172 17.688 1 98.06 247 ALA B C 1
ATOM 4195 O O . ALA B 1 247 ? 15.109 19.469 18.188 1 98.06 247 ALA B O 1
ATOM 4196 N N . VAL B 1 248 ? 13.594 19.844 16.531 1 98.25 248 VAL B N 1
ATOM 4197 C CA . VAL B 1 248 ? 13.688 18.422 16.203 1 98.25 248 VAL B CA 1
ATOM 4198 C C . VAL B 1 248 ? 14.188 18.25 14.773 1 98.25 248 VAL B C 1
ATOM 4200 O O . VAL B 1 248 ? 14.727 17.203 14.414 1 98.25 248 VAL B O 1
ATOM 4203 N N . ALA B 1 249 ? 14.023 19.188 13.938 1 98.5 249 ALA B N 1
ATOM 4204 C CA . ALA B 1 249 ? 14.414 19.062 12.539 1 98.5 249 ALA B CA 1
ATOM 4205 C C . ALA B 1 249 ? 15.875 19.469 12.336 1 98.5 249 ALA B C 1
ATOM 4207 O O . ALA B 1 249 ? 16.344 20.422 12.953 1 98.5 249 ALA B O 1
ATOM 4208 N N . ASP B 1 250 ? 16.531 18.75 11.492 1 98.81 250 ASP B N 1
ATOM 4209 C CA . ASP B 1 250 ? 17.906 19.109 11.164 1 98.81 250 ASP B CA 1
ATOM 4210 C C . ASP B 1 250 ? 17.969 20.078 9.984 1 98.81 250 ASP B C 1
ATOM 4212 O O . ASP B 1 250 ? 18.922 20.844 9.844 1 98.81 250 ASP B O 1
ATOM 4216 N N . ASP B 1 251 ? 16.984 19.984 9.125 1 98.81 251 ASP B N 1
ATOM 4217 C CA . ASP B 1 251 ? 16.922 20.875 7.965 1 98.81 251 ASP B CA 1
ATOM 4218 C C . ASP B 1 251 ? 15.508 20.938 7.406 1 98.81 251 ASP B C 1
ATOM 4220 O O . ASP B 1 251 ? 14.664 20.094 7.734 1 98.81 251 ASP B O 1
ATOM 4224 N N . ALA B 1 252 ? 15.211 21.953 6.715 1 98.94 252 ALA B N 1
ATOM 4225 C CA . ALA B 1 252 ? 13.992 22.141 5.926 1 98.94 252 ALA B CA 1
ATOM 4226 C C . ALA B 1 252 ? 14.32 22.703 4.543 1 98.94 252 ALA B C 1
ATOM 4228 O O . ALA B 1 252 ? 15.078 23.656 4.414 1 98.94 252 ALA B O 1
ATOM 4229 N N . VAL B 1 253 ? 13.766 22.062 3.504 1 98.94 253 VAL B N 1
ATOM 4230 C CA . VAL B 1 253 ? 14.125 22.469 2.152 1 98.94 253 VAL B CA 1
ATOM 4231 C C . VAL B 1 253 ? 12.867 22.703 1.32 1 98.94 253 VAL B C 1
ATOM 4233 O O . VAL B 1 253 ? 11.789 22.219 1.67 1 98.94 253 VAL B O 1
ATOM 4236 N N . LEU B 1 254 ? 12.992 23.5 0.279 1 98.81 254 LEU B N 1
ATOM 4237 C CA . LEU B 1 254 ? 11.922 23.781 -0.675 1 98.81 254 LEU B CA 1
ATOM 4238 C C . LEU B 1 254 ? 12.156 23.031 -1.985 1 98.81 254 LEU B C 1
ATOM 4240 O O . LEU B 1 254 ? 13.305 22.875 -2.408 1 98.81 254 LEU B O 1
ATOM 4244 N N . VAL B 1 255 ? 11.109 22.531 -2.594 1 98.94 255 VAL B N 1
ATOM 4245 C CA . VAL B 1 255 ? 11.242 21.828 -3.873 1 98.94 255 VAL B CA 1
ATOM 4246 C C . VAL B 1 255 ? 10.266 22.438 -4.887 1 98.94 255 VAL B C 1
ATOM 4248 O O . VAL B 1 255 ? 9.234 23 -4.508 1 98.94 255 VAL B O 1
ATOM 4251 N N . ARG B 1 256 ? 10.609 22.359 -6.184 1 98.69 256 ARG B N 1
ATOM 4252 C CA . ARG B 1 256 ? 9.82 22.906 -7.285 1 98.69 256 ARG B CA 1
ATOM 4253 C C . ARG B 1 256 ? 8.648 22 -7.625 1 98.69 256 ARG B C 1
ATOM 4255 O O . ARG B 1 256 ? 8.711 20.781 -7.426 1 98.69 256 ARG B O 1
ATOM 4262 N N . GLU B 1 257 ? 7.551 22.609 -8.148 1 98.44 257 GLU B N 1
ATOM 4263 C CA . GLU B 1 257 ? 6.359 21.875 -8.562 1 98.44 257 GLU B CA 1
ATOM 4264 C C . GLU B 1 257 ? 6.707 20.766 -9.562 1 98.44 257 GLU B C 1
ATOM 4266 O O . GLU B 1 257 ? 6.152 19.672 -9.5 1 98.44 257 GLU B O 1
ATOM 4271 N N . GLU B 1 258 ? 7.629 21.094 -10.5 1 98.06 258 GLU B N 1
ATOM 4272 C CA . GLU B 1 258 ? 8.023 20.109 -11.516 1 98.06 258 GLU B CA 1
ATOM 4273 C C . GLU B 1 258 ? 8.648 18.875 -10.883 1 98.06 258 GLU B C 1
ATOM 4275 O O . GLU B 1 258 ? 8.422 17.75 -11.352 1 98.06 258 GLU B O 1
ATOM 4280 N N . SER B 1 259 ? 9.438 19.078 -9.828 1 98.75 259 SER B N 1
ATOM 4281 C CA . SER B 1 259 ? 10.07 17.953 -9.133 1 98.75 259 SER B CA 1
ATOM 4282 C C . SER B 1 259 ? 9.039 17.125 -8.375 1 98.75 259 SER B C 1
ATOM 4284 O O . SER B 1 259 ? 9.188 15.906 -8.25 1 98.75 259 SER B O 1
ATOM 4286 N N . ILE B 1 260 ? 8.023 17.797 -7.859 1 98.81 260 ILE B N 1
ATOM 4287 C CA . ILE B 1 260 ? 6.945 17.078 -7.18 1 98.81 260 ILE B CA 1
ATOM 4288 C C . ILE B 1 260 ? 6.238 16.156 -8.164 1 98.81 260 ILE B C 1
ATOM 4290 O O . ILE B 1 260 ? 6.043 14.969 -7.879 1 98.81 260 ILE B O 1
ATOM 4294 N N . VAL B 1 261 ? 5.91 16.672 -9.352 1 98.56 261 VAL B N 1
ATOM 4295 C CA . VAL B 1 261 ? 5.242 15.891 -10.391 1 98.56 261 VAL B CA 1
ATOM 4296 C C . VAL B 1 261 ? 6.125 14.727 -10.812 1 98.56 261 VAL B C 1
ATOM 4298 O O . VAL B 1 261 ? 5.652 13.594 -10.93 1 98.56 261 VAL B O 1
ATOM 4301 N N . ARG B 1 262 ? 7.406 15.016 -11 1 98.38 262 ARG B N 1
ATOM 4302 C CA . ARG B 1 262 ? 8.344 13.961 -11.359 1 98.38 262 ARG B CA 1
ATOM 4303 C C . ARG B 1 262 ? 8.43 12.898 -10.266 1 98.38 262 ARG B C 1
ATOM 4305 O O . ARG B 1 262 ? 8.5 11.703 -10.555 1 98.38 262 ARG B O 1
ATOM 4312 N N . GLY B 1 263 ? 8.453 13.352 -9.023 1 98.75 263 GLY B N 1
ATOM 4313 C CA . GLY B 1 263 ? 8.438 12.414 -7.906 1 98.75 263 GLY B CA 1
ATOM 4314 C C . GLY B 1 263 ? 7.223 11.516 -7.906 1 98.75 263 GLY B C 1
ATOM 4315 O O . GLY B 1 263 ? 7.336 10.312 -7.66 1 98.75 263 GLY B O 1
ATOM 4316 N N . MET B 1 264 ? 6.062 12.109 -8.195 1 98.56 264 MET B N 1
ATOM 4317 C CA . MET B 1 264 ? 4.84 11.32 -8.289 1 98.56 264 MET B CA 1
ATOM 4318 C C . MET B 1 264 ? 4.949 10.266 -9.383 1 98.56 264 MET B C 1
ATOM 4320 O O . MET B 1 264 ? 4.578 9.109 -9.18 1 98.56 264 MET B O 1
ATOM 4324 N N . ARG B 1 265 ? 5.477 10.633 -10.531 1 97.62 265 ARG B N 1
ATOM 4325 C CA . ARG B 1 265 ? 5.652 9.719 -11.648 1 97.62 265 ARG B CA 1
ATOM 4326 C C . ARG B 1 265 ? 6.602 8.578 -11.289 1 97.62 265 ARG B C 1
ATOM 4328 O O . ARG B 1 265 ? 6.336 7.418 -11.602 1 97.62 265 ARG B O 1
ATOM 4335 N N . MET B 1 266 ? 7.672 8.906 -10.633 1 97.81 266 MET B N 1
ATOM 4336 C CA . MET B 1 266 ? 8.672 7.906 -10.266 1 97.81 266 MET B CA 1
ATOM 4337 C C . MET B 1 266 ? 8.102 6.91 -9.266 1 97.81 266 MET B C 1
ATOM 4339 O O . MET B 1 266 ? 8.398 5.715 -9.336 1 97.81 266 MET B O 1
ATOM 4343 N N . LEU B 1 267 ? 7.27 7.395 -8.312 1 98.56 267 LEU B N 1
ATOM 4344 C CA . LEU B 1 267 ? 6.656 6.504 -7.332 1 98.56 267 LEU B CA 1
ATOM 4345 C C . LEU B 1 267 ? 5.672 5.555 -8 1 98.56 267 LEU B C 1
ATOM 4347 O O . LEU B 1 267 ? 5.551 4.395 -7.598 1 98.56 267 LEU B O 1
ATOM 4351 N N . LEU B 1 268 ? 4.988 6.027 -9.016 1 97.12 268 LEU B N 1
ATOM 4352 C CA . LEU B 1 268 ? 4.121 5.148 -9.797 1 97.12 268 LEU B CA 1
ATOM 4353 C C . LEU B 1 268 ? 4.941 4.125 -10.57 1 97.12 268 LEU B C 1
ATOM 4355 O O . LEU B 1 268 ? 4.699 2.92 -10.469 1 97.12 268 LEU B O 1
ATOM 4359 N N . GLU B 1 269 ? 5.98 4.551 -11.219 1 94.62 269 GLU B N 1
ATOM 4360 C CA . GLU B 1 269 ? 6.742 3.74 -12.172 1 94.62 269 GLU B CA 1
ATOM 4361 C C . GLU B 1 269 ? 7.613 2.719 -11.445 1 94.62 269 GLU B C 1
ATOM 4363 O O . GLU B 1 269 ? 7.746 1.578 -11.891 1 94.62 269 GLU B O 1
ATOM 4368 N N . HIS B 1 270 ? 8.188 3.125 -10.32 1 95.62 270 HIS B N 1
ATOM 4369 C CA . HIS B 1 270 ? 9.234 2.305 -9.727 1 95.62 270 HIS B CA 1
ATOM 4370 C C . HIS B 1 270 ? 8.766 1.664 -8.422 1 95.62 270 HIS B C 1
ATOM 4372 O O . HIS B 1 270 ? 9.359 0.694 -7.953 1 95.62 270 HIS B O 1
ATOM 4378 N N . ALA B 1 271 ? 7.68 2.18 -7.863 1 96.88 271 ALA B N 1
ATOM 4379 C CA . ALA B 1 271 ? 7.215 1.625 -6.594 1 96.88 271 ALA B CA 1
ATOM 4380 C C . ALA B 1 271 ? 5.777 1.122 -6.707 1 96.88 271 ALA B C 1
ATOM 4382 O O . ALA B 1 271 ? 5.273 0.46 -5.797 1 96.88 271 ALA B O 1
ATOM 4383 N N . GLY B 1 272 ? 5.113 1.399 -7.812 1 96.5 272 GLY B N 1
ATOM 4384 C CA . GLY B 1 272 ? 3.732 0.979 -7.98 1 96.5 272 GLY B CA 1
ATOM 4385 C C . GLY B 1 272 ? 2.775 1.681 -7.039 1 96.5 272 GLY B C 1
ATOM 4386 O O . GLY B 1 272 ? 1.805 1.081 -6.57 1 96.5 272 GLY B O 1
ATOM 4387 N N . LEU B 1 273 ? 3.027 2.971 -6.746 1 98.12 273 LEU B N 1
ATOM 4388 C CA . LEU B 1 273 ? 2.227 3.684 -5.758 1 98.12 273 LEU B CA 1
ATOM 4389 C C . LEU B 1 273 ? 1.505 4.867 -6.391 1 98.12 273 LEU B C 1
ATOM 4391 O O . LEU B 1 273 ? 2.102 5.621 -7.164 1 98.12 273 LEU B O 1
ATOM 4395 N N . VAL B 1 274 ? 0.244 4.973 -6.09 1 97.44 274 VAL B N 1
ATOM 4396 C CA . VAL B 1 274 ? -0.495 6.219 -6.27 1 97.44 274 VAL B CA 1
ATOM 4397 C C . VAL B 1 274 ? -0.333 7.098 -5.027 1 97.44 274 VAL B C 1
ATOM 4399 O O . VAL B 1 274 ? -0.635 6.668 -3.912 1 97.44 274 VAL B O 1
ATOM 4402 N N . VAL B 1 275 ? 0.147 8.297 -5.27 1 98.25 275 VAL B N 1
ATOM 4403 C CA . VAL B 1 275 ? 0.385 9.148 -4.113 1 98.25 275 VAL B CA 1
ATOM 4404 C C . VAL B 1 275 ? -0.163 10.547 -4.383 1 98.25 275 VAL B C 1
ATOM 4406 O O . VAL B 1 275 ? -0.247 10.977 -5.535 1 98.25 275 VAL B O 1
ATOM 4409 N N . GLU B 1 276 ? -0.623 11.25 -3.346 1 97.81 276 GLU B N 1
ATOM 4410 C CA . GLU B 1 276 ? -0.879 12.68 -3.465 1 97.81 276 GLU B CA 1
ATOM 4411 C C . GLU B 1 276 ? 0.424 13.477 -3.535 1 97.81 276 GLU B C 1
ATOM 4413 O O . GLU B 1 276 ? 1.48 12.977 -3.143 1 97.81 276 GLU B O 1
ATOM 4418 N N . PRO B 1 277 ? 0.406 14.719 -3.986 1 98.38 277 PRO B N 1
ATOM 4419 C CA . PRO B 1 277 ? 1.641 15.469 -4.234 1 98.38 277 PRO B CA 1
ATOM 4420 C C . PRO B 1 277 ? 2.518 15.594 -2.99 1 98.38 277 PRO B C 1
ATOM 4422 O O . PRO B 1 277 ? 3.742 15.477 -3.08 1 98.38 277 PRO B O 1
ATOM 4425 N N . SER B 1 278 ? 1.905 15.781 -1.832 1 98.62 278 SER B N 1
ATOM 4426 C CA . SER B 1 278 ? 2.674 15.93 -0.601 1 98.62 278 SER B CA 1
ATOM 4427 C C . SER B 1 278 ? 3.514 14.695 -0.313 1 98.62 278 SER B C 1
ATOM 4429 O O . SER B 1 278 ? 4.586 14.789 0.286 1 98.62 278 SER B O 1
ATOM 4431 N N . ALA B 1 279 ? 3.08 13.539 -0.748 1 98.81 279 ALA B N 1
ATOM 4432 C CA . ALA B 1 279 ? 3.773 12.281 -0.485 1 98.81 279 ALA B CA 1
ATOM 4433 C C . ALA B 1 279 ? 4.984 12.117 -1.401 1 98.81 279 ALA B C 1
ATOM 4435 O O . ALA B 1 279 ? 5.844 11.266 -1.163 1 98.81 279 ALA B O 1
ATOM 4436 N N . ALA B 1 280 ? 5.125 12.977 -2.4 1 98.88 280 ALA B N 1
ATOM 4437 C CA . ALA B 1 280 ? 6.227 12.891 -3.355 1 98.88 280 ALA B CA 1
ATOM 4438 C C . ALA B 1 280 ? 7.348 13.867 -2.992 1 98.88 280 ALA B C 1
ATOM 4440 O O . ALA B 1 280 ? 8.398 13.883 -3.641 1 98.88 280 ALA B O 1
ATOM 4441 N N . LEU B 1 281 ? 7.16 14.617 -1.961 1 98.94 281 LEU B N 1
ATOM 4442 C CA . LEU B 1 281 ? 8.094 15.688 -1.625 1 98.94 281 LEU B CA 1
ATOM 4443 C C . LEU B 1 281 ? 9.469 15.117 -1.3 1 98.94 281 LEU B C 1
ATOM 4445 O O . LEU B 1 281 ? 10.492 15.703 -1.672 1 98.94 281 LEU B O 1
ATOM 4449 N N . GLY B 1 282 ? 9.539 14.016 -0.596 1 98.94 282 GLY B N 1
ATOM 4450 C CA . GLY B 1 282 ? 10.828 13.398 -0.297 1 98.94 282 GLY B CA 1
ATOM 4451 C C . GLY B 1 282 ? 11.617 13.031 -1.54 1 98.94 282 GLY B C 1
ATOM 4452 O O . GLY B 1 282 ? 12.797 13.359 -1.647 1 98.94 282 GLY B O 1
ATOM 4453 N N . VAL B 1 283 ? 10.977 12.398 -2.479 1 98.94 283 VAL B N 1
ATOM 4454 C CA . VAL B 1 283 ? 11.617 12.023 -3.734 1 98.94 283 VAL B CA 1
ATOM 4455 C C . VAL B 1 283 ? 12.031 13.281 -4.5 1 98.94 283 VAL B C 1
ATOM 4457 O O . VAL B 1 283 ? 13.117 13.328 -5.086 1 98.94 283 VAL B O 1
ATOM 4460 N N . ALA B 1 284 ? 11.133 14.312 -4.473 1 98.94 284 ALA B N 1
ATOM 4461 C CA . ALA B 1 284 ? 11.438 15.586 -5.121 1 98.94 284 ALA B CA 1
ATOM 4462 C C . ALA B 1 284 ? 12.719 16.203 -4.551 1 98.94 284 ALA B C 1
ATOM 4464 O O . ALA B 1 284 ? 13.539 16.734 -5.297 1 98.94 284 ALA B O 1
ATOM 4465 N N . ALA B 1 285 ? 12.883 16.109 -3.266 1 98.94 285 ALA B N 1
ATOM 4466 C CA . ALA B 1 285 ? 14.078 16.656 -2.625 1 98.94 285 ALA B CA 1
ATOM 4467 C C . ALA B 1 285 ? 15.336 15.938 -3.111 1 98.94 285 ALA B C 1
ATOM 4469 O O . ALA B 1 285 ? 16.359 16.578 -3.381 1 98.94 285 ALA B O 1
ATOM 4470 N N . ILE B 1 286 ? 15.305 14.617 -3.217 1 98.94 286 ILE B N 1
ATOM 4471 C CA . ILE B 1 286 ? 16.453 13.852 -3.703 1 98.94 286 ILE B CA 1
ATOM 4472 C C . ILE B 1 286 ? 16.766 14.258 -5.137 1 98.94 286 ILE B C 1
ATOM 4474 O O . ILE B 1 286 ? 17.938 14.477 -5.48 1 98.94 286 ILE B O 1
ATOM 4478 N N . LEU B 1 287 ? 15.727 14.43 -5.957 1 98.81 287 LEU B N 1
ATOM 4479 C CA . LEU B 1 287 ? 15.891 14.805 -7.359 1 98.81 287 LEU B CA 1
ATOM 4480 C C . LEU B 1 287 ? 16.609 16.141 -7.484 1 98.81 287 LEU B C 1
ATOM 4482 O O . LEU B 1 287 ? 17.406 16.344 -8.398 1 98.81 287 LEU B O 1
ATOM 4486 N N . GLU B 1 288 ? 16.328 17.062 -6.551 1 98.81 288 GLU B N 1
ATOM 4487 C CA . GLU B 1 288 ? 16.828 18.422 -6.684 1 98.81 288 GLU B CA 1
ATOM 4488 C C . GLU B 1 288 ? 18.219 18.562 -6.066 1 98.81 288 GLU B C 1
ATOM 4490 O O . GLU B 1 288 ? 18.938 19.531 -6.332 1 98.81 288 GLU B O 1
ATOM 4495 N N . ASP B 1 289 ? 18.609 17.641 -5.238 1 98.56 289 ASP B N 1
ATOM 4496 C CA . ASP B 1 289 ? 19.922 17.672 -4.609 1 98.56 289 ASP B CA 1
ATOM 4497 C C . ASP B 1 289 ? 20.531 16.281 -4.527 1 98.56 289 ASP B C 1
ATOM 4499 O O . ASP B 1 289 ? 20.844 15.797 -3.436 1 98.56 289 ASP B O 1
ATOM 4503 N N . PRO B 1 290 ? 20.781 15.641 -5.672 1 98.31 290 PRO B N 1
ATOM 4504 C CA . PRO B 1 290 ? 21.234 14.25 -5.691 1 98.31 290 PRO B CA 1
ATOM 4505 C C . PRO B 1 290 ? 22.562 14.055 -4.945 1 98.31 290 PRO B C 1
ATOM 4507 O O . PRO B 1 290 ? 22.781 13 -4.336 1 98.31 290 PRO B O 1
ATOM 4510 N N . GLU B 1 291 ? 23.453 15.039 -4.953 1 98.31 291 GLU B N 1
ATOM 4511 C CA . GLU B 1 291 ? 24.766 14.906 -4.305 1 98.31 291 GLU B CA 1
ATOM 4512 C C . GLU B 1 291 ? 24.609 14.773 -2.793 1 98.31 291 GLU B C 1
ATOM 4514 O O . GLU B 1 291 ? 25.344 14.008 -2.16 1 98.31 291 GLU B O 1
ATOM 4519 N N . ARG B 1 292 ? 23.656 15.453 -2.236 1 98.25 292 ARG B N 1
ATOM 4520 C CA . ARG B 1 292 ? 23.438 15.422 -0.795 1 98.25 292 ARG B CA 1
ATOM 4521 C C . ARG B 1 292 ? 23.047 14.016 -0.333 1 98.25 292 ARG B C 1
ATOM 4523 O O . ARG B 1 292 ? 23.406 13.602 0.771 1 98.25 292 ARG B O 1
ATOM 4530 N N . PHE B 1 293 ? 22.375 13.312 -1.21 1 98.38 293 PHE B N 1
ATOM 4531 C CA . PHE B 1 293 ? 21.766 12.055 -0.794 1 98.38 293 PHE B CA 1
ATOM 4532 C C . PHE B 1 293 ? 22.531 10.867 -1.362 1 98.38 293 PHE B C 1
ATOM 4534 O O . PHE B 1 293 ? 22.266 9.719 -1.002 1 98.38 293 PHE B O 1
ATOM 4541 N N . ALA B 1 294 ? 23.516 11.125 -2.188 1 98.06 294 ALA B N 1
ATOM 4542 C CA . ALA B 1 294 ? 24.281 10.07 -2.855 1 98.06 294 ALA B CA 1
ATOM 4543 C C . ALA B 1 294 ? 24.891 9.109 -1.842 1 98.06 294 ALA B C 1
ATOM 4545 O O . ALA B 1 294 ? 25.578 9.539 -0.905 1 98.06 294 ALA B O 1
ATOM 4546 N N . GLY B 1 295 ? 24.562 7.828 -1.986 1 97 295 GLY B N 1
ATOM 4547 C CA . GLY B 1 295 ? 25.156 6.781 -1.172 1 97 295 GLY B CA 1
ATOM 4548 C C . GLY B 1 295 ? 24.562 6.699 0.221 1 97 295 GLY B C 1
ATOM 4549 O O . GLY B 1 295 ? 24.984 5.863 1.029 1 97 295 GLY B O 1
ATOM 4550 N N . ARG B 1 296 ? 23.578 7.539 0.56 1 98.12 296 ARG B N 1
ATOM 4551 C CA . ARG B 1 296 ? 22.938 7.547 1.873 1 98.12 296 ARG B CA 1
ATOM 4552 C C . ARG B 1 296 ? 21.734 6.613 1.903 1 98.12 296 ARG B C 1
ATOM 4554 O O . ARG B 1 296 ? 21.203 6.238 0.855 1 98.12 296 ARG B O 1
ATOM 4561 N N . ASN B 1 297 ? 21.438 6.113 3.07 1 98.62 297 ASN B N 1
ATOM 4562 C CA . ASN B 1 297 ? 20.203 5.379 3.316 1 98.62 297 ASN B CA 1
ATOM 4563 C C . ASN B 1 297 ? 19.078 6.309 3.766 1 98.62 297 ASN B C 1
ATOM 4565 O O . ASN B 1 297 ? 19.062 6.758 4.914 1 98.62 297 ASN B O 1
ATOM 4569 N N . VAL B 1 298 ? 18.141 6.52 2.873 1 98.81 298 VAL B N 1
ATOM 4570 C CA . VAL B 1 298 ? 17.109 7.531 3.082 1 98.81 298 VAL B CA 1
ATOM 4571 C C . VAL B 1 298 ? 15.742 6.863 3.191 1 98.81 298 VAL B C 1
ATOM 4573 O O . VAL B 1 298 ? 15.453 5.91 2.467 1 98.81 298 VAL B O 1
ATOM 4576 N N . VAL B 1 299 ? 14.969 7.293 4.156 1 98.94 299 VAL B N 1
ATOM 4577 C CA . VAL B 1 299 ? 13.562 6.898 4.238 1 98.94 299 VAL B CA 1
ATOM 4578 C C . VAL B 1 299 ? 12.672 8.062 3.805 1 98.94 299 VAL B C 1
ATOM 4580 O O . VAL B 1 299 ? 12.883 9.195 4.23 1 98.94 299 VAL B O 1
ATOM 4583 N N . THR B 1 300 ? 11.781 7.848 2.91 1 98.94 300 THR B N 1
ATOM 4584 C CA . THR B 1 300 ? 10.742 8.82 2.596 1 98.94 300 THR B CA 1
ATOM 4585 C C . THR B 1 300 ? 9.383 8.336 3.086 1 98.94 300 THR B C 1
ATOM 4587 O O . THR B 1 300 ? 9.039 7.16 2.92 1 98.94 300 THR B O 1
ATOM 4590 N N . VAL B 1 301 ? 8.625 9.164 3.746 1 98.94 301 VAL B N 1
ATOM 4591 C CA . VAL B 1 301 ? 7.301 8.828 4.262 1 98.94 301 VAL B CA 1
ATOM 4592 C C . VAL B 1 301 ? 6.238 9.148 3.215 1 98.94 301 VAL B C 1
ATOM 4594 O O . VAL B 1 301 ? 6.098 10.297 2.793 1 98.94 301 VAL B O 1
ATOM 4597 N N . ILE B 1 302 ? 5.562 8.148 2.742 1 98.94 302 ILE B N 1
ATOM 4598 C CA . ILE B 1 302 ? 4.426 8.32 1.848 1 98.94 302 ILE B CA 1
ATOM 4599 C C . ILE B 1 302 ? 3.172 8.641 2.662 1 98.94 302 ILE B C 1
ATOM 4601 O O . ILE B 1 302 ? 2.455 7.727 3.084 1 98.94 302 ILE B O 1
ATOM 4605 N N . CYS B 1 303 ? 2.855 9.875 2.77 1 98.81 303 CYS B N 1
ATOM 4606 C CA . CYS B 1 303 ? 1.999 10.344 3.854 1 98.81 303 CYS B CA 1
ATOM 4607 C C . CYS B 1 303 ? 0.53 10.297 3.449 1 98.81 303 CYS B C 1
ATOM 4609 O O . CYS B 1 303 ? -0.356 10.422 4.297 1 98.81 303 CYS B O 1
ATOM 4611 N N . GLY B 1 304 ? 0.263 10.172 2.139 1 98.25 304 GLY B N 1
ATOM 4612 C CA . GLY B 1 304 ? -1.121 10.148 1.693 1 98.25 304 GLY B CA 1
ATOM 4613 C C . GLY B 1 304 ? -1.27 9.766 0.232 1 98.25 304 GLY B C 1
ATOM 4614 O O . GLY B 1 304 ? -0.334 9.93 -0.555 1 98.25 304 GLY B O 1
ATOM 4615 N N . SER B 1 305 ? -2.453 9.281 -0.128 1 97.69 305 SER B N 1
ATOM 4616 C CA . SER B 1 305 ? -2.727 8.898 -1.508 1 97.69 305 SER B CA 1
ATOM 4617 C C . SER B 1 305 ? -4.109 9.367 -1.95 1 97.69 305 SER B C 1
ATOM 4619 O O . SER B 1 305 ? -4.688 8.812 -2.887 1 97.69 305 SER B O 1
ATOM 4621 N N . ASN B 1 306 ? -4.664 10.352 -1.224 1 95.62 306 ASN B N 1
ATOM 4622 C CA . ASN B 1 306 ? -5.957 10.914 -1.589 1 95.62 306 ASN B CA 1
ATOM 4623 C C . ASN B 1 306 ? -5.812 12.016 -2.639 1 95.62 306 ASN B C 1
ATOM 4625 O O . ASN B 1 306 ? -5.809 13.203 -2.305 1 95.62 306 ASN B O 1
ATOM 4629 N N . VAL B 1 307 ? -5.695 11.617 -3.863 1 92.19 307 VAL B N 1
ATOM 4630 C CA . VAL B 1 307 ? -5.488 12.539 -4.977 1 92.19 307 VAL B CA 1
ATOM 4631 C C . VAL B 1 307 ? -6.695 12.492 -5.914 1 92.19 307 VAL B C 1
ATOM 4633 O O . VAL B 1 307 ? -7.363 11.461 -6.027 1 92.19 307 VAL B O 1
ATOM 4636 N N . ASP B 1 308 ? -7.008 13.711 -6.43 1 89.5 308 ASP B N 1
ATOM 4637 C CA . ASP B 1 308 ? -8 13.75 -7.5 1 89.5 308 ASP B CA 1
ATOM 4638 C C . ASP B 1 308 ? -7.527 12.953 -8.719 1 89.5 308 ASP B C 1
ATOM 4640 O O . ASP B 1 308 ? -6.477 13.25 -9.289 1 89.5 308 ASP B O 1
ATOM 4644 N N . ILE B 1 309 ? -8.289 12.039 -9.18 1 90.44 309 ILE B N 1
ATOM 4645 C CA . ILE B 1 309 ? -7.855 11.07 -10.18 1 90.44 309 ILE B CA 1
ATOM 4646 C C . ILE B 1 309 ? -7.602 11.781 -11.508 1 90.44 309 ILE B C 1
ATOM 4648 O O . ILE B 1 309 ? -6.672 11.43 -12.242 1 90.44 309 ILE B O 1
ATOM 4652 N N . ASP B 1 310 ? -8.445 12.773 -11.875 1 90.56 310 ASP B N 1
ATOM 4653 C CA . ASP B 1 310 ? -8.242 13.5 -13.125 1 90.56 310 ASP B CA 1
ATOM 4654 C C . ASP B 1 310 ? -6.961 14.328 -13.078 1 90.56 310 ASP B C 1
ATOM 4656 O O . ASP B 1 310 ? -6.203 14.367 -14.047 1 90.56 310 ASP B O 1
ATOM 4660 N N . ALA B 1 311 ? -6.75 15.016 -11.961 1 92.38 311 ALA B N 1
ATOM 4661 C CA . ALA B 1 311 ? -5.512 15.773 -11.789 1 92.38 311 ALA B CA 1
ATOM 4662 C C . ALA B 1 311 ? -4.301 14.844 -11.82 1 92.38 311 ALA B C 1
ATOM 4664 O O . ALA B 1 311 ? -3.295 15.148 -12.469 1 92.38 311 ALA B O 1
ATOM 4665 N N . TYR B 1 312 ? -4.469 13.734 -11.164 1 94.25 312 TYR B N 1
ATOM 4666 C CA . TYR B 1 312 ? -3.398 12.75 -11.117 1 94.25 312 TYR B CA 1
ATOM 4667 C C . TYR B 1 312 ? -3.037 12.273 -12.523 1 94.25 312 TYR B C 1
ATOM 4669 O O . TYR B 1 312 ? -1.858 12.211 -12.875 1 94.25 312 TYR B O 1
ATOM 4677 N N . HIS B 1 313 ? -4.062 11.961 -13.273 1 93.25 313 HIS B N 1
ATOM 4678 C CA . HIS B 1 313 ? -3.855 11.531 -14.648 1 93.25 313 HIS B CA 1
ATOM 4679 C C . HIS B 1 313 ? -3.094 12.578 -15.445 1 93.25 313 HIS B C 1
ATOM 4681 O O . HIS B 1 313 ? -2.154 12.25 -16.172 1 93.25 313 HIS B O 1
ATOM 4687 N N . ARG B 1 314 ? -3.422 13.781 -15.258 1 93.31 314 ARG B N 1
ATOM 4688 C CA . ARG B 1 314 ? -2.771 14.875 -15.977 1 93.31 314 ARG B CA 1
ATOM 4689 C C . ARG B 1 314 ? -1.312 15.016 -15.555 1 93.31 314 ARG B C 1
ATOM 4691 O O . ARG B 1 314 ? -0.437 15.219 -16.406 1 93.31 314 ARG B O 1
ATOM 4698 N N . TRP B 1 315 ? -1.039 14.898 -14.289 1 94.44 315 TRP B N 1
ATOM 4699 C CA . TRP B 1 315 ? 0.308 15.094 -13.766 1 94.44 315 TRP B CA 1
ATOM 4700 C C . TRP B 1 315 ? 1.223 13.945 -14.164 1 94.44 315 TRP B C 1
ATOM 4702 O O . TRP B 1 315 ? 2.355 14.164 -14.602 1 94.44 315 TRP B O 1
ATOM 4712 N N . VAL B 1 316 ? 0.697 12.734 -14.062 1 93.31 316 VAL B N 1
ATOM 4713 C CA . VAL B 1 316 ? 1.588 11.578 -14.102 1 93.31 316 VAL B CA 1
ATOM 4714 C C . VAL B 1 316 ? 1.629 11.008 -15.523 1 93.31 316 VAL B C 1
ATOM 4716 O O . VAL B 1 316 ? 2.629 10.406 -15.93 1 93.31 316 VAL B O 1
ATOM 4719 N N . PHE B 1 317 ? 0.586 11.156 -16.281 1 88.31 317 PHE B N 1
ATOM 4720 C CA . PHE B 1 317 ? 0.563 10.57 -17.625 1 88.31 317 PHE B CA 1
ATOM 4721 C C . PHE B 1 317 ? 0.52 11.664 -18.688 1 88.31 317 PHE B C 1
ATOM 4723 O O . PHE B 1 317 ? 0.616 11.383 -19.875 1 88.31 317 PHE B O 1
ATOM 4730 N N . GLY B 1 318 ? 0.167 12.867 -18.281 1 76.75 318 GLY B N 1
ATOM 4731 C CA . GLY B 1 318 ? 0.09 13.961 -19.25 1 76.75 318 GLY B CA 1
ATOM 4732 C C . GLY B 1 318 ? 1.446 14.375 -19.781 1 76.75 318 GLY B C 1
ATOM 4733 O O . GLY B 1 318 ? 2.482 14 -19.234 1 76.75 318 GLY B O 1
ATOM 4734 N N . SER B 1 319 ? 1.537 14.82 -21.062 1 61 319 SER B N 1
ATOM 4735 C CA . SER B 1 319 ? 2.732 15.281 -21.766 1 61 319 SER B CA 1
ATOM 4736 C C . SER B 1 319 ? 3.467 16.344 -20.953 1 61 319 SER B C 1
ATOM 4738 O O . SER B 1 319 ? 2.84 17.25 -20.391 1 61 319 SER B O 1
ATOM 4740 N N . PRO B 1 320 ? 4.676 16.016 -20.516 1 49.56 320 PRO B N 1
ATOM 4741 C CA . PRO B 1 320 ? 5.453 17.094 -19.922 1 49.56 320 PRO B CA 1
ATOM 4742 C C . PRO B 1 320 ? 5.277 18.422 -20.656 1 49.56 320 PRO B C 1
ATOM 4744 O O . PRO B 1 320 ? 5.18 18.453 -21.891 1 49.56 320 PRO B O 1
ATOM 4747 N N . SER B 1 321 ? 4.543 19.391 -20.047 1 34.19 321 SER B N 1
ATOM 4748 C CA . SER B 1 321 ? 4.645 20.656 -20.766 1 34.19 321 SER B CA 1
ATOM 4749 C C . SER B 1 321 ? 6.102 21.047 -21 1 34.19 321 SER B C 1
ATOM 4751 O O . SER B 1 321 ? 6.965 20.75 -20.172 1 34.19 321 SER B O 1
#

pLDDT: mean 96.3, std 6.53, range [34.19, 98.94]

Organism: NCBI:txid175570

Sequence (642 aa):
MITTRLDLDRIRAARRMVDPVFLDTPLYECDALGSVLGCTVSIKLETANPVRSFKGRGTELVASLLAEQGRPALVCASAGNLGQALGWSGRRRGLDVTVVASRRAPAAKLDRIRALGAALEIVDGDFEQARERASELARQRGVRLVEDSLDIETCEGAATIGLELAAFSCDMVLIALGGGAMATGIGHVLKTLSPGVEVVCVQPAGAPAMTRSFHARRVVTTDSMDTIADGVAGRFPIPEVLDDLLAVADDAVLVREESIVRGMRMLLEHAGLVVEPSAALGVAAILEDPERFAGRNVVTVICGSNVDIDAYHRWVFGSPSMITTRLDLDRIRAARRMVDPVFLDTPLYECDALGSVLGCTVSIKLETANPVRSFKGRGTELVASLLAEQGRPALVCASAGNLGQALGWSGRRRGLDVTVVASRRAPAAKLDRIRALGAALEIVDGDFEQARERASELARQRGVRLVEDSLDIETCEGAATIGLELAAFSCDMVLIALGGGAMATGIGHVLKTLSPGVEVVCVQPAGAPAMTRSFHARRVVTTDSMDTIADGVAGRFPIPEVLDDLLAVADDAVLVREESIVRGMRMLLEHAGLVVEPSAALGVAAILEDPERFAGRNVVTVICGSNVDIDAYHRWVFGSPS

Secondary structure (DSSP, 8-state):
-PPPS--HHHHHHHHHHS-GGGSS--EEE-HHHHHHHTSEEEEEE--SSTTSBTHHHHHHHHHHHHHHHT--EEEEE-SSHHHHHHHHHHHTTT-EEEEEEETTS-HHHHHHHHHTT-EEEEESS-HHHHHHHHHHHHHHHT-EEE-TTTSHHHHHHHHHHHHHHTTS--SEEEEE-SSSHHHHHHHHHHHHH-TTSEEEEEEETTS-HHHHHHHHTS----S----S-GGG--SS--HHHHHHHHHH-SEEEEE-HHHHHHHHHHHHHHH-B---GGGGHHHHHHHH-HHHHTT-EEEEEE-B----HHHHHHHHHS---/-PPPS--HHHHHHHHHHS-GGGSS--EEE-HHHHHHHTSEEEEEE--SSTTSBTHHHHHHHHHHHHHHHT--EEEEE-SSHHHHHHHHHHHTTT-EEEEEEETTS-HHHHHHHHHTT-EEEEESS-HHHHHHHHHHHHHHHT-EEE-TTTSHHHHHHHHHHHHHHTTS--SEEEEE-SSSHHHHHHHHHHHHH-TTSEEEEEEETTS-HHHHHHHHTS----S----S-GGG--SS--HHHHHHHHHH-SEEEEE-HHHHHHHHHHHHHHH-B---GGGGHHHHHHHH-HHHHTT-EEEEEE-B----HHHHHHHHHS---

Solvent-accessible surface area (backbone atoms only — not comparable to full-atom values): 31077 Å² total; per-residue (Å²): 129,72,70,56,92,74,50,71,69,58,24,60,54,33,52,76,50,26,61,67,67,68,48,85,53,44,63,39,56,35,62,61,47,12,66,78,59,50,24,46,34,26,42,37,41,34,32,70,42,73,70,22,27,43,46,44,28,8,26,21,31,47,35,47,52,32,50,74,71,68,46,56,41,35,26,25,51,35,66,46,63,61,32,27,15,34,6,44,36,19,46,78,65,69,30,47,29,37,27,16,21,27,67,76,49,60,63,72,44,52,51,48,20,43,72,33,52,19,44,78,44,75,34,91,56,49,64,68,52,12,41,52,50,22,54,50,50,15,62,76,68,71,36,45,66,55,47,81,28,75,38,60,46,35,13,33,22,27,15,42,56,15,61,61,48,50,78,51,92,53,47,30,39,28,31,46,35,39,69,33,21,52,40,33,16,24,19,47,39,26,55,69,72,29,63,79,42,41,30,34,33,27,25,47,56,33,24,42,14,46,49,50,12,60,77,65,72,42,83,35,69,46,94,64,72,63,60,83,32,62,88,27,58,50,35,70,55,50,64,72,39,49,42,27,32,68,56,29,46,73,45,61,45,70,31,53,70,68,36,24,39,50,21,40,34,46,35,36,74,46,66,39,40,50,56,18,48,45,28,12,28,37,52,14,44,42,72,77,40,39,77,82,40,47,79,36,38,34,32,31,44,32,45,25,27,82,51,60,65,69,59,46,47,48,58,56,71,40,75,80,127,128,73,68,55,93,75,51,70,68,57,24,60,53,33,53,76,50,28,58,67,67,71,47,85,53,46,63,40,57,34,62,59,48,12,67,77,59,49,25,45,35,25,41,36,41,35,32,73,41,75,72,22,29,43,45,43,27,9,27,21,31,48,36,46,53,31,50,75,70,69,47,56,42,36,25,24,52,36,66,46,64,62,33,27,16,35,6,44,37,18,45,78,66,71,31,48,30,37,27,17,20,28,66,74,47,59,63,70,44,51,50,46,19,42,72,33,51,20,44,78,45,74,36,92,52,49,64,68,50,12,42,54,48,22,53,50,50,16,63,75,68,70,37,46,66,55,46,80,28,74,39,58,48,36,13,33,23,28,15,41,56,15,61,61,48,50,76,51,92,52,47,30,39,30,32,46,36,38,68,33,21,53,40,33,16,25,19,46,40,26,54,70,72,29,62,80,41,42,30,33,32,28,25,46,56,34,23,40,14,44,49,52,11,59,76,64,74,42,84,35,69,46,95,64,72,63,60,83,32,60,88,25,57,49,34,70,57,50,64,72,39,49,43,27,32,67,57,31,47,74,44,62,45,70,33,54,70,69,38,24,39,49,20,41,34,46,36,36,75,48,66,40,39,52,55,19,48,45,28,13,28,36,54,14,46,41,72,76,39,37,77,82,41,49,79,36,38,34,33,32,44,31,46,26,27,84,50,60,64,70,61,46,45,47,58,56,70,38,76,81,126

Radius of gyration: 24.78 Å; Cα contacts (8 Å, |Δi|>4): 1539; chains: 2; bounding box: 52×73×57 Å

Foldseek 3Di:
DQDAPDDPVVLVVLVVQQDCQQAPADKAWQVLLCVVLQATEIERQRQNGDLGFNQLLLLSSVQSVCLVVVAAEEEEEDLASNLLSNLQNNVVSNHAYEYEYEPPRDPVSVVNSVVNHYHYHYDHDHSVVSHVVRVVVCVVVVHHYDDALVPLSSLSSLLSSLVSCLVPDFQEEEAEAALQSNQLSNQVSCCVRPVRYAYEYEYAPQACQLQVCLVVVHGGFDDGGDAQQPVRHDGGHDNSSSSSNNVGHPHYDHFYRLLLLVLQQSCCVRVVDQARSSQSRRVSVSVVPVVVRRHTGYYGYRGGRPDDVVVNCCSRVNDDD/DQDAPDDPVVLVVLVVQQDCQQAPADKAWQVLLCVVLQATEIERQRQNGDLGFNQLQLLSSVQSVCLVVVAAEEEEEDLASNLLSNLQNNVVSNHAYEYEYEPPRDPVSVVNSVVNHYHYHYDHDHSVVSHVVRVVVCVVVVHHYDDALVPLSSLSSLLSSLVSCLVPDFQEEEAEAALQSNQLSNQVSCCVRPVRYAYEYEYAPQACQLQVCLVVVHGGFDDGGDAQQPVRHDGGHDNSSSSSNNVGHPHYDHFYRLLLLVLQQSCCVRVVDQARSSQSRRVSVSVVPVVVRRHTGYYGYRGGRPDDPVVNCCSRVNDDD